Protein AF-A0A423H1E3-F1 (afdb_monomer)

Foldseek 3Di:
DDDPPDPDPDDPDDLLLLLLLLQCCCQVVVVPQDLCLRSHPCSVVSSVVVCVVVVVCVVVSVVLCVFQQAPCVLLVLQPQDPLSQVLLVVVLCVVQVLVPPSNGDPPNVNCDTSNVSSSSSSPRPDGRVVSSVVSVVSSVVVVVLVVLCVLVVVLQDPPCNQVLQQLLQVLCCVPVVVLPPPDDRGRGSVSVSSSVSPPPDDSVVVSVSSVVSVVSVVVVVVQVVCVVVVHDDDDDDDDPVVVVVLVVVCVVVVHDSVVSVVVVVVVCVVVVVVVVVVVVVVPPVPPDDDDDDDDDDDDDDDPDDDPDDDDDDDDDDDDDDDDDDDDDDDDDDDDDDDDDDDDDDDDDDDDDDDDDDDDDDDDDDDDDDDDDDDDDDDDDDDPDDPVNVVVVVVVVVVVVVVPPD

Organism: NCBI:txid930166

Structure (mmCIF, N/CA/C/O backbone):
data_AF-A0A423H1E3-F1
#
_entry.id   AF-A0A423H1E3-F1
#
loop_
_atom_site.group_PDB
_atom_site.id
_atom_site.type_symbol
_atom_site.label_atom_id
_atom_site.label_alt_id
_atom_site.label_comp_id
_atom_site.label_asym_id
_atom_site.label_entity_id
_atom_site.label_seq_id
_atom_site.pdbx_PDB_ins_code
_atom_site.Cartn_x
_atom_site.Cartn_y
_atom_site.Cartn_z
_atom_site.occupancy
_atom_site.B_iso_or_equiv
_atom_site.auth_seq_id
_atom_site.auth_comp_id
_atom_site.auth_asym_id
_atom_site.auth_atom_id
_atom_site.pdbx_PDB_model_num
ATOM 1 N N . MET A 1 1 ? 23.536 13.014 -52.952 1.00 33.75 1 MET A N 1
ATOM 2 C CA . MET A 1 1 ? 22.232 13.136 -52.262 1.00 33.75 1 MET A CA 1
ATOM 3 C C . MET A 1 1 ? 22.362 12.474 -50.897 1.00 33.75 1 MET A C 1
ATOM 5 O O . MET A 1 1 ? 22.361 11.257 -50.817 1.00 33.75 1 MET A O 1
ATOM 9 N N . SER A 1 2 ? 22.615 13.267 -49.853 1.00 35.00 2 SER A N 1
ATOM 10 C CA . SER A 1 2 ? 22.870 12.780 -48.491 1.00 35.00 2 SER A CA 1
ATOM 11 C C . SER A 1 2 ? 21.671 13.154 -47.622 1.00 35.00 2 SER A C 1
ATOM 13 O O . SER A 1 2 ? 21.453 14.331 -47.329 1.00 35.00 2 SER A O 1
ATOM 15 N N . GLY A 1 3 ? 20.836 12.163 -47.308 1.00 30.27 3 GLY A N 1
ATOM 16 C CA . GLY A 1 3 ? 19.637 12.326 -46.491 1.00 30.27 3 GLY A CA 1
ATOM 17 C C . GLY A 1 3 ? 20.016 12.546 -45.032 1.00 30.27 3 GLY A C 1
ATOM 18 O O . GLY A 1 3 ? 20.284 11.599 -44.297 1.00 30.27 3 GLY A O 1
ATOM 19 N N . ARG A 1 4 ? 20.045 13.812 -44.615 1.00 36.78 4 ARG A N 1
ATOM 20 C CA . ARG A 1 4 ? 20.178 14.229 -43.219 1.00 36.78 4 ARG A CA 1
ATOM 21 C C . ARG A 1 4 ? 18.906 13.788 -42.477 1.00 36.78 4 ARG A C 1
ATOM 23 O O . ARG A 1 4 ? 17.906 14.498 -42.500 1.00 36.78 4 ARG A O 1
ATOM 30 N N . MET A 1 5 ? 18.914 12.614 -41.837 1.00 35.53 5 MET A N 1
ATOM 31 C CA . MET A 1 5 ? 17.901 12.279 -40.827 1.00 35.53 5 MET A CA 1
ATOM 32 C C . MET A 1 5 ? 18.158 13.155 -39.601 1.00 35.53 5 MET A C 1
ATOM 34 O O . MET A 1 5 ? 18.868 12.773 -38.672 1.00 35.53 5 MET A O 1
ATOM 38 N N . ALA A 1 6 ? 17.620 14.371 -39.635 1.00 37.94 6 ALA A N 1
ATOM 39 C CA . ALA A 1 6 ? 17.477 15.191 -38.451 1.00 37.94 6 ALA A CA 1
ATOM 40 C C . ALA A 1 6 ? 16.532 14.454 -37.496 1.00 37.94 6 ALA A C 1
ATOM 42 O O . ALA A 1 6 ? 15.362 14.230 -37.805 1.00 37.94 6 ALA A O 1
ATOM 43 N N . TRP A 1 7 ? 17.061 14.037 -36.350 1.00 43.56 7 TRP A N 1
ATOM 44 C CA . TRP A 1 7 ? 16.253 13.625 -35.213 1.00 43.56 7 TRP A CA 1
ATOM 45 C C . TRP A 1 7 ? 15.406 14.844 -34.819 1.00 43.56 7 TRP A C 1
ATOM 47 O O . TRP A 1 7 ? 15.950 15.837 -34.340 1.00 43.56 7 TRP A O 1
ATOM 57 N N . ASN A 1 8 ? 14.114 14.825 -35.158 1.00 37.53 8 ASN A N 1
ATOM 58 C CA . ASN A 1 8 ? 13.197 15.939 -34.931 1.00 37.53 8 ASN A CA 1
ATOM 59 C C . ASN A 1 8 ? 12.702 15.892 -33.469 1.00 37.53 8 ASN A C 1
ATOM 61 O O . ASN A 1 8 ? 11.961 14.967 -33.135 1.00 37.53 8 ASN A O 1
ATOM 65 N N . PRO A 1 9 ? 13.058 16.850 -32.591 1.00 41.03 9 PRO A N 1
ATOM 66 C CA . PRO A 1 9 ? 12.707 16.803 -31.165 1.00 41.03 9 PRO A CA 1
ATOM 67 C C . PRO A 1 9 ? 11.227 17.112 -30.854 1.00 41.03 9 PRO A C 1
ATOM 69 O O . PRO A 1 9 ? 10.858 17.204 -29.682 1.00 41.03 9 PRO A O 1
ATOM 72 N N . GLN A 1 10 ? 10.382 17.339 -31.870 1.00 38.03 10 GLN A N 1
ATOM 73 C CA . GLN A 1 10 ? 9.095 18.037 -31.721 1.00 38.03 10 GLN A CA 1
ATOM 74 C C . GLN A 1 10 ? 7.824 17.218 -32.029 1.00 38.03 10 GLN A C 1
ATOM 76 O O . GLN A 1 10 ? 6.732 17.781 -32.024 1.00 38.03 10 GLN A O 1
ATOM 81 N N . SER A 1 11 ? 7.883 15.898 -32.231 1.00 43.28 11 SER A N 1
ATOM 82 C CA . SER A 1 11 ? 6.652 15.082 -32.231 1.00 43.28 11 SER A CA 1
ATOM 83 C C . SER A 1 11 ? 6.226 14.773 -30.791 1.00 43.28 11 SER A C 1
ATOM 85 O O . SER A 1 11 ? 7.071 14.295 -30.036 1.00 43.28 11 SER A O 1
ATOM 87 N N . LYS A 1 12 ? 4.955 15.034 -30.424 1.00 46.28 12 LYS A N 1
ATOM 88 C CA . LYS A 1 12 ? 4.325 14.763 -29.105 1.00 46.28 12 LYS A CA 1
ATOM 89 C C . LYS A 1 12 ? 5.051 13.651 -28.333 1.00 46.28 12 LYS A C 1
ATOM 91 O O . LYS A 1 12 ? 4.970 12.474 -28.673 1.00 46.28 12 LYS A O 1
ATOM 96 N N . GLN A 1 13 ? 5.832 14.096 -27.356 1.00 55.56 13 GLN A N 1
ATOM 97 C CA . GLN A 1 13 ? 6.941 13.371 -26.752 1.00 55.56 13 GLN A CA 1
ATOM 98 C C . GLN A 1 13 ? 6.470 12.247 -25.830 1.00 55.56 13 GLN A C 1
ATOM 100 O O . GLN A 1 13 ? 5.613 12.458 -24.975 1.00 55.56 13 GLN A O 1
ATOM 105 N N . ASN A 1 14 ? 7.083 11.069 -25.955 1.00 79.06 14 ASN A N 1
ATOM 106 C CA . ASN A 1 14 ? 6.868 9.970 -25.025 1.00 79.06 14 ASN A CA 1
ATOM 107 C C . ASN A 1 14 ? 7.956 10.009 -23.938 1.00 79.06 14 ASN A C 1
ATOM 109 O O . ASN A 1 14 ? 9.020 9.423 -24.108 1.00 79.06 14 ASN A O 1
ATOM 113 N N . ASN A 1 15 ? 7.690 10.704 -22.825 1.00 89.12 15 ASN A N 1
ATOM 114 C CA . ASN A 1 15 ? 8.634 10.830 -21.704 1.00 89.12 15 ASN A CA 1
ATOM 115 C C . ASN A 1 15 ? 9.147 9.465 -21.204 1.00 89.12 15 ASN A C 1
ATOM 117 O O . ASN A 1 15 ? 10.322 9.329 -20.881 1.00 89.12 15 ASN A O 1
ATOM 121 N N . ARG A 1 16 ? 8.298 8.427 -21.219 1.00 92.19 16 ARG A N 1
ATOM 122 C CA . ARG A 1 16 ? 8.688 7.048 -20.880 1.00 92.19 16 ARG A CA 1
ATOM 123 C C . ARG A 1 16 ? 9.783 6.524 -21.809 1.00 92.19 16 ARG A C 1
ATOM 125 O O . ARG A 1 16 ? 10.724 5.893 -21.344 1.00 92.19 16 ARG A O 1
ATOM 132 N N . HIS A 1 17 ? 9.684 6.804 -23.108 1.00 90.50 17 HIS A N 1
ATOM 133 C CA . HIS A 1 17 ? 10.713 6.409 -24.068 1.00 90.50 17 HIS A CA 1
ATOM 134 C C . HIS A 1 17 ? 12.050 7.100 -23.788 1.00 90.50 17 HIS A C 1
ATOM 136 O O . HIS A 1 17 ? 13.086 6.446 -23.853 1.00 90.50 17 HIS A O 1
ATOM 142 N N . ASP A 1 18 ? 12.024 8.389 -23.444 1.00 92.25 18 ASP A N 1
ATOM 143 C CA . ASP A 1 18 ? 13.239 9.139 -23.121 1.00 92.25 18 ASP A CA 1
ATOM 144 C C . ASP A 1 18 ? 13.892 8.621 -21.827 1.00 92.25 18 ASP A C 1
ATOM 146 O O . ASP A 1 18 ? 15.106 8.425 -21.795 1.00 92.25 18 ASP A O 1
ATOM 150 N N . ILE A 1 19 ? 13.090 8.328 -20.793 1.00 93.00 19 ILE A N 1
ATOM 151 C CA . ILE A 1 19 ? 13.556 7.709 -19.540 1.00 93.00 19 ILE A CA 1
ATOM 152 C C . ILE A 1 19 ? 14.189 6.345 -19.819 1.00 93.00 19 ILE A C 1
ATOM 154 O O . ILE A 1 19 ? 15.313 6.088 -19.390 1.00 93.00 19 ILE A O 1
ATOM 158 N N . TRP A 1 20 ? 13.488 5.472 -20.550 1.00 92.44 20 TRP A N 1
ATOM 159 C CA . TRP A 1 20 ? 14.009 4.153 -20.902 1.00 92.44 20 TRP A CA 1
ATOM 160 C C . TRP A 1 20 ? 15.314 4.266 -21.687 1.00 92.44 20 TRP A C 1
ATOM 162 O O . TRP A 1 20 ? 16.270 3.569 -21.373 1.00 92.44 20 TRP A O 1
ATOM 172 N N . LEU A 1 21 ? 15.387 5.169 -22.668 1.00 91.44 21 LEU A N 1
ATOM 173 C CA . LEU A 1 21 ? 16.585 5.366 -23.478 1.00 91.44 21 LEU A CA 1
ATOM 174 C C . LEU A 1 21 ? 17.763 5.841 -22.624 1.00 91.44 21 LEU A C 1
ATOM 176 O O . LEU A 1 21 ? 18.863 5.304 -22.751 1.00 91.44 21 LEU A O 1
ATOM 180 N N . TRP A 1 22 ? 17.534 6.806 -21.732 1.00 92.62 22 TRP A N 1
ATOM 181 C CA . TRP A 1 22 ? 18.546 7.264 -20.783 1.00 92.62 22 TRP A CA 1
ATOM 182 C C . TRP A 1 22 ? 19.072 6.101 -19.933 1.00 92.62 22 TRP A C 1
ATOM 184 O O . TRP A 1 22 ? 20.283 5.901 -19.823 1.00 92.62 22 TRP A O 1
ATOM 194 N N . LEU A 1 23 ? 18.161 5.297 -19.379 1.00 89.56 23 LEU A N 1
ATOM 195 C CA . LEU A 1 23 ? 18.499 4.162 -18.525 1.00 89.56 23 LEU A CA 1
ATOM 196 C C . LEU A 1 23 ? 19.202 3.052 -19.292 1.00 89.56 23 LEU A C 1
ATOM 198 O O . LEU A 1 23 ? 20.189 2.525 -18.802 1.00 89.56 23 LEU A O 1
ATOM 202 N N . CYS A 1 24 ? 18.755 2.737 -20.502 1.00 87.44 24 CYS A N 1
ATOM 203 C CA . CYS A 1 24 ? 19.362 1.732 -21.361 1.00 87.44 24 CYS A CA 1
ATOM 204 C C . CYS A 1 24 ? 20.823 2.089 -21.669 1.00 87.44 24 CYS A C 1
ATOM 206 O O . CYS A 1 24 ? 21.718 1.265 -21.481 1.00 87.44 24 CYS A O 1
ATOM 208 N N . LEU A 1 25 ? 21.079 3.348 -22.046 1.00 88.00 25 LEU A N 1
ATOM 209 C CA . LEU A 1 25 ? 22.431 3.860 -22.282 1.00 88.00 25 LEU A CA 1
ATOM 210 C C . LEU A 1 25 ? 23.290 3.812 -21.012 1.00 88.00 25 LEU A C 1
ATOM 212 O O . LEU A 1 25 ? 24.459 3.438 -21.052 1.00 88.00 25 LEU A O 1
ATOM 216 N N . ASN A 1 26 ? 22.736 4.177 -19.859 1.00 84.12 26 ASN A N 1
ATOM 217 C CA . ASN A 1 26 ? 23.539 4.219 -18.642 1.00 84.12 26 ASN A CA 1
ATOM 218 C C . ASN A 1 26 ? 23.774 2.826 -18.030 1.00 84.12 26 ASN A C 1
ATOM 220 O O . ASN A 1 26 ? 24.832 2.568 -17.461 1.00 84.12 26 ASN A O 1
ATOM 224 N N . TYR A 1 27 ? 22.802 1.924 -18.156 1.00 76.38 27 TYR A N 1
ATOM 225 C CA . TYR A 1 27 ? 22.786 0.620 -17.501 1.00 76.38 27 TYR A CA 1
ATOM 226 C C . TYR A 1 27 ? 23.435 -0.484 -18.341 1.00 76.38 27 TYR A C 1
ATOM 228 O O . TYR A 1 27 ? 24.279 -1.222 -17.832 1.00 76.38 27 TYR A O 1
ATOM 236 N N . HIS A 1 28 ? 23.084 -0.591 -19.626 1.00 73.06 28 HIS A N 1
ATOM 237 C CA . HIS A 1 28 ? 23.635 -1.623 -20.510 1.00 73.06 28 HIS A CA 1
ATOM 238 C C . HIS A 1 28 ? 24.965 -1.187 -21.123 1.00 73.06 28 HIS A C 1
ATOM 240 O O . HIS A 1 28 ? 25.919 -1.961 -21.147 1.00 73.06 28 HIS A O 1
ATOM 246 N N . GLU A 1 29 ? 25.049 0.076 -21.537 1.00 72.25 29 GLU A N 1
ATOM 247 C CA . GLU A 1 29 ? 26.203 0.603 -22.274 1.00 72.25 29 GLU A CA 1
ATOM 248 C C . GLU A 1 29 ? 27.227 1.305 -21.363 1.00 72.25 29 GLU A C 1
ATOM 250 O O . GLU A 1 29 ? 28.286 1.728 -21.822 1.00 72.25 29 GLU A O 1
ATOM 255 N N . LYS A 1 30 ? 26.932 1.407 -20.055 1.00 75.94 30 LYS A N 1
ATOM 256 C CA . LYS A 1 30 ? 27.811 1.965 -19.005 1.00 75.94 30 LYS A CA 1
ATOM 257 C C . LYS A 1 30 ? 28.381 3.344 -19.350 1.00 75.94 30 LYS A C 1
ATOM 259 O O . LYS A 1 30 ? 29.526 3.657 -19.033 1.00 75.94 30 LYS A O 1
ATOM 264 N N . VAL A 1 31 ? 27.558 4.173 -19.988 1.00 78.69 31 VAL A N 1
ATOM 265 C CA . VAL A 1 31 ? 27.959 5.473 -20.545 1.00 78.69 31 VAL A CA 1
ATOM 266 C C . VAL A 1 31 ? 28.366 6.493 -19.474 1.00 78.69 31 VAL A C 1
ATOM 268 O O . VAL A 1 31 ? 29.135 7.405 -19.769 1.00 78.69 31 VAL A O 1
ATOM 271 N N . GLY A 1 32 ? 27.880 6.347 -18.237 1.00 79.62 32 GLY A N 1
ATOM 272 C CA . GLY A 1 32 ? 28.198 7.269 -17.145 1.00 79.62 32 GLY A CA 1
ATOM 273 C C . GLY A 1 32 ? 27.507 8.625 -17.297 1.00 79.62 32 GLY A C 1
ATOM 274 O O . GLY A 1 32 ? 28.112 9.660 -17.030 1.00 79.62 32 GLY A O 1
ATOM 275 N N . LEU A 1 33 ? 26.250 8.630 -17.755 1.00 86.12 33 LEU A N 1
ATOM 276 C CA . LEU A 1 33 ? 25.429 9.843 -17.769 1.00 86.12 33 LEU A CA 1
ATOM 277 C C . LEU A 1 33 ? 25.164 10.302 -16.330 1.00 86.12 33 LEU A C 1
ATOM 279 O O . LEU A 1 33 ? 24.940 9.469 -15.449 1.00 86.12 33 LEU A O 1
ATOM 283 N N . ASP A 1 34 ? 25.144 11.619 -16.109 1.00 87.19 34 ASP A N 1
ATOM 284 C CA . ASP A 1 34 ? 24.843 12.203 -14.799 1.00 87.19 34 ASP A CA 1
ATOM 285 C C . ASP A 1 34 ? 23.434 11.782 -14.330 1.00 87.19 34 ASP A C 1
ATOM 287 O O . ASP A 1 34 ? 22.450 12.185 -14.966 1.00 87.19 34 ASP A O 1
ATOM 291 N N . PRO A 1 35 ? 23.303 10.997 -13.238 1.00 86.81 35 PRO A N 1
ATOM 292 C CA . PRO A 1 35 ? 22.018 10.519 -12.728 1.00 86.81 35 PRO A CA 1
ATOM 293 C C . PRO A 1 35 ? 21.001 11.622 -12.437 1.00 86.81 35 PRO A C 1
ATOM 295 O O . PRO A 1 35 ? 19.802 11.390 -12.600 1.00 86.81 35 PRO A O 1
ATOM 298 N N . ALA A 1 36 ? 21.457 12.830 -12.089 1.00 87.56 36 ALA A N 1
ATOM 299 C CA . ALA A 1 36 ? 20.572 13.965 -11.850 1.00 87.56 36 ALA A CA 1
ATOM 300 C C . ALA A 1 36 ? 19.834 14.419 -13.120 1.00 87.56 36 ALA A C 1
ATOM 302 O O . ALA A 1 36 ? 18.822 15.101 -13.034 1.00 87.56 36 ALA A O 1
ATOM 303 N N . THR A 1 37 ? 20.292 14.023 -14.309 1.00 89.88 37 THR A N 1
ATOM 304 C CA . THR A 1 37 ? 19.622 14.369 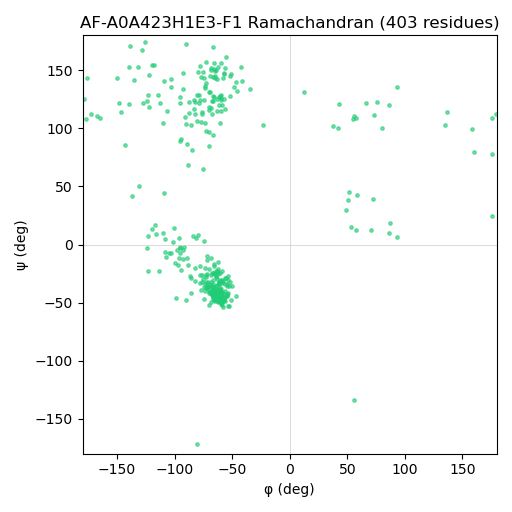-15.569 1.00 89.88 37 THR A CA 1
ATOM 305 C C . THR A 1 37 ? 18.456 13.443 -15.901 1.00 89.88 37 THR A C 1
ATOM 307 O O . THR A 1 37 ? 17.590 13.830 -16.682 1.00 89.88 37 THR A O 1
ATOM 310 N N . CYS A 1 38 ? 18.386 12.235 -15.330 1.00 90.62 38 CYS A N 1
ATOM 311 C CA . CYS A 1 38 ? 17.341 11.265 -15.662 1.00 90.62 38 CYS A CA 1
ATOM 312 C C . CYS A 1 38 ? 15.959 11.767 -15.231 1.00 90.62 38 CYS A C 1
ATOM 314 O O . CYS A 1 38 ? 15.757 12.098 -14.069 1.00 90.62 38 CYS A O 1
ATOM 316 N N . ASN A 1 39 ? 14.996 11.783 -16.158 1.00 92.31 39 ASN A N 1
ATOM 317 C CA . ASN A 1 39 ? 13.666 12.390 -16.000 1.00 92.31 39 ASN A CA 1
ATOM 318 C C . ASN A 1 39 ? 13.692 13.901 -15.651 1.00 92.31 39 ASN A C 1
ATOM 320 O O . ASN A 1 39 ? 12.672 14.469 -15.268 1.00 92.31 39 ASN A O 1
ATOM 324 N N . GLY A 1 40 ? 14.850 14.557 -15.784 1.00 88.69 40 GLY A N 1
ATOM 325 C CA . GLY A 1 40 ? 15.016 16.000 -15.641 1.00 88.69 40 GLY A CA 1
ATOM 326 C C . GLY A 1 40 ? 14.834 16.745 -16.965 1.00 88.69 40 GLY A C 1
ATOM 327 O O . GLY A 1 40 ? 14.763 16.153 -18.044 1.00 88.69 40 GLY A O 1
ATOM 328 N N . THR A 1 41 ? 14.811 18.077 -16.904 1.00 89.56 41 THR A N 1
ATOM 329 C CA . THR A 1 41 ? 14.637 18.941 -18.087 1.00 89.56 41 THR A CA 1
ATOM 330 C C . THR A 1 41 ? 15.791 18.833 -19.089 1.00 89.56 41 THR A C 1
ATOM 332 O O . THR A 1 41 ? 15.577 18.995 -20.288 1.00 89.56 41 THR A O 1
ATOM 335 N N . THR A 1 42 ? 16.995 18.498 -18.618 1.00 91.44 42 THR A N 1
ATOM 336 C CA . THR A 1 42 ? 18.222 18.365 -19.422 1.00 91.44 42 THR A CA 1
ATOM 337 C C . THR A 1 42 ? 18.465 16.945 -19.949 1.00 91.44 42 THR A C 1
ATOM 339 O O . THR A 1 42 ? 19.417 16.726 -20.701 1.00 91.44 42 THR A O 1
ATOM 342 N N . MET A 1 43 ? 17.603 15.974 -19.607 1.00 92.75 43 MET A N 1
ATOM 343 C CA . MET A 1 43 ? 17.759 14.557 -19.973 1.00 92.75 43 MET A CA 1
ATOM 344 C C . MET A 1 43 ? 18.013 14.366 -21.471 1.00 92.75 43 MET A C 1
ATOM 346 O O . MET A 1 43 ? 18.914 13.637 -21.884 1.00 92.75 43 MET A O 1
ATOM 350 N N . ARG A 1 44 ? 17.210 15.033 -22.305 1.00 91.06 44 ARG A N 1
ATOM 351 C CA . ARG A 1 44 ? 17.270 14.870 -23.762 1.00 91.06 44 ARG A CA 1
ATOM 352 C C . ARG A 1 44 ? 18.533 15.449 -24.364 1.00 91.06 44 ARG A C 1
ATOM 354 O O . ARG A 1 44 ? 19.067 14.857 -25.297 1.00 91.06 44 ARG A O 1
ATOM 361 N N . ASP A 1 45 ? 19.014 16.567 -23.833 1.00 91.25 45 ASP A N 1
ATOM 362 C CA . ASP A 1 45 ? 20.260 17.171 -24.295 1.00 91.25 45 ASP A CA 1
ATOM 363 C C . ASP A 1 45 ? 21.440 16.249 -23.985 1.00 91.25 45 ASP A C 1
ATOM 365 O O . ASP A 1 45 ? 22.284 16.028 -24.855 1.00 91.25 45 ASP A O 1
ATOM 369 N N . ALA A 1 46 ? 21.444 15.621 -22.802 1.00 89.75 46 ALA A N 1
ATOM 370 C CA . ALA A 1 46 ? 22.437 14.616 -22.429 1.00 89.75 46 ALA A CA 1
ATOM 371 C C . ALA A 1 46 ? 22.411 13.400 -23.377 1.00 89.75 46 ALA A C 1
ATOM 373 O O . ALA A 1 46 ? 23.449 13.020 -23.928 1.00 89.75 46 ALA A O 1
ATOM 374 N N . ILE A 1 47 ? 21.223 12.841 -23.650 1.00 91.12 47 ILE A N 1
ATOM 375 C CA . ILE A 1 47 ? 21.045 11.736 -24.610 1.00 91.12 47 ILE A CA 1
ATOM 376 C C . ILE A 1 47 ? 21.519 12.148 -26.011 1.00 91.12 47 ILE A C 1
ATOM 378 O O . ILE A 1 47 ? 22.303 11.440 -26.645 1.00 91.12 47 ILE A O 1
ATOM 382 N N . ALA A 1 48 ? 21.060 13.296 -26.516 1.00 90.69 48 ALA A N 1
ATOM 383 C CA . ALA A 1 48 ? 21.366 13.759 -27.865 1.00 90.69 48 ALA A CA 1
ATOM 384 C C . ALA A 1 48 ? 22.863 14.035 -28.046 1.00 90.69 48 ALA A C 1
ATOM 386 O O . ALA A 1 48 ? 23.434 13.702 -29.087 1.00 90.69 48 ALA A O 1
ATOM 387 N N . HIS A 1 49 ? 23.511 14.619 -27.036 1.00 88.69 49 HIS A N 1
ATOM 388 C CA . HIS A 1 49 ? 24.950 14.856 -27.033 1.00 88.69 49 HIS A CA 1
ATOM 389 C C . HIS A 1 49 ? 25.737 13.543 -27.133 1.00 88.69 49 HIS A C 1
ATOM 391 O O . HIS A 1 49 ? 26.688 13.455 -27.914 1.00 88.69 49 HIS A O 1
ATOM 397 N N . PHE A 1 50 ? 25.302 12.506 -26.411 1.00 87.88 50 PHE A N 1
ATOM 398 C CA . PHE A 1 50 ? 25.919 11.185 -26.467 1.00 87.88 50 PHE A CA 1
ATOM 399 C C . PHE A 1 50 ? 25.694 10.482 -27.817 1.00 87.88 50 PHE A C 1
ATOM 401 O O . PHE A 1 50 ? 26.649 10.028 -28.452 1.00 87.88 50 PHE A O 1
ATOM 408 N N . LEU A 1 51 ? 24.450 10.436 -28.303 1.00 88.19 51 LEU A N 1
ATOM 409 C CA . LEU A 1 51 ? 24.100 9.730 -29.542 1.00 88.19 51 LEU A CA 1
ATOM 410 C C . LEU A 1 51 ? 24.712 10.372 -30.794 1.00 88.19 51 LEU A C 1
ATOM 412 O O . LEU A 1 51 ? 25.050 9.656 -31.736 1.00 88.19 51 LEU A O 1
ATOM 416 N N . LYS A 1 52 ? 24.924 11.698 -30.806 1.00 88.38 52 LYS A N 1
ATOM 417 C CA . LYS A 1 52 ? 25.644 12.387 -31.896 1.00 88.38 52 LYS A CA 1
ATOM 418 C C . LYS A 1 52 ? 27.064 11.851 -32.092 1.00 88.38 52 LYS A C 1
ATOM 420 O O . LYS A 1 52 ? 27.551 11.848 -33.218 1.00 88.38 52 LYS A O 1
ATOM 425 N N . ARG A 1 53 ? 27.715 11.394 -31.017 1.00 83.94 53 ARG A N 1
ATOM 426 C CA . ARG A 1 53 ? 29.069 10.820 -31.051 1.00 83.94 53 ARG A CA 1
ATOM 427 C C . ARG A 1 53 ? 29.075 9.310 -31.308 1.00 83.94 53 ARG A C 1
ATOM 429 O O . ARG A 1 53 ? 30.094 8.783 -31.735 1.00 83.94 53 ARG A O 1
ATOM 436 N N . ASN A 1 54 ? 27.942 8.632 -31.109 1.00 83.25 54 ASN A N 1
ATOM 437 C CA . ASN A 1 54 ? 27.832 7.169 -31.116 1.00 83.25 54 ASN A CA 1
ATOM 438 C C . ASN A 1 54 ? 26.678 6.671 -32.003 1.00 83.25 54 ASN A C 1
ATOM 440 O O . ASN A 1 54 ? 25.845 5.857 -31.606 1.00 83.25 54 ASN A O 1
ATOM 444 N N . THR A 1 55 ? 26.618 7.154 -33.244 1.00 83.00 55 THR A N 1
ATOM 445 C CA . THR A 1 55 ? 25.500 6.887 -34.170 1.00 83.00 55 THR A CA 1
ATOM 446 C C . THR A 1 55 ? 25.317 5.407 -34.526 1.00 83.00 55 THR A C 1
ATOM 448 O O . THR A 1 55 ? 24.209 4.991 -34.869 1.00 83.00 55 THR A O 1
ATOM 451 N N . HIS A 1 56 ? 26.366 4.589 -34.408 1.00 81.19 56 HIS A N 1
ATOM 452 C CA . HIS A 1 56 ? 26.315 3.148 -34.664 1.00 81.19 56 HIS A CA 1
ATOM 453 C C . HIS A 1 56 ? 25.401 2.391 -33.677 1.00 81.19 56 HIS A C 1
ATOM 455 O O . HIS A 1 56 ? 24.820 1.371 -34.049 1.00 81.19 56 HIS A O 1
ATOM 461 N N . MET A 1 57 ? 25.190 2.920 -32.466 1.00 79.12 57 MET A N 1
ATOM 462 C CA . MET A 1 57 ? 24.365 2.296 -31.420 1.00 79.12 57 MET A CA 1
ATOM 463 C C . MET A 1 57 ? 22.857 2.390 -31.699 1.00 79.12 57 MET A C 1
ATOM 465 O O . MET A 1 57 ? 22.069 1.582 -31.208 1.00 79.12 57 MET A O 1
ATOM 469 N N . LEU A 1 58 ? 22.434 3.330 -32.554 1.00 79.25 58 LEU A N 1
ATOM 470 C CA . LEU A 1 58 ? 21.019 3.600 -32.841 1.00 79.25 58 LEU A CA 1
ATOM 471 C C . LEU A 1 58 ? 20.257 2.381 -33.385 1.00 79.25 58 LEU A C 1
ATOM 473 O O . LEU A 1 58 ? 19.054 2.253 -33.154 1.00 79.25 58 LEU A O 1
ATOM 477 N N . LYS A 1 59 ? 20.936 1.486 -34.115 1.00 76.00 59 LYS A N 1
ATOM 478 C CA . LYS A 1 59 ? 20.319 0.255 -34.636 1.00 76.00 59 LYS A CA 1
ATOM 479 C C . LYS A 1 59 ? 20.045 -0.766 -33.527 1.00 76.00 59 LYS A C 1
ATOM 481 O O . LYS A 1 59 ? 19.009 -1.423 -33.572 1.00 76.00 59 LYS A O 1
ATOM 486 N N . GLY A 1 60 ? 20.944 -0.880 -32.546 1.00 81.69 60 GLY A N 1
ATOM 487 C CA . GLY A 1 60 ? 20.780 -1.769 -31.392 1.00 81.69 60 GLY A CA 1
ATOM 488 C C . GLY A 1 60 ? 19.620 -1.323 -30.507 1.00 81.69 60 GLY A C 1
ATOM 489 O O . GLY A 1 60 ? 18.717 -2.110 -30.241 1.00 81.69 60 GLY A O 1
ATOM 490 N N . ILE A 1 61 ? 19.575 -0.026 -30.197 1.00 83.69 61 ILE A N 1
ATOM 491 C CA . ILE A 1 61 ? 18.561 0.594 -29.333 1.00 83.69 61 ILE A CA 1
ATOM 492 C C . ILE A 1 61 ? 17.137 0.350 -29.848 1.00 83.69 61 ILE A C 1
ATOM 494 O O . ILE A 1 61 ? 16.258 -0.031 -29.083 1.00 83.69 61 ILE A O 1
ATOM 498 N N . LYS A 1 62 ? 16.874 0.528 -31.151 1.00 82.62 62 LYS A N 1
ATOM 499 C CA . LYS A 1 62 ? 15.525 0.284 -31.700 1.00 82.62 62 LYS A CA 1
ATOM 500 C C . LYS A 1 62 ? 15.083 -1.169 -31.520 1.00 82.62 62 LYS A C 1
ATOM 502 O O . LYS A 1 62 ? 13.958 -1.418 -31.113 1.00 82.62 62 LYS A O 1
ATOM 507 N N . ARG A 1 63 ? 15.990 -2.115 -31.776 1.00 84.00 63 ARG A N 1
ATOM 508 C CA . ARG A 1 63 ? 15.716 -3.544 -31.601 1.00 84.00 63 ARG A CA 1
ATOM 509 C C . ARG A 1 63 ? 15.486 -3.900 -30.132 1.00 84.00 63 ARG A C 1
ATOM 511 O O . ARG A 1 63 ? 14.661 -4.755 -29.845 1.00 84.00 63 ARG A O 1
ATOM 518 N N . GLU A 1 64 ? 16.212 -3.279 -29.208 1.00 84.25 64 GLU A N 1
ATOM 519 C CA . GLU A 1 64 ? 16.014 -3.497 -27.770 1.00 84.25 64 GLU A CA 1
ATOM 520 C C . GLU A 1 64 ? 14.691 -2.926 -27.276 1.00 84.25 64 GLU A C 1
ATOM 522 O O . GLU A 1 64 ? 13.981 -3.600 -26.534 1.00 84.25 64 GLU A O 1
ATOM 527 N N . LYS A 1 65 ? 14.308 -1.741 -27.757 1.00 86.31 65 LYS A N 1
ATOM 528 C CA . LYS A 1 65 ? 12.985 -1.175 -27.492 1.00 86.31 65 LYS A CA 1
ATOM 529 C C . LYS A 1 65 ? 11.882 -2.170 -27.848 1.00 86.31 65 LYS A C 1
ATOM 531 O O . LYS A 1 65 ? 11.041 -2.456 -27.003 1.00 86.31 65 LYS A O 1
ATOM 536 N N . ASP A 1 66 ? 11.907 -2.702 -29.068 1.00 85.56 66 ASP A N 1
ATOM 537 C CA . ASP A 1 66 ? 10.854 -3.598 -29.559 1.00 85.56 66 ASP A CA 1
ATOM 538 C C . ASP A 1 66 ? 10.830 -4.944 -28.812 1.00 85.56 66 ASP A C 1
ATOM 540 O O . ASP A 1 66 ? 9.790 -5.593 -28.742 1.00 85.56 66 ASP A O 1
ATOM 544 N N . ARG A 1 67 ? 11.963 -5.360 -28.228 1.00 84.81 67 ARG A N 1
ATOM 545 C CA . ARG A 1 67 ? 12.079 -6.608 -27.459 1.00 84.81 67 ARG A CA 1
ATOM 546 C C . ARG A 1 67 ? 11.692 -6.478 -25.991 1.00 84.81 67 ARG A C 1
ATOM 548 O O . ARG A 1 67 ? 11.302 -7.479 -25.405 1.00 84.81 67 ARG A O 1
ATOM 555 N N . PHE A 1 68 ? 11.847 -5.300 -25.386 1.00 84.06 68 PHE A N 1
ATOM 556 C CA . PHE A 1 68 ? 11.760 -5.160 -23.928 1.00 84.06 68 PHE A CA 1
ATOM 557 C C . PHE A 1 68 ? 10.704 -4.160 -23.450 1.00 84.06 68 PHE A C 1
ATOM 559 O O . PHE A 1 68 ? 10.241 -4.287 -22.316 1.00 84.06 68 PHE A O 1
ATOM 566 N N . MET A 1 69 ? 10.286 -3.184 -24.262 1.00 90.44 69 MET A N 1
ATOM 567 C CA . MET A 1 69 ? 9.271 -2.214 -23.840 1.00 90.44 69 MET A CA 1
ATOM 568 C C . MET A 1 69 ? 7.859 -2.731 -24.123 1.00 90.44 69 MET A C 1
ATOM 570 O O . MET A 1 69 ? 7.430 -2.802 -25.273 1.00 90.44 69 MET A O 1
ATOM 574 N N . VAL A 1 70 ? 7.091 -3.012 -23.068 1.00 92.50 70 VAL A N 1
ATOM 575 C CA . VAL A 1 70 ? 5.671 -3.381 -23.204 1.00 92.50 70 VAL A CA 1
ATOM 576 C C . VAL A 1 70 ? 4.816 -2.203 -23.693 1.00 92.50 70 VAL A C 1
ATOM 578 O O . VAL A 1 70 ? 5.118 -1.051 -23.363 1.00 92.50 70 VAL A O 1
ATOM 581 N N . PRO A 1 71 ? 3.710 -2.436 -24.419 1.00 91.69 71 PRO A N 1
ATOM 582 C CA . PRO A 1 71 ? 2.767 -1.375 -24.771 1.00 91.69 71 PRO A CA 1
ATOM 583 C C . PRO A 1 71 ? 2.207 -0.655 -23.536 1.00 91.69 71 PRO A C 1
ATOM 585 O O . PRO A 1 71 ? 1.972 -1.289 -22.505 1.00 91.69 71 PRO A O 1
ATOM 588 N N . ASP A 1 72 ? 1.932 0.650 -23.651 1.00 90.56 72 ASP A N 1
ATOM 589 C CA . ASP A 1 72 ? 1.417 1.484 -22.546 1.00 90.56 72 ASP A CA 1
ATOM 590 C C . ASP A 1 72 ? 0.148 0.907 -21.895 1.00 90.56 72 ASP A C 1
ATOM 592 O O . ASP A 1 72 ? -0.057 1.066 -20.691 1.00 90.56 72 ASP A O 1
ATOM 596 N N . ASP A 1 73 ? -0.682 0.193 -22.661 1.00 92.19 73 ASP A N 1
ATOM 597 C CA . ASP A 1 73 ? -1.913 -0.440 -22.179 1.00 92.19 73 ASP A CA 1
ATOM 598 C C . ASP A 1 73 ? -1.687 -1.402 -21.006 1.00 92.19 73 ASP A C 1
ATOM 600 O O . ASP A 1 73 ? -2.507 -1.450 -20.086 1.00 92.19 73 ASP A O 1
ATOM 604 N N . HIS A 1 74 ? -0.545 -2.095 -20.976 1.00 93.56 74 HIS A N 1
ATOM 605 C CA . HIS A 1 74 ? -0.190 -3.001 -19.880 1.00 93.56 74 HIS A CA 1
ATOM 606 C C . HIS A 1 74 ? 0.131 -2.250 -18.583 1.00 93.56 74 HIS A C 1
ATOM 608 O O . HIS A 1 74 ? 0.036 -2.823 -17.501 1.00 93.56 74 HIS A O 1
ATOM 614 N N . LEU A 1 75 ? 0.469 -0.961 -18.670 1.00 95.06 75 LEU A N 1
ATOM 615 C CA . LEU A 1 75 ? 0.924 -0.135 -17.551 1.00 95.06 75 LEU A CA 1
ATOM 616 C C . LEU A 1 75 ? -0.116 0.899 -17.102 1.00 95.06 75 LEU A C 1
ATOM 618 O O . LEU A 1 75 ? 0.084 1.586 -16.100 1.00 95.06 75 LEU A O 1
ATOM 622 N N . LYS A 1 76 ? -1.241 1.052 -17.816 1.00 94.69 76 LYS A N 1
ATOM 623 C CA . LYS A 1 76 ? -2.276 2.059 -17.504 1.00 94.69 76 LYS A CA 1
ATOM 624 C C . LYS A 1 76 ? -2.785 1.978 -16.061 1.00 94.69 76 LYS A C 1
ATOM 626 O O . LYS A 1 76 ? -3.036 3.019 -15.465 1.00 94.69 76 LYS A O 1
ATOM 631 N N . TRP A 1 77 ? -2.858 0.773 -15.495 1.00 96.19 77 TRP A N 1
ATOM 632 C CA . TRP A 1 77 ? -3.378 0.507 -14.147 1.00 96.19 77 TRP A CA 1
ATOM 633 C C . TRP A 1 77 ? -2.476 0.980 -12.987 1.00 96.19 77 TRP A C 1
ATOM 635 O O . TRP A 1 77 ? -2.923 0.957 -11.841 1.00 96.19 77 TRP A O 1
ATOM 645 N N . ILE A 1 78 ? -1.233 1.392 -13.260 1.00 95.69 78 ILE A N 1
ATOM 646 C CA . ILE A 1 78 ? -0.288 1.883 -12.243 1.00 95.69 78 ILE A CA 1
ATOM 647 C C . ILE A 1 78 ? -0.539 3.376 -11.991 1.00 95.69 78 ILE A C 1
ATOM 649 O O . ILE A 1 78 ? 0.131 4.218 -12.572 1.00 95.69 78 ILE A O 1
ATOM 653 N N . ASP A 1 79 ? -1.524 3.751 -11.186 1.00 91.75 79 ASP A N 1
ATOM 654 C CA . ASP A 1 79 ? -1.958 5.147 -11.015 1.00 91.75 79 ASP A CA 1
ATOM 655 C C . ASP A 1 79 ? -0.892 6.089 -10.417 1.00 91.75 79 ASP A C 1
ATOM 657 O O . ASP A 1 79 ? -0.925 7.288 -10.691 1.00 91.75 79 ASP A O 1
ATOM 661 N N . GLY A 1 80 ? 0.099 5.555 -9.696 1.00 87.69 80 GLY A N 1
ATOM 662 C CA . GLY A 1 80 ? 1.155 6.347 -9.060 1.00 87.69 80 GLY A CA 1
ATOM 663 C C . GLY A 1 80 ? 0.800 6.876 -7.672 1.00 87.69 80 GLY A C 1
ATOM 664 O O . GLY A 1 80 ? 1.544 7.696 -7.140 1.00 87.69 80 GLY A O 1
ATOM 665 N N . GLY A 1 81 ? -0.309 6.426 -7.086 1.00 92.75 81 GLY A N 1
ATOM 666 C CA . GLY A 1 81 ? -0.657 6.715 -5.703 1.00 92.75 81 GLY A CA 1
ATOM 667 C C . GLY A 1 81 ? 0.341 6.086 -4.732 1.00 92.75 81 GLY A C 1
ATOM 668 O O . GLY A 1 81 ? 0.825 4.979 -4.956 1.00 92.75 81 GLY A O 1
ATOM 669 N N . GLU A 1 82 ? 0.616 6.773 -3.623 1.00 91.94 82 GLU A N 1
ATOM 670 C CA . GLU A 1 82 ? 1.683 6.410 -2.677 1.00 91.94 82 GLU A CA 1
ATOM 671 C C . GLU A 1 82 ? 1.585 4.964 -2.166 1.00 91.94 82 GLU A C 1
ATOM 673 O O . GLU A 1 82 ? 2.564 4.222 -2.161 1.00 91.94 82 GLU A O 1
ATOM 678 N N . ARG A 1 83 ? 0.380 4.516 -1.799 1.00 92.69 83 ARG A N 1
ATOM 679 C CA . ARG A 1 83 ? 0.162 3.141 -1.325 1.00 92.69 83 ARG A CA 1
ATOM 680 C C . ARG A 1 83 ? 0.452 2.102 -2.409 1.00 92.69 83 ARG A C 1
ATOM 682 O O . ARG A 1 83 ? 1.138 1.119 -2.142 1.00 92.69 83 ARG A O 1
ATOM 689 N N . GLN A 1 84 ? -0.045 2.326 -3.630 1.00 94.56 84 GLN A N 1
ATOM 690 C CA . GLN A 1 84 ? 0.242 1.435 -4.756 1.00 94.56 84 GLN A CA 1
ATOM 691 C C . GLN A 1 84 ? 1.741 1.452 -5.071 1.00 94.56 84 GLN A C 1
ATOM 693 O O . GLN A 1 84 ? 2.318 0.401 -5.340 1.00 94.56 84 GLN A O 1
ATOM 698 N N . TYR A 1 85 ? 2.375 2.624 -4.992 1.00 93.69 85 TYR A N 1
ATOM 699 C CA . TYR A 1 85 ? 3.803 2.780 -5.206 1.00 93.69 85 TYR A CA 1
ATOM 700 C C . TYR A 1 85 ? 4.622 1.923 -4.241 1.00 93.69 85 TYR A C 1
ATOM 702 O O . TYR A 1 85 ? 5.415 1.100 -4.690 1.00 93.69 85 TYR A O 1
ATOM 710 N N . GLN A 1 86 ? 4.388 2.055 -2.935 1.00 90.88 86 GLN A N 1
ATOM 711 C CA . GLN A 1 86 ? 5.117 1.292 -1.921 1.00 90.88 86 GLN A CA 1
ATOM 712 C C . GLN A 1 86 ? 4.908 -0.220 -2.067 1.00 90.88 86 GLN A C 1
ATOM 714 O O . GLN A 1 86 ? 5.874 -0.982 -2.003 1.00 90.88 86 GLN A O 1
ATOM 719 N N . TRP A 1 87 ? 3.667 -0.647 -2.320 1.00 92.69 87 TRP A N 1
ATOM 720 C CA . TRP A 1 87 ? 3.328 -2.058 -2.512 1.00 92.69 87 TRP A CA 1
ATOM 721 C C . TRP A 1 87 ? 3.984 -2.649 -3.767 1.00 92.69 87 TRP A C 1
ATOM 723 O O . TRP A 1 87 ? 4.524 -3.757 -3.732 1.00 92.69 87 TRP A O 1
ATOM 733 N N . LEU A 1 88 ? 3.962 -1.911 -4.883 1.00 94.12 88 LEU A N 1
ATOM 734 C CA . LEU A 1 88 ? 4.566 -2.356 -6.138 1.00 94.1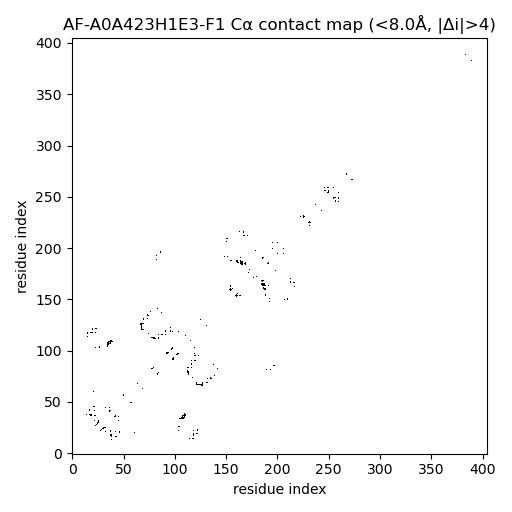2 88 LEU A CA 1
ATOM 735 C C . LEU A 1 88 ? 6.083 -2.331 -6.090 1.00 94.12 88 LEU A C 1
ATOM 737 O O . LEU A 1 88 ? 6.694 -3.219 -6.673 1.00 94.12 88 LEU A O 1
ATOM 741 N N . LEU A 1 89 ? 6.685 -1.351 -5.415 1.00 91.00 89 LEU A N 1
ATOM 742 C CA . LEU A 1 89 ? 8.133 -1.186 -5.375 1.00 91.00 89 LEU A CA 1
ATOM 743 C C . LEU A 1 89 ? 8.819 -2.480 -4.932 1.00 91.00 89 LEU A C 1
ATOM 745 O O . LEU A 1 89 ? 9.649 -3.003 -5.664 1.00 91.00 89 LEU A O 1
ATOM 749 N N . HIS A 1 90 ? 8.401 -3.049 -3.800 1.00 85.81 90 HIS A N 1
ATOM 750 C CA . HIS A 1 90 ? 9.031 -4.253 -3.247 1.00 85.81 90 HIS A CA 1
ATOM 751 C C . HIS A 1 90 ? 8.836 -5.464 -4.171 1.00 85.81 90 HIS A C 1
ATOM 753 O O . HIS A 1 90 ? 9.771 -6.210 -4.442 1.00 85.81 90 HIS A O 1
ATOM 759 N N . LYS A 1 91 ? 7.635 -5.618 -4.739 1.00 90.50 91 LYS A N 1
ATOM 760 C CA . LYS A 1 91 ? 7.327 -6.717 -5.664 1.00 90.50 91 LYS A CA 1
ATOM 761 C C . LYS A 1 91 ? 8.100 -6.618 -6.972 1.00 90.50 91 LYS A C 1
ATOM 763 O O . LYS A 1 91 ? 8.564 -7.631 -7.483 1.00 90.50 91 LYS A O 1
ATOM 768 N N . ILE A 1 92 ? 8.238 -5.410 -7.512 1.00 92.06 92 ILE A N 1
ATOM 769 C CA . ILE A 1 92 ? 9.011 -5.173 -8.728 1.00 92.06 92 ILE A CA 1
ATOM 770 C C . ILE A 1 92 ? 10.497 -5.407 -8.439 1.00 92.06 92 ILE A C 1
ATOM 772 O O . ILE A 1 92 ? 11.157 -6.076 -9.227 1.00 92.06 92 ILE A O 1
ATOM 776 N N . GLU A 1 93 ? 11.028 -4.939 -7.307 1.00 88.00 93 GLU A N 1
ATOM 777 C CA . GLU A 1 93 ? 12.408 -5.230 -6.889 1.00 88.00 93 GLU A CA 1
ATOM 778 C C . GLU A 1 93 ? 12.692 -6.735 -6.794 1.00 88.00 93 GLU A C 1
ATOM 780 O O . GLU A 1 93 ? 13.765 -7.173 -7.219 1.00 88.00 93 GLU A O 1
ATOM 785 N N . ASP A 1 94 ? 11.733 -7.514 -6.287 1.00 85.56 94 ASP A N 1
ATOM 786 C CA . ASP A 1 94 ? 11.857 -8.964 -6.145 1.00 85.56 94 ASP A CA 1
ATOM 787 C C . ASP A 1 94 ? 11.836 -9.699 -7.497 1.00 85.56 94 ASP A C 1
ATOM 789 O O . ASP A 1 94 ? 12.651 -10.597 -7.699 1.00 85.56 94 ASP A O 1
ATOM 793 N N . ILE A 1 95 ? 10.964 -9.321 -8.446 1.00 88.44 95 ILE A N 1
ATOM 794 C CA . ILE A 1 95 ? 10.903 -9.991 -9.767 1.00 88.44 95 ILE A CA 1
ATOM 795 C C . ILE A 1 95 ? 12.014 -9.548 -10.728 1.00 88.44 95 ILE A C 1
ATOM 797 O O . ILE A 1 95 ? 12.373 -10.283 -11.646 1.00 88.44 95 ILE A O 1
ATOM 801 N N . THR A 1 96 ? 12.543 -8.334 -10.559 1.00 82.44 96 THR A N 1
ATOM 802 C CA . THR A 1 96 ? 13.529 -7.755 -11.487 1.00 82.44 96 THR A CA 1
ATOM 803 C C . THR A 1 96 ? 14.980 -7.971 -11.050 1.00 82.44 96 THR A C 1
ATOM 805 O O . THR A 1 96 ? 15.893 -7.551 -11.762 1.00 82.44 96 THR A O 1
ATOM 808 N N . ASP A 1 97 ? 15.215 -8.595 -9.888 1.00 70.00 97 ASP A N 1
ATOM 809 C CA . ASP A 1 97 ? 16.531 -8.744 -9.241 1.00 70.00 97 ASP A CA 1
ATOM 810 C C . ASP A 1 97 ? 17.296 -7.410 -9.041 1.00 70.00 97 ASP A C 1
ATOM 812 O O . ASP A 1 97 ? 18.494 -7.386 -8.725 1.00 70.00 97 ASP A O 1
ATOM 816 N N . LEU A 1 98 ? 16.611 -6.264 -9.159 1.00 68.62 98 LEU A N 1
ATOM 817 C CA . LEU A 1 98 ? 17.204 -4.927 -9.041 1.00 68.62 98 LEU A CA 1
ATOM 818 C C . LEU A 1 98 ? 17.666 -4.612 -7.602 1.00 68.62 98 LEU A C 1
ATOM 820 O O . LEU A 1 98 ? 18.446 -3.684 -7.392 1.00 68.62 98 LEU A O 1
ATOM 824 N N . ARG A 1 99 ? 17.279 -5.423 -6.608 1.00 59.81 99 ARG A N 1
ATOM 825 C CA . ARG A 1 99 ? 17.642 -5.248 -5.190 1.00 59.81 99 ARG A CA 1
ATOM 826 C C . ARG A 1 99 ? 19.111 -5.575 -4.866 1.00 59.81 99 ARG A C 1
ATOM 828 O O . ARG A 1 99 ? 19.670 -5.029 -3.919 1.00 59.81 99 ARG A O 1
ATOM 835 N N . ARG A 1 100 ? 19.765 -6.474 -5.619 1.00 50.72 100 ARG A N 1
ATOM 836 C CA . ARG A 1 100 ? 21.018 -7.153 -5.200 1.00 50.72 100 ARG A CA 1
ATOM 837 C C . ARG A 1 100 ? 22.291 -6.720 -5.948 1.00 50.72 100 ARG A C 1
ATOM 839 O O . ARG A 1 100 ? 23.137 -7.552 -6.244 1.00 50.72 100 ARG A O 1
ATOM 846 N N . SER A 1 101 ? 22.501 -5.417 -6.168 1.00 44.97 101 SER A N 1
ATOM 847 C CA . SER A 1 101 ? 23.689 -4.811 -6.846 1.00 44.97 101 SER A CA 1
ATOM 848 C C . SER A 1 101 ? 23.549 -4.566 -8.354 1.00 44.97 101 SER A C 1
ATOM 850 O O . SER A 1 101 ? 24.501 -4.135 -9.002 1.00 44.97 101 SER A O 1
ATOM 852 N N . ARG A 1 102 ? 22.353 -4.789 -8.904 1.00 51.72 102 ARG A N 1
ATOM 853 C CA . ARG A 1 102 ? 21.970 -4.500 -10.296 1.00 51.72 102 ARG A CA 1
ATOM 854 C C . ARG A 1 102 ? 20.859 -3.449 -10.400 1.00 51.72 102 ARG A C 1
ATOM 856 O O . ARG A 1 102 ? 20.223 -3.360 -11.438 1.00 51.72 102 ARG A O 1
ATOM 863 N N . GLY A 1 103 ? 20.609 -2.683 -9.341 1.00 59.09 103 GLY A N 1
ATOM 864 C CA . GLY A 1 103 ? 19.540 -1.684 -9.298 1.00 59.09 103 GLY A CA 1
ATOM 865 C C . GLY A 1 103 ? 19.750 -0.505 -10.242 1.00 59.09 103 GLY A C 1
ATOM 866 O O . GLY A 1 103 ? 20.831 -0.317 -10.804 1.00 59.09 103 GLY A O 1
ATOM 867 N N . LEU A 1 104 ? 18.702 0.308 -10.388 1.00 69.44 104 LEU A N 1
ATOM 868 C CA . LEU A 1 104 ? 18.796 1.610 -11.042 1.00 69.44 104 LEU A CA 1
ATOM 869 C C . LEU A 1 104 ? 19.953 2.437 -10.435 1.00 69.44 104 LEU A C 1
ATOM 871 O O . LEU A 1 104 ? 20.234 2.302 -9.238 1.00 69.44 104 LEU A O 1
ATOM 875 N N . PRO A 1 105 ? 20.639 3.285 -11.229 1.00 69.06 105 PRO A N 1
ATOM 876 C CA . PRO A 1 105 ? 21.697 4.153 -10.719 1.00 69.06 105 PRO A CA 1
ATOM 877 C C . PRO A 1 105 ? 21.290 4.894 -9.437 1.00 69.06 105 PRO A C 1
ATOM 879 O O . PRO A 1 105 ? 20.168 5.381 -9.309 1.00 69.06 105 PRO A O 1
ATOM 882 N N . ARG A 1 106 ? 22.210 5.010 -8.473 1.00 71.38 106 ARG A N 1
ATOM 883 C CA . ARG A 1 106 ? 21.984 5.865 -7.297 1.00 71.38 106 ARG A CA 1
ATOM 884 C C . ARG A 1 106 ? 21.927 7.333 -7.736 1.00 71.38 106 ARG A C 1
ATOM 886 O O . ARG A 1 106 ? 22.666 7.730 -8.631 1.00 71.38 106 ARG A O 1
ATOM 893 N N . GLY A 1 107 ? 21.081 8.134 -7.088 1.00 75.19 107 GLY A N 1
ATOM 894 C CA . GLY A 1 107 ? 20.995 9.579 -7.347 1.00 75.19 107 GLY A CA 1
ATOM 895 C C . GLY A 1 107 ? 20.044 9.999 -8.475 1.00 75.19 107 GLY A C 1
ATOM 896 O O . GLY A 1 107 ? 20.154 11.120 -8.959 1.00 75.19 107 GLY A O 1
ATOM 897 N N . LEU A 1 108 ? 19.096 9.146 -8.883 1.00 84.12 108 LEU A N 1
ATOM 898 C CA . LEU A 1 108 ? 18.033 9.495 -9.842 1.00 84.12 108 LEU A CA 1
ATOM 899 C C . LEU A 1 108 ? 16.945 10.361 -9.183 1.00 84.12 108 LEU A C 1
ATOM 901 O O . LEU A 1 108 ? 15.798 9.947 -9.032 1.00 84.12 108 LEU A O 1
ATOM 905 N N . VAL A 1 109 ? 17.312 11.569 -8.759 1.00 85.38 109 VAL A N 1
ATOM 906 C CA . VAL A 1 109 ? 16.472 12.447 -7.922 1.00 85.38 109 VAL A CA 1
ATOM 907 C C . VAL A 1 109 ? 15.140 12.849 -8.561 1.00 85.38 109 VAL A C 1
ATOM 909 O O . VAL A 1 109 ? 14.187 13.147 -7.847 1.00 85.38 109 VAL A O 1
ATOM 912 N N . HIS A 1 110 ? 15.046 12.843 -9.893 1.00 89.00 110 HIS A N 1
ATOM 913 C CA . HIS A 1 110 ? 13.811 13.180 -10.606 1.00 89.00 110 HIS A CA 1
ATOM 914 C C . HIS A 1 110 ? 13.006 11.949 -11.041 1.00 89.00 110 HIS A C 1
ATOM 916 O O . HIS A 1 110 ? 11.906 12.104 -11.572 1.00 89.00 110 HIS A O 1
ATOM 922 N N . LEU A 1 111 ? 13.508 10.728 -10.830 1.00 90.38 111 LEU A N 1
ATOM 923 C CA . LEU A 1 111 ? 12.796 9.500 -11.173 1.00 90.38 111 LEU A CA 1
ATOM 924 C C . LEU A 1 111 ? 12.053 8.965 -9.943 1.00 90.38 111 LEU A C 1
ATOM 926 O O . LEU A 1 111 ? 12.582 8.166 -9.178 1.00 90.38 111 LEU A O 1
ATOM 930 N N . THR A 1 112 ? 10.810 9.409 -9.758 1.00 90.06 112 THR A N 1
ATOM 931 C CA . THR A 1 112 ? 9.979 9.063 -8.593 1.00 90.06 112 THR A CA 1
ATOM 932 C C . THR A 1 112 ? 8.595 8.539 -8.999 1.00 90.06 112 THR A C 1
ATOM 934 O O . THR A 1 112 ? 8.188 8.622 -10.166 1.00 90.06 112 THR A O 1
ATOM 937 N N . GLY A 1 113 ? 7.872 7.953 -8.037 1.00 90.94 113 GLY A N 1
ATOM 938 C CA . GLY A 1 113 ? 6.473 7.540 -8.185 1.00 90.94 113 GLY A CA 1
ATOM 939 C C . GLY A 1 113 ? 6.224 6.583 -9.358 1.00 90.94 113 GLY A C 1
ATOM 940 O O . GLY A 1 113 ? 6.969 5.627 -9.577 1.00 90.94 113 GLY A O 1
ATOM 941 N N . ARG A 1 114 ? 5.175 6.854 -10.148 1.00 93.94 114 ARG A N 1
ATOM 942 C CA . ARG A 1 114 ? 4.780 6.035 -11.311 1.00 93.94 114 ARG A CA 1
ATOM 943 C C . ARG A 1 114 ? 5.919 5.831 -12.315 1.00 93.94 114 ARG A C 1
ATOM 945 O O . ARG A 1 114 ? 6.107 4.719 -12.803 1.00 93.94 114 ARG A O 1
ATOM 952 N N . ASN A 1 115 ? 6.672 6.887 -12.627 1.00 93.19 115 ASN A N 1
ATOM 953 C CA . ASN A 1 115 ? 7.749 6.815 -13.618 1.00 93.19 115 ASN A CA 1
ATOM 954 C C . ASN A 1 115 ? 8.888 5.911 -13.145 1.00 93.19 115 ASN A C 1
ATOM 956 O O . ASN A 1 115 ? 9.472 5.206 -13.963 1.00 93.19 115 ASN A O 1
ATOM 960 N N . HIS A 1 116 ? 9.166 5.891 -11.840 1.00 91.69 116 HIS A N 1
ATOM 961 C CA . HIS A 1 116 ? 10.162 5.000 -11.253 1.00 91.69 116 HIS A CA 1
ATOM 962 C C . HIS A 1 116 ? 9.788 3.524 -11.437 1.00 91.69 116 HIS A C 1
ATOM 964 O O . HIS A 1 116 ? 10.587 2.757 -11.970 1.00 91.69 116 HIS A O 1
ATOM 970 N N . LEU A 1 117 ? 8.553 3.139 -11.104 1.00 93.12 117 LEU A N 1
ATOM 971 C CA . LEU A 1 117 ? 8.096 1.754 -11.272 1.00 93.12 117 LEU A CA 1
ATOM 972 C C . LEU A 1 117 ? 8.099 1.315 -12.740 1.00 93.12 117 LEU A C 1
ATOM 974 O O . LEU A 1 117 ? 8.546 0.216 -13.063 1.00 93.12 117 LEU A O 1
ATOM 978 N N . ILE A 1 118 ? 7.620 2.182 -13.639 1.00 94.00 118 ILE A N 1
ATOM 979 C CA . ILE A 1 118 ? 7.612 1.898 -15.080 1.00 94.00 118 ILE A CA 1
ATOM 980 C C . ILE A 1 118 ? 9.039 1.732 -15.601 1.00 94.00 118 ILE A C 1
ATOM 982 O O . ILE A 1 118 ? 9.308 0.789 -16.337 1.00 94.00 118 ILE A O 1
ATOM 986 N N . ALA A 1 119 ? 9.963 2.597 -15.185 1.00 92.06 119 ALA A N 1
ATOM 987 C CA . ALA A 1 119 ? 11.364 2.506 -15.567 1.00 92.06 119 ALA A CA 1
ATOM 988 C C . ALA A 1 119 ? 12.012 1.179 -15.141 1.00 92.06 119 ALA A C 1
ATOM 990 O O . ALA A 1 119 ? 12.750 0.586 -15.925 1.00 92.06 119 ALA A O 1
ATOM 991 N N . MET A 1 120 ? 11.713 0.687 -13.934 1.00 91.19 120 MET A N 1
ATOM 992 C CA . MET A 1 120 ? 12.196 -0.618 -13.465 1.00 91.19 120 MET A CA 1
ATOM 993 C C . MET A 1 120 ? 11.671 -1.767 -14.334 1.00 91.19 120 MET A C 1
ATOM 995 O O . MET A 1 120 ? 12.440 -2.636 -14.740 1.00 91.19 120 MET A O 1
ATOM 999 N N . LEU A 1 121 ? 10.375 -1.751 -14.663 1.00 92.50 121 LEU A N 1
ATOM 1000 C CA . LEU A 1 121 ? 9.758 -2.751 -15.539 1.00 92.50 121 LEU A CA 1
ATOM 1001 C C . LEU A 1 121 ? 10.306 -2.678 -16.971 1.00 92.50 121 LEU A C 1
ATOM 1003 O O . LEU A 1 121 ? 10.530 -3.709 -17.603 1.00 92.50 121 LEU A O 1
ATOM 1007 N N . ASP A 1 122 ? 10.556 -1.476 -17.487 1.00 91.19 122 ASP A N 1
ATOM 1008 C CA . ASP A 1 122 ? 11.107 -1.272 -18.827 1.00 91.19 122 ASP A CA 1
ATOM 1009 C C . ASP A 1 122 ? 12.559 -1.750 -18.932 1.00 91.19 122 ASP A C 1
ATOM 1011 O O . ASP A 1 122 ? 12.941 -2.315 -19.958 1.00 91.19 122 ASP A O 1
ATOM 1015 N N . LEU A 1 123 ? 13.347 -1.587 -17.865 1.00 88.44 123 LEU A N 1
ATOM 1016 C CA . LEU A 1 123 ? 14.742 -2.030 -17.795 1.00 88.44 123 LEU A CA 1
ATOM 1017 C C . LEU A 1 123 ? 14.889 -3.540 -17.543 1.00 88.44 123 LEU A C 1
ATOM 1019 O O . LEU A 1 123 ? 15.948 -4.116 -17.793 1.00 88.44 123 LEU A O 1
ATOM 1023 N N . TRP A 1 124 ? 13.838 -4.201 -17.058 1.00 88.81 124 TRP A N 1
ATOM 1024 C CA . TRP A 1 124 ? 13.863 -5.632 -16.774 1.00 88.81 124 TRP A CA 1
ATOM 1025 C C . TRP A 1 124 ? 14.125 -6.457 -18.044 1.00 88.81 124 TRP A C 1
ATOM 1027 O O . TRP A 1 124 ? 13.365 -6.404 -19.012 1.00 88.81 124 TRP A O 1
ATOM 1037 N N . HIS A 1 125 ? 15.213 -7.224 -18.057 1.00 86.81 125 HIS A N 1
ATOM 1038 C CA . HIS A 1 125 ? 15.701 -7.909 -19.256 1.00 86.81 125 HIS A CA 1
ATOM 1039 C C . HIS A 1 125 ? 15.077 -9.304 -19.429 1.00 86.81 125 HIS A C 1
ATOM 1041 O O . HIS A 1 125 ? 15.748 -10.325 -19.292 1.00 86.81 125 HIS A O 1
ATOM 1047 N N . VAL A 1 126 ? 13.777 -9.332 -19.716 1.00 88.12 126 VAL A N 1
ATOM 1048 C CA . VAL A 1 126 ? 12.971 -10.535 -19.978 1.00 88.12 126 VAL A CA 1
ATOM 1049 C C . VAL A 1 126 ? 12.151 -10.312 -21.248 1.00 88.12 126 VAL A C 1
ATOM 1051 O O . VAL A 1 126 ? 11.868 -9.162 -21.592 1.00 88.12 126 VAL A O 1
ATOM 1054 N N . ASP A 1 127 ? 11.812 -11.390 -21.961 1.00 89.06 127 ASP A N 1
ATOM 1055 C CA . ASP A 1 127 ? 10.994 -11.319 -23.173 1.00 89.06 127 ASP A CA 1
ATOM 1056 C C . ASP A 1 127 ? 9.689 -10.541 -22.937 1.00 89.06 127 ASP A C 1
ATOM 1058 O O . ASP A 1 127 ? 9.103 -10.577 -21.852 1.00 89.06 127 ASP A O 1
ATOM 1062 N N . ILE A 1 128 ? 9.242 -9.807 -23.956 1.00 91.88 128 ILE A N 1
ATOM 1063 C CA . ILE A 1 128 ? 8.069 -8.938 -23.858 1.00 91.88 128 ILE A CA 1
ATOM 1064 C C . ILE A 1 128 ? 6.794 -9.703 -23.476 1.00 91.88 128 ILE A C 1
ATOM 1066 O O . ILE A 1 128 ? 5.963 -9.138 -22.763 1.00 91.88 128 ILE A O 1
ATOM 1070 N N . ALA A 1 129 ? 6.643 -10.961 -23.908 1.00 91.50 129 ALA A N 1
ATOM 1071 C CA . ALA A 1 129 ? 5.483 -11.784 -23.579 1.00 91.50 129 ALA A CA 1
ATOM 1072 C C . ALA A 1 129 ? 5.490 -12.176 -22.096 1.00 91.50 129 ALA A C 1
ATOM 1074 O O . ALA A 1 129 ? 4.535 -11.879 -21.378 1.00 91.50 129 ALA A O 1
ATOM 1075 N N . ASP A 1 130 ? 6.603 -12.730 -21.614 1.00 91.62 130 ASP A N 1
ATOM 1076 C CA . ASP A 1 130 ? 6.781 -13.103 -20.205 1.00 91.62 130 ASP A CA 1
ATOM 1077 C C . ASP A 1 130 ? 6.631 -11.882 -19.280 1.00 91.62 130 ASP A C 1
ATOM 1079 O O . ASP A 1 130 ? 5.979 -11.936 -18.234 1.00 91.62 130 ASP A O 1
ATOM 1083 N N . LYS A 1 131 ? 7.178 -10.734 -19.695 1.00 93.88 131 LYS A N 1
ATOM 1084 C CA . LYS A 1 131 ? 7.034 -9.464 -18.979 1.00 93.88 131 LYS A CA 1
ATOM 1085 C C . LYS A 1 131 ? 5.573 -9.008 -18.912 1.00 93.88 131 LYS A C 1
ATOM 1087 O O . LYS A 1 131 ? 5.121 -8.561 -17.857 1.00 93.88 131 LYS A O 1
ATOM 1092 N N . ALA A 1 132 ? 4.832 -9.093 -20.017 1.00 94.94 132 ALA A N 1
ATOM 1093 C CA . ALA A 1 132 ? 3.416 -8.728 -20.060 1.00 94.94 132 ALA A CA 1
ATOM 1094 C C . ALA A 1 132 ? 2.561 -9.633 -19.156 1.00 94.94 132 ALA A C 1
ATOM 1096 O O . ALA A 1 132 ? 1.662 -9.141 -18.459 1.00 94.94 132 ALA A O 1
ATOM 1097 N N . ASP A 1 133 ? 2.875 -10.927 -19.113 1.00 95.00 133 ASP A N 1
ATOM 1098 C CA . ASP A 1 133 ? 2.233 -11.890 -18.221 1.00 95.00 133 ASP A CA 1
ATOM 1099 C C . ASP A 1 133 ? 2.499 -11.559 -16.751 1.00 95.00 133 ASP A C 1
ATOM 1101 O O . ASP A 1 133 ? 1.561 -11.525 -15.948 1.00 95.00 133 ASP A O 1
ATOM 1105 N N . GLU A 1 134 ? 3.741 -11.234 -16.391 1.00 95.44 134 GLU A N 1
ATOM 1106 C CA . GLU A 1 134 ? 4.088 -10.889 -15.012 1.00 95.44 134 GLU A CA 1
ATOM 1107 C C . GLU A 1 134 ? 3.451 -9.561 -14.573 1.00 95.44 134 GLU A C 1
ATOM 1109 O O . GLU A 1 134 ? 2.873 -9.470 -13.489 1.00 95.44 134 GLU A O 1
ATOM 1114 N N . ILE A 1 135 ? 3.421 -8.547 -15.444 1.00 96.44 135 ILE A N 1
ATOM 1115 C CA . ILE A 1 135 ? 2.689 -7.294 -15.183 1.00 96.44 135 ILE A CA 1
ATOM 1116 C C . ILE A 1 135 ? 1.192 -7.570 -14.979 1.00 96.44 135 ILE A C 1
ATOM 1118 O O . ILE A 1 135 ? 0.548 -6.973 -14.110 1.00 96.44 135 ILE A O 1
ATOM 1122 N N . THR A 1 136 ? 0.623 -8.501 -15.746 1.00 96.75 136 THR A N 1
ATOM 1123 C CA . THR A 1 136 ? -0.776 -8.914 -15.593 1.00 96.75 136 THR A CA 1
ATOM 1124 C C . THR A 1 136 ? -1.013 -9.627 -14.261 1.00 96.75 136 THR A C 1
ATOM 1126 O O . THR A 1 136 ? -2.048 -9.404 -13.623 1.00 96.75 136 THR A O 1
ATOM 1129 N N . ARG A 1 137 ? -0.068 -10.455 -13.800 1.00 96.38 137 ARG A N 1
ATOM 1130 C CA . ARG A 1 137 ? -0.118 -11.086 -12.471 1.00 96.38 137 ARG A CA 1
ATOM 1131 C C . ARG A 1 137 ? -0.036 -10.046 -11.361 1.00 96.38 137 ARG A C 1
ATOM 1133 O O . ARG A 1 137 ? -0.916 -10.040 -10.504 1.00 96.38 137 ARG A O 1
ATOM 1140 N N . LEU A 1 138 ? 0.904 -9.101 -11.438 1.00 96.44 138 LEU A N 1
ATOM 1141 C CA . LEU A 1 138 ? 1.006 -7.981 -10.495 1.00 96.44 138 LEU A CA 1
ATOM 1142 C C . LEU A 1 138 ? -0.302 -7.189 -10.405 1.00 96.44 138 LEU A C 1
ATOM 1144 O O . LEU A 1 138 ? -0.760 -6.875 -9.307 1.00 96.44 138 LEU A O 1
ATOM 1148 N N . ARG A 1 139 ? -0.950 -6.919 -11.544 1.00 97.19 139 ARG A N 1
ATOM 1149 C CA . ARG A 1 139 ? -2.259 -6.253 -11.572 1.00 97.19 139 ARG A CA 1
ATOM 1150 C C . ARG A 1 139 ? -3.324 -7.061 -10.833 1.00 97.19 139 ARG A C 1
ATOM 1152 O O . ARG A 1 139 ? -4.080 -6.497 -10.045 1.00 97.19 139 ARG A O 1
ATOM 1159 N N . LYS A 1 140 ? -3.423 -8.367 -11.102 1.00 97.00 140 LYS A N 1
ATOM 1160 C CA . LYS A 1 140 ? -4.395 -9.255 -10.436 1.00 97.00 140 LYS A CA 1
ATOM 1161 C C . LYS A 1 140 ? -4.141 -9.326 -8.933 1.00 97.00 140 LYS A C 1
ATOM 1163 O O . LYS A 1 140 ? -5.091 -9.297 -8.154 1.00 97.00 140 LYS A O 1
ATOM 1168 N N . ASP A 1 141 ? -2.878 -9.381 -8.536 1.00 95.06 141 ASP A N 1
ATOM 1169 C CA . ASP A 1 141 ? -2.469 -9.388 -7.138 1.00 95.06 141 ASP A CA 1
ATOM 1170 C C . ASP A 1 141 ? -2.817 -8.076 -6.443 1.00 95.06 141 ASP A C 1
ATOM 1172 O O . ASP A 1 141 ? -3.375 -8.112 -5.352 1.00 95.06 141 ASP A O 1
ATOM 1176 N N . TRP A 1 142 ? -2.592 -6.934 -7.096 1.00 95.44 142 TRP A N 1
ATOM 1177 C CA . TRP A 1 142 ? -2.988 -5.628 -6.572 1.00 95.44 142 TRP A CA 1
ATOM 1178 C C . TRP A 1 142 ? -4.505 -5.520 -6.392 1.00 95.44 142 TRP A C 1
ATOM 1180 O O . TRP A 1 142 ? -4.981 -5.052 -5.362 1.00 95.44 142 TRP A O 1
ATOM 1190 N N . LEU A 1 143 ? -5.289 -5.994 -7.364 1.00 95.50 143 LEU A N 1
ATOM 1191 C CA . LEU A 1 143 ? -6.751 -5.992 -7.260 1.00 95.50 143 LEU A CA 1
ATOM 1192 C C . LEU A 1 143 ? -7.251 -6.907 -6.137 1.00 95.50 143 LEU A C 1
ATOM 1194 O O . LEU A 1 143 ? -8.165 -6.529 -5.408 1.00 95.50 143 LEU A O 1
ATOM 1198 N N . ARG A 1 144 ? -6.643 -8.087 -5.971 1.00 93.12 144 ARG A N 1
ATOM 1199 C CA . ARG A 1 144 ? -6.959 -9.008 -4.870 1.00 93.12 144 ARG A CA 1
ATOM 1200 C C . ARG A 1 144 ? -6.577 -8.415 -3.515 1.00 93.12 144 ARG A C 1
ATOM 1202 O O . ARG A 1 144 ? -7.345 -8.542 -2.570 1.00 93.12 144 ARG A O 1
ATOM 1209 N N . HIS A 1 145 ? -5.423 -7.757 -3.444 1.00 91.75 145 HIS A N 1
ATOM 1210 C CA . HIS A 1 145 ? -4.956 -7.034 -2.264 1.00 91.75 145 HIS A CA 1
ATOM 1211 C C . HIS A 1 145 ? -5.954 -5.945 -1.865 1.00 91.75 145 HIS A C 1
ATOM 1213 O O . HIS A 1 145 ? -6.466 -5.957 -0.752 1.00 91.75 145 HIS A O 1
ATOM 1219 N N . LYS A 1 146 ? -6.338 -5.091 -2.822 1.00 92.62 146 LYS A N 1
ATOM 1220 C CA . LY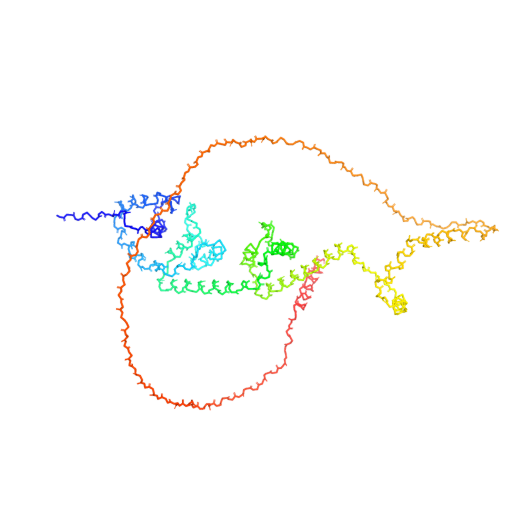S A 1 146 ? -7.327 -4.024 -2.626 1.00 92.62 146 LYS A CA 1
ATOM 1221 C C . LYS A 1 146 ? -8.716 -4.553 -2.258 1.00 92.62 146 LYS A C 1
ATOM 1223 O O . LYS A 1 146 ? -9.425 -3.926 -1.483 1.00 92.62 146 LYS A O 1
ATOM 1228 N N . ALA A 1 147 ? -9.121 -5.715 -2.772 1.00 91.31 147 ALA A N 1
ATOM 1229 C CA . ALA A 1 147 ? -10.385 -6.338 -2.376 1.00 91.31 147 ALA A CA 1
ATOM 1230 C C . ALA A 1 147 ? -10.424 -6.704 -0.878 1.00 91.31 147 ALA A C 1
ATOM 1232 O O . ALA A 1 147 ? -11.503 -6.745 -0.298 1.00 91.31 147 ALA A O 1
ATOM 1233 N N . GLY A 1 148 ? -9.266 -6.928 -0.245 1.00 88.88 148 GLY A N 1
ATOM 1234 C CA . GLY A 1 148 ? -9.152 -7.135 1.201 1.00 88.88 148 GLY A CA 1
ATOM 1235 C C . GLY A 1 148 ? -9.381 -5.872 2.039 1.00 88.88 148 GLY A C 1
ATOM 1236 O O . GLY A 1 148 ? -9.609 -5.978 3.245 1.00 88.88 148 GLY A O 1
ATOM 1237 N N . ASP A 1 149 ? -9.387 -4.685 1.424 1.00 93.06 149 ASP A N 1
ATOM 1238 C CA . ASP A 1 149 ? -9.600 -3.418 2.133 1.00 93.06 149 ASP A CA 1
ATOM 1239 C C . ASP A 1 149 ? -10.984 -3.341 2.793 1.00 93.06 149 ASP A C 1
ATOM 1241 O O . ASP A 1 149 ? -11.157 -2.614 3.771 1.00 93.06 149 ASP A O 1
ATOM 1245 N N . SER A 1 150 ? -11.954 -4.142 2.331 1.00 91.38 150 SER A N 1
ATOM 1246 C CA . SER A 1 150 ? -13.289 -4.228 2.936 1.00 91.38 150 SER A CA 1
ATOM 1247 C C . SER A 1 150 ? -13.249 -4.598 4.421 1.00 91.38 150 SER A C 1
ATOM 1249 O O . SER A 1 150 ? -14.105 -4.173 5.193 1.00 91.38 150 SER A O 1
ATOM 1251 N N . ASP A 1 151 ? -12.234 -5.347 4.868 1.00 90.75 151 ASP A N 1
ATOM 1252 C CA . ASP A 1 151 ? -12.073 -5.675 6.291 1.00 90.75 151 ASP A CA 1
ATOM 1253 C C . ASP A 1 151 ? -11.822 -4.418 7.156 1.00 90.75 151 ASP A C 1
ATOM 1255 O O . ASP A 1 151 ? -12.117 -4.406 8.361 1.00 90.75 151 ASP A O 1
ATOM 1259 N N . PHE A 1 152 ? -11.329 -3.341 6.537 1.00 93.75 152 PHE A N 1
ATOM 1260 C CA . PHE A 1 152 ? -11.032 -2.057 7.165 1.00 93.75 152 PHE A CA 1
ATOM 1261 C C . PHE A 1 152 ? -12.090 -0.976 6.927 1.00 93.75 152 PHE A C 1
ATOM 1263 O O . PHE A 1 152 ? -11.918 0.122 7.453 1.00 93.75 152 PHE A O 1
ATOM 1270 N N . GLU A 1 153 ? -13.194 -1.261 6.229 1.00 94.44 153 GLU A N 1
ATOM 1271 C CA . GLU A 1 153 ? -14.269 -0.289 5.939 1.00 94.44 153 GLU A CA 1
ATOM 1272 C C . GLU A 1 153 ? -14.771 0.419 7.213 1.00 94.44 153 GLU A C 1
ATOM 1274 O O . GLU A 1 153 ? -15.068 1.611 7.236 1.00 94.44 153 GLU A O 1
ATOM 1279 N N . TRP A 1 154 ? -14.753 -0.290 8.345 1.00 94.50 154 TRP A N 1
ATOM 1280 C CA . TRP A 1 154 ? -15.110 0.262 9.653 1.00 94.50 154 TRP A CA 1
ATOM 1281 C C . TRP A 1 154 ? -14.256 1.471 10.094 1.00 94.50 154 TRP A C 1
ATOM 1283 O O . TRP A 1 154 ? -14.695 2.259 10.934 1.00 94.50 154 TRP A O 1
ATOM 1293 N N . PHE A 1 155 ? -13.047 1.637 9.561 1.00 94.06 155 PHE A N 1
ATOM 1294 C CA . PHE A 1 155 ? -12.165 2.769 9.853 1.00 94.06 155 PHE A CA 1
ATOM 1295 C C . PHE A 1 155 ? -12.385 3.971 8.921 1.00 94.06 155 PHE A C 1
ATOM 1297 O O . PHE A 1 155 ? -11.897 5.054 9.235 1.00 94.06 155 PHE A O 1
ATOM 1304 N N . GLU A 1 156 ? -13.140 3.818 7.829 1.00 93.12 156 GLU A N 1
ATOM 1305 C CA . GLU A 1 156 ? -13.418 4.875 6.838 1.00 93.12 156 GLU A CA 1
ATOM 1306 C C . GLU A 1 156 ? -14.555 5.830 7.271 1.00 93.12 156 GLU A C 1
ATOM 1308 O O . GLU A 1 156 ? -14.991 6.721 6.543 1.00 93.12 156 GLU A O 1
ATOM 1313 N N . ASP A 1 157 ? -15.057 5.667 8.493 1.00 92.75 157 ASP A N 1
ATOM 1314 C CA . ASP A 1 157 ? -16.147 6.472 9.034 1.00 92.75 157 ASP A CA 1
ATOM 1315 C C . ASP A 1 157 ? -15.803 7.972 9.073 1.00 92.75 157 ASP A C 1
ATOM 1317 O O . ASP A 1 157 ? -14.808 8.394 9.661 1.00 92.75 157 ASP A O 1
ATOM 1321 N N . LYS A 1 158 ? -16.662 8.810 8.482 1.00 89.25 158 LYS A N 1
ATOM 1322 C CA . LYS A 1 158 ? -16.412 10.256 8.350 1.00 89.25 158 LYS A CA 1
ATOM 1323 C C . LYS A 1 158 ? -16.345 11.003 9.685 1.00 89.25 158 LYS A C 1
ATOM 1325 O O . LYS A 1 158 ? -15.729 12.062 9.745 1.00 89.25 158 LYS A O 1
ATOM 1330 N N . LYS A 1 159 ? -17.013 10.508 10.732 1.00 89.12 159 LYS A N 1
ATOM 1331 C CA . LYS A 1 159 ? -17.092 11.181 12.039 1.00 89.12 159 LYS A CA 1
ATOM 1332 C C . LYS A 1 159 ? -16.096 10.590 13.025 1.00 89.12 159 LYS A C 1
ATOM 1334 O O . LYS A 1 159 ? -15.392 11.324 13.711 1.00 89.12 159 LYS A O 1
ATOM 1339 N N . GLU A 1 160 ? -16.036 9.265 13.087 1.00 91.44 160 GLU A N 1
ATOM 1340 C CA . GLU A 1 160 ? -15.255 8.542 14.091 1.00 91.44 160 GLU A CA 1
ATOM 1341 C C . GLU A 1 160 ? -13.995 7.882 13.521 1.00 91.44 160 GLU A C 1
ATOM 1343 O O . GLU A 1 160 ? -13.151 7.431 14.292 1.00 91.44 160 GLU A O 1
ATOM 1348 N N . GLY A 1 161 ? -13.820 7.824 12.199 1.00 91.50 161 GLY A N 1
ATOM 1349 C CA . GLY A 1 161 ? -12.750 7.065 11.542 1.00 91.50 161 GLY A CA 1
ATOM 1350 C C . GLY A 1 161 ? -11.355 7.460 12.010 1.00 91.50 161 GLY A C 1
ATOM 1351 O O . GLY A 1 161 ? -10.565 6.597 12.388 1.00 91.50 161 GLY A O 1
ATOM 1352 N N . ALA A 1 162 ? -11.074 8.762 12.123 1.00 92.62 162 ALA A N 1
ATOM 1353 C CA . ALA A 1 162 ? -9.800 9.252 12.654 1.00 92.62 162 ALA A CA 1
ATOM 1354 C C . ALA A 1 162 ? -9.565 8.817 14.115 1.00 92.62 162 ALA A C 1
ATOM 1356 O O . ALA A 1 162 ? -8.456 8.442 14.495 1.00 92.62 162 ALA A O 1
ATOM 1357 N N . GLN A 1 163 ? -10.606 8.814 14.955 1.00 92.44 163 GLN A N 1
ATOM 1358 C CA . GLN A 1 163 ? -10.500 8.361 16.346 1.00 92.44 163 GLN A CA 1
ATOM 1359 C C . GLN A 1 163 ? -10.343 6.837 16.441 1.00 92.44 163 GLN A C 1
ATOM 1361 O O . GLN A 1 163 ? -9.565 6.350 17.265 1.00 92.44 163 GLN A O 1
ATOM 1366 N N . ARG A 1 164 ? -11.021 6.083 15.566 1.00 94.69 164 ARG A N 1
ATOM 1367 C CA . ARG A 1 164 ? -10.853 4.630 15.425 1.00 94.69 164 ARG A CA 1
ATOM 1368 C C . ARG A 1 164 ? -9.429 4.290 14.977 1.00 94.69 164 ARG A C 1
ATOM 1370 O O . ARG A 1 164 ? -8.828 3.391 15.558 1.00 94.69 164 ARG A O 1
ATOM 1377 N N . CYS A 1 165 ? -8.852 5.046 14.038 1.00 94.00 165 CYS A N 1
ATOM 1378 C CA . CYS A 1 165 ? -7.458 4.897 13.599 1.00 94.00 165 CYS A CA 1
ATOM 1379 C C . CYS A 1 165 ? -6.465 5.196 14.731 1.00 94.00 165 CYS A C 1
ATOM 1381 O O . CYS A 1 165 ? -5.563 4.399 14.980 1.00 94.00 165 CYS A O 1
ATOM 1383 N N . LYS A 1 166 ? -6.686 6.262 15.511 1.00 92.50 166 LYS A N 1
ATOM 1384 C CA . LYS A 1 166 ? -5.886 6.536 16.719 1.00 92.50 166 LYS A CA 1
ATOM 1385 C C . LYS A 1 166 ? -5.986 5.401 17.743 1.00 92.50 166 LYS A C 1
ATOM 1387 O O . LYS A 1 166 ? -4.979 4.985 18.308 1.00 92.50 166 LYS A O 1
ATOM 1392 N N . CYS A 1 167 ? -7.182 4.853 17.964 1.00 92.81 167 CYS A N 1
ATOM 1393 C CA . CYS A 1 167 ? -7.371 3.705 18.852 1.00 92.81 167 CYS A CA 1
ATOM 1394 C C . CYS A 1 167 ? -6.639 2.452 18.339 1.00 92.81 167 CYS A C 1
ATOM 1396 O O . CYS A 1 167 ? -6.016 1.739 19.132 1.00 92.81 167 CYS A O 1
ATOM 1398 N N . ALA A 1 168 ? -6.667 2.214 17.024 1.00 93.75 168 ALA A N 1
ATOM 1399 C CA . ALA A 1 168 ? -5.892 1.163 16.374 1.00 93.75 168 ALA A CA 1
ATOM 1400 C C . ALA A 1 168 ? -4.394 1.356 16.624 1.00 93.75 168 ALA A C 1
ATOM 1402 O O . ALA A 1 168 ? -3.735 0.427 17.087 1.00 93.75 168 ALA A O 1
ATOM 1403 N N . TRP A 1 169 ? -3.876 2.570 16.417 1.00 91.94 169 TRP A N 1
ATOM 1404 C CA . TRP A 1 169 ? -2.480 2.903 16.686 1.00 91.94 169 TRP A CA 1
ATOM 1405 C C . TRP A 1 169 ? -2.083 2.635 18.136 1.00 91.94 169 TRP A C 1
ATOM 1407 O O . TRP A 1 169 ? -1.085 1.968 18.390 1.00 91.94 169 TRP A O 1
ATOM 1417 N N . GLU A 1 170 ? -2.879 3.082 19.108 1.00 90.69 170 GLU A N 1
ATOM 1418 C CA . GLU A 1 170 ? -2.606 2.819 20.524 1.00 90.69 170 GLU A CA 1
ATOM 1419 C C . GLU A 1 170 ? -2.600 1.317 20.851 1.00 90.69 170 GLU A C 1
ATOM 1421 O O . GLU A 1 170 ? -1.927 0.877 21.787 1.00 90.69 170 GLU A O 1
ATOM 1426 N N . TRP A 1 171 ? -3.409 0.515 20.155 1.00 92.69 171 TRP A N 1
ATOM 1427 C CA . TRP A 1 171 ? -3.424 -0.936 20.333 1.00 92.69 171 TRP A CA 1
ATOM 1428 C C . TRP A 1 171 ? -2.194 -1.575 19.703 1.00 92.69 171 TRP A C 1
ATOM 1430 O O . TRP A 1 171 ? -1.518 -2.358 20.369 1.00 92.69 171 TRP A O 1
ATOM 1440 N N . LEU A 1 172 ? -1.865 -1.195 18.472 1.00 90.12 172 LEU A N 1
ATOM 1441 C CA . LEU A 1 172 ? -0.686 -1.671 17.759 1.00 90.12 172 LEU A CA 1
ATOM 1442 C C . LEU A 1 172 ? 0.582 -1.316 18.537 1.00 90.12 172 LEU A C 1
ATOM 1444 O O . LEU A 1 172 ? 1.374 -2.203 18.839 1.00 90.12 172 LEU A O 1
ATOM 1448 N N . LYS A 1 173 ? 0.712 -0.063 18.988 1.00 87.44 173 LYS A N 1
ATOM 1449 C CA . LYS A 1 173 ? 1.827 0.402 19.816 1.00 87.44 173 LYS A CA 1
ATOM 1450 C C . LYS A 1 173 ? 1.994 -0.446 21.067 1.00 87.44 173 LYS A C 1
ATOM 1452 O O . LYS A 1 173 ? 3.112 -0.796 21.390 1.00 87.44 173 LYS A O 1
ATOM 1457 N N . LYS A 1 174 ? 0.914 -0.808 21.762 1.00 85.62 174 LYS A N 1
ATOM 1458 C CA . LYS A 1 174 ? 0.999 -1.608 22.995 1.00 85.62 174 LYS A CA 1
ATOM 1459 C C . LYS A 1 174 ? 1.349 -3.077 22.739 1.00 85.62 174 LYS A C 1
ATOM 1461 O O . LYS A 1 174 ? 2.088 -3.665 23.519 1.00 85.62 174 LYS A O 1
ATOM 1466 N N . ASN A 1 175 ? 0.793 -3.677 21.688 1.00 84.50 175 ASN A N 1
ATOM 1467 C CA . ASN A 1 175 ? 0.856 -5.128 21.481 1.00 84.50 175 ASN A CA 1
ATOM 1468 C C . ASN A 1 175 ? 1.942 -5.556 20.481 1.00 84.50 175 ASN A C 1
ATOM 1470 O O . ASN A 1 175 ? 2.284 -6.734 20.419 1.00 84.50 175 ASN A O 1
ATOM 1474 N N . ARG A 1 176 ? 2.469 -4.622 19.681 1.00 75.56 176 ARG A N 1
ATOM 1475 C CA . ARG A 1 176 ? 3.381 -4.876 18.554 1.00 75.56 176 ARG A CA 1
ATOM 1476 C C . ARG A 1 176 ? 4.544 -3.869 18.522 1.00 75.56 176 ARG A C 1
ATOM 1478 O O . ARG A 1 176 ? 4.936 -3.392 17.462 1.00 75.56 176 ARG A O 1
ATOM 1485 N N . LEU A 1 177 ? 5.100 -3.564 19.701 1.00 63.75 177 LEU A N 1
ATOM 1486 C CA . LEU A 1 177 ? 6.176 -2.580 19.926 1.00 63.75 177 LEU A CA 1
ATOM 1487 C C . LEU A 1 177 ? 7.394 -2.748 19.001 1.00 63.75 177 LEU A C 1
ATOM 1489 O O . LEU A 1 177 ? 7.979 -1.751 18.585 1.00 63.75 177 LEU A O 1
ATOM 1493 N N . SER A 1 178 ? 7.763 -3.985 18.659 1.00 64.19 178 SER A N 1
ATOM 1494 C CA . SER A 1 178 ? 8.950 -4.281 17.846 1.00 64.19 178 SER A CA 1
ATOM 1495 C C . SER A 1 178 ? 8.861 -3.779 16.400 1.00 64.19 178 SER A C 1
ATOM 1497 O O . SER A 1 178 ? 9.896 -3.517 15.800 1.00 64.19 178 SER A O 1
ATOM 1499 N N . LEU A 1 179 ? 7.655 -3.597 15.848 1.00 61.44 179 LEU A N 1
ATOM 1500 C CA . LEU A 1 179 ? 7.443 -3.138 14.464 1.00 61.44 179 LEU A CA 1
ATOM 1501 C C . LEU A 1 179 ? 7.291 -1.611 14.341 1.00 61.44 179 LEU A C 1
ATOM 1503 O O . LEU A 1 179 ? 7.146 -1.087 13.236 1.00 61.44 179 LEU A O 1
ATOM 1507 N N . LEU A 1 180 ? 7.261 -0.894 15.469 1.00 62.88 180 LEU A N 1
ATOM 1508 C CA . LEU A 1 180 ? 6.716 0.466 15.549 1.00 62.88 180 LEU A CA 1
ATOM 1509 C C . LEU A 1 180 ? 7.687 1.515 16.087 1.00 62.88 180 LEU A C 1
ATOM 1511 O O . LEU A 1 180 ? 7.330 2.689 16.120 1.00 62.88 180 LEU A O 1
ATOM 1515 N N . SER A 1 181 ? 8.901 1.132 16.487 1.00 57.28 181 SER A N 1
ATOM 1516 C CA . SER A 1 181 ? 9.869 2.049 17.109 1.00 57.28 181 SER A CA 1
ATOM 1517 C C . SER A 1 181 ? 10.309 3.213 16.209 1.00 57.28 181 SER A C 1
ATOM 1519 O O . SER A 1 181 ? 10.839 4.193 16.722 1.00 57.28 181 SER A O 1
ATOM 1521 N N . LEU A 1 182 ? 10.055 3.136 14.897 1.00 57.72 182 LEU A N 1
ATOM 1522 C CA . LEU A 1 182 ? 10.459 4.135 13.900 1.00 57.72 182 LEU A CA 1
ATOM 1523 C C . LEU A 1 182 ? 9.293 4.711 13.077 1.00 57.72 182 LEU A C 1
ATOM 1525 O O . LEU A 1 182 ? 9.540 5.419 12.105 1.00 57.72 182 LEU A O 1
ATOM 1529 N N . ARG A 1 183 ? 8.032 4.396 13.407 1.00 70.38 183 ARG A N 1
ATOM 1530 C CA . ARG A 1 183 ? 6.882 4.838 12.598 1.00 70.38 183 ARG A CA 1
ATOM 1531 C C . ARG A 1 183 ? 6.132 6.005 13.216 1.00 70.38 183 ARG A C 1
ATOM 1533 O O . ARG A 1 183 ? 5.903 6.045 14.426 1.00 70.38 183 ARG A O 1
ATOM 1540 N N . GLU A 1 184 ? 5.690 6.904 12.344 1.00 76.75 184 GLU A N 1
ATOM 1541 C CA . GLU A 1 184 ? 4.767 7.969 12.707 1.00 76.75 184 GLU A CA 1
ATOM 1542 C C . GLU A 1 184 ? 3.410 7.404 13.162 1.00 76.75 184 GLU A C 1
ATOM 1544 O O . GLU A 1 184 ? 3.000 6.321 12.724 1.00 76.75 184 GLU A O 1
ATOM 1549 N N . PRO A 1 185 ? 2.705 8.109 14.064 1.00 84.19 185 PRO A N 1
ATOM 1550 C CA . PRO A 1 185 ? 1.389 7.695 14.517 1.00 84.19 185 PRO A CA 1
ATOM 1551 C C . PRO A 1 185 ? 0.369 7.602 13.386 1.00 84.19 185 PRO A C 1
ATOM 1553 O O . PRO A 1 185 ? 0.130 8.579 12.686 1.00 84.19 185 PRO A O 1
ATOM 1556 N N . ILE A 1 186 ? -0.315 6.460 13.292 1.00 87.88 186 ILE A N 1
ATOM 1557 C CA . ILE A 1 186 ? -1.425 6.284 12.352 1.00 87.88 186 ILE A CA 1
ATOM 1558 C C . ILE A 1 186 ? -2.603 7.160 12.792 1.00 87.88 186 ILE A C 1
ATOM 1560 O O . ILE A 1 186 ? -3.180 6.982 13.871 1.00 87.88 186 ILE A O 1
ATOM 1564 N N . SER A 1 187 ? -2.965 8.105 11.935 1.00 86.94 187 SER A N 1
ATOM 1565 C CA . SER A 1 187 ? -3.974 9.135 12.174 1.00 86.94 187 SER A CA 1
ATOM 1566 C C . SER A 1 187 ? -5.206 8.988 11.281 1.00 86.94 187 SER A C 1
ATOM 1568 O O . SER A 1 187 ? -6.292 9.445 11.650 1.00 86.94 187 SER A O 1
ATOM 1570 N N . ASN A 1 188 ? -5.059 8.319 10.136 1.00 91.62 188 ASN A N 1
ATOM 1571 C CA . ASN A 1 188 ? -6.110 8.152 9.140 1.00 91.62 188 ASN A CA 1
ATOM 1572 C C . ASN A 1 188 ? -6.150 6.734 8.550 1.00 91.62 188 ASN A C 1
ATOM 1574 O O . ASN A 1 188 ? -5.279 5.896 8.790 1.00 91.62 188 ASN A O 1
ATOM 1578 N N . HIS A 1 189 ? -7.208 6.475 7.780 1.00 93.25 189 HIS A N 1
ATOM 1579 C CA . HIS A 1 189 ? -7.481 5.172 7.185 1.00 93.25 189 HIS A CA 1
ATOM 1580 C C . HIS A 1 189 ? -6.395 4.731 6.192 1.00 93.25 189 HIS A C 1
ATOM 1582 O O . HIS A 1 189 ? -5.996 3.570 6.204 1.00 93.25 189 HIS A O 1
ATOM 1588 N N . GLN A 1 190 ? -5.865 5.652 5.384 1.00 91.81 190 GLN A N 1
ATOM 1589 C CA . GLN A 1 190 ? -4.848 5.334 4.381 1.00 91.81 190 GLN A CA 1
ATOM 1590 C C . GLN A 1 190 ? -3.530 4.890 5.030 1.00 91.81 190 GLN A C 1
ATOM 1592 O O . GLN A 1 190 ? -2.956 3.878 4.634 1.00 91.81 190 GLN A O 1
ATOM 1597 N N . GLU A 1 191 ? -3.081 5.603 6.064 1.00 91.69 191 GLU A N 1
ATOM 1598 C CA . GLU A 1 191 ? -1.906 5.228 6.861 1.00 91.69 191 GLU A CA 1
ATOM 1599 C C . GLU A 1 191 ? -2.087 3.865 7.536 1.00 91.69 191 GLU A C 1
ATOM 1601 O O . GLU A 1 191 ? -1.143 3.077 7.610 1.00 91.69 191 GLU A O 1
ATOM 1606 N N . LEU A 1 192 ? -3.307 3.561 7.997 1.00 92.44 192 LEU A N 1
ATOM 1607 C CA . LEU A 1 192 ? -3.628 2.259 8.574 1.00 92.44 192 LEU A CA 1
ATOM 1608 C C . LEU A 1 192 ? -3.451 1.147 7.540 1.00 92.44 192 LEU A C 1
ATOM 1610 O O . LEU A 1 192 ? -2.782 0.158 7.825 1.00 92.44 192 LEU A O 1
ATOM 1614 N N . LEU A 1 193 ? -4.003 1.318 6.340 1.00 93.06 193 LEU A N 1
ATOM 1615 C CA . LEU A 1 193 ? -3.857 0.342 5.262 1.00 93.06 193 LEU A CA 1
ATOM 1616 C C . LEU A 1 193 ? -2.384 0.136 4.893 1.00 93.06 193 LEU A C 1
ATOM 1618 O O . LEU A 1 193 ? -1.911 -0.996 4.876 1.00 93.06 193 LEU A O 1
ATOM 1622 N N . MET A 1 194 ? -1.630 1.222 4.705 1.00 90.56 194 MET A N 1
ATOM 1623 C CA . MET A 1 194 ? -0.195 1.159 4.400 1.00 90.56 194 MET A CA 1
ATOM 1624 C C . MET A 1 194 ? 0.618 0.461 5.500 1.00 90.56 194 MET A C 1
ATOM 1626 O O . MET A 1 194 ? 1.609 -0.208 5.212 1.00 90.56 194 MET A O 1
ATOM 1630 N N . PHE A 1 195 ? 0.209 0.581 6.767 1.00 89.31 195 PHE A N 1
ATOM 1631 C CA . PHE A 1 195 ? 0.827 -0.173 7.854 1.00 89.31 195 PHE A CA 1
ATOM 1632 C C . PHE A 1 195 ? 0.605 -1.682 7.700 1.00 89.31 195 PHE A C 1
ATOM 1634 O O . PHE A 1 195 ? 1.564 -2.449 7.788 1.00 89.31 195 PHE A O 1
ATOM 1641 N N . PHE A 1 196 ? -0.635 -2.112 7.456 1.00 88.88 196 PHE A N 1
ATOM 1642 C CA . PHE A 1 196 ? -0.951 -3.533 7.297 1.00 88.88 196 PHE A CA 1
ATOM 1643 C C . PHE A 1 196 ? -0.356 -4.133 6.021 1.00 88.88 196 PHE A C 1
ATOM 1645 O O . PHE A 1 196 ? 0.071 -5.283 6.056 1.00 88.88 196 PHE A O 1
ATOM 1652 N N . ASP A 1 197 ? -0.231 -3.347 4.949 1.00 88.56 197 ASP A N 1
ATOM 1653 C CA . ASP A 1 197 ? 0.443 -3.762 3.715 1.00 88.56 197 ASP A CA 1
ATOM 1654 C C . ASP A 1 197 ? 1.910 -4.164 3.958 1.00 88.56 197 ASP A C 1
ATOM 1656 O O . ASP A 1 197 ? 2.431 -5.045 3.279 1.00 88.56 197 ASP A O 1
ATOM 1660 N N . GLN A 1 198 ? 2.578 -3.525 4.926 1.00 82.88 198 GLN A N 1
ATOM 1661 C CA . GLN A 1 198 ? 4.000 -3.734 5.225 1.00 82.88 198 GLN A CA 1
ATOM 1662 C C . GLN A 1 198 ? 4.254 -4.705 6.382 1.00 82.88 198 GLN A C 1
ATOM 1664 O O . GLN A 1 198 ? 5.372 -5.176 6.553 1.00 82.88 198 GLN A O 1
ATOM 1669 N N . ALA A 1 199 ? 3.251 -4.976 7.216 1.00 79.19 199 ALA A N 1
ATOM 1670 C CA . ALA A 1 199 ? 3.429 -5.755 8.437 1.00 79.19 199 ALA A CA 1
ATOM 1671 C C . ALA A 1 199 ? 3.369 -7.283 8.222 1.00 79.19 199 ALA A C 1
ATOM 1673 O O . ALA A 1 199 ? 3.366 -8.025 9.201 1.00 79.19 199 ALA A O 1
ATOM 1674 N N . GLU A 1 200 ? 3.322 -7.734 6.960 1.00 75.69 200 GLU A N 1
ATOM 1675 C CA . GLU A 1 200 ? 3.339 -9.144 6.528 1.00 75.69 200 GLU A CA 1
ATOM 1676 C C . GLU A 1 200 ? 2.341 -10.052 7.280 1.00 75.69 200 GLU A C 1
ATOM 1678 O O . GLU A 1 200 ? 2.559 -11.252 7.445 1.00 75.69 200 GLU A O 1
ATOM 1683 N N . TYR A 1 201 ? 1.214 -9.499 7.744 1.00 82.94 201 TYR A N 1
ATOM 1684 C CA . TYR A 1 201 ? 0.202 -10.282 8.448 1.00 82.94 201 TYR A CA 1
ATOM 1685 C C . TYR A 1 201 ? -0.582 -11.170 7.483 1.00 82.94 201 TYR A C 1
ATOM 1687 O O . TYR A 1 201 ? -1.051 -10.728 6.433 1.00 82.94 201 TYR A O 1
ATOM 1695 N N . GLY A 1 202 ? -0.807 -12.423 7.883 1.00 83.56 202 GLY A N 1
ATOM 1696 C CA . GLY A 1 202 ? -1.762 -13.284 7.197 1.00 83.56 202 GLY A CA 1
ATOM 1697 C C . GLY A 1 202 ? -3.202 -12.757 7.343 1.00 83.56 202 GLY A C 1
ATOM 1698 O O . GLY A 1 202 ? -3.517 -12.102 8.343 1.00 83.56 202 GLY A O 1
ATOM 1699 N N . PRO A 1 203 ? -4.125 -13.099 6.419 1.00 85.31 203 PRO A N 1
ATOM 1700 C CA . PRO A 1 203 ? -5.518 -12.640 6.477 1.00 85.31 203 PRO A CA 1
ATOM 1701 C C . PRO A 1 203 ? -6.224 -12.964 7.804 1.00 85.31 203 PRO A C 1
ATOM 1703 O O . PRO A 1 203 ? -7.031 -12.180 8.303 1.00 85.31 203 PRO A O 1
ATOM 1706 N N . THR A 1 204 ? -5.910 -14.116 8.403 1.00 88.25 204 THR A N 1
ATOM 1707 C CA . THR A 1 204 ? -6.467 -14.543 9.695 1.00 88.25 204 THR A CA 1
ATOM 1708 C C . THR A 1 204 ? -6.002 -13.644 10.838 1.00 88.25 204 THR A C 1
ATOM 1710 O O . THR A 1 204 ? -6.826 -13.181 11.631 1.00 88.25 204 THR A O 1
ATOM 1713 N N . ASP A 1 205 ? -4.702 -13.355 10.898 1.00 89.25 205 ASP A N 1
ATOM 1714 C CA . ASP A 1 205 ? -4.107 -12.529 11.950 1.00 89.25 205 ASP A CA 1
ATOM 1715 C C . ASP A 1 205 ? -4.590 -11.088 11.846 1.00 89.25 205 ASP A C 1
ATOM 1717 O O . ASP A 1 205 ? -4.967 -10.478 12.846 1.00 89.25 205 ASP A O 1
ATOM 1721 N N . GLN A 1 206 ? -4.667 -10.564 10.624 1.00 90.94 206 GLN A N 1
ATOM 1722 C CA . GLN A 1 206 ? -5.207 -9.240 10.356 1.00 90.94 206 GLN A CA 1
ATOM 1723 C C . GLN A 1 206 ? -6.652 -9.112 10.853 1.00 90.94 206 GLN A C 1
ATOM 1725 O O . GLN A 1 206 ? -6.971 -8.179 11.594 1.00 90.94 206 GLN A O 1
ATOM 1730 N N . LYS A 1 207 ? -7.525 -10.075 10.530 1.00 92.31 207 LYS A N 1
ATOM 1731 C CA . LYS A 1 207 ? -8.915 -10.080 11.019 1.00 92.31 207 LYS A CA 1
ATOM 1732 C C . LYS A 1 207 ? -8.996 -10.172 12.540 1.00 92.31 207 LYS A C 1
ATOM 1734 O O . LYS A 1 207 ? -9.824 -9.487 13.146 1.00 92.31 207 LYS A O 1
ATOM 1739 N N . ALA A 1 208 ? -8.140 -10.979 13.166 1.00 93.31 208 ALA A N 1
ATOM 1740 C CA . ALA A 1 208 ? -8.067 -11.076 14.620 1.00 93.31 208 ALA A CA 1
ATOM 1741 C C . ALA A 1 208 ? -7.653 -9.737 15.252 1.00 93.31 208 ALA A C 1
ATOM 1743 O O . ALA A 1 208 ? -8.321 -9.259 16.169 1.00 93.31 208 ALA A O 1
ATOM 1744 N N . ILE A 1 209 ? -6.626 -9.077 14.709 1.00 92.69 209 ILE A N 1
ATOM 1745 C CA . ILE A 1 209 ? -6.173 -7.756 15.162 1.00 92.69 209 ILE A CA 1
ATOM 1746 C C . ILE A 1 209 ? -7.295 -6.718 15.025 1.00 92.69 209 ILE A C 1
ATOM 1748 O O . ILE A 1 209 ? -7.595 -6.001 15.982 1.00 92.69 209 ILE A O 1
ATOM 1752 N N . ILE A 1 210 ? -7.966 -6.658 13.870 1.00 94.12 210 ILE A N 1
ATOM 1753 C CA . ILE A 1 210 ? -9.085 -5.729 13.641 1.00 94.12 210 ILE A CA 1
ATOM 1754 C C . ILE A 1 210 ? -10.210 -5.974 14.656 1.00 94.12 210 ILE A C 1
ATOM 1756 O O . ILE A 1 210 ? -10.782 -5.020 15.189 1.00 94.12 210 ILE A O 1
ATOM 1760 N N . LYS A 1 211 ? -10.523 -7.239 14.964 1.00 95.06 211 LYS A N 1
ATOM 1761 C CA . LYS A 1 211 ? -11.535 -7.601 15.965 1.00 95.06 211 LYS A CA 1
ATOM 1762 C C . LYS A 1 211 ? -11.160 -7.100 17.362 1.00 95.06 211 LYS A C 1
ATOM 1764 O O . LYS A 1 211 ? -12.006 -6.505 18.028 1.00 95.06 211 LYS A O 1
ATOM 1769 N N . GLU A 1 212 ? -9.915 -7.288 17.789 1.00 95.25 212 GLU A N 1
ATOM 1770 C CA . GLU A 1 212 ? -9.421 -6.801 19.085 1.00 95.25 212 GLU A CA 1
ATOM 1771 C C . GLU A 1 212 ? -9.478 -5.270 19.186 1.00 95.25 212 GLU A C 1
ATOM 1773 O O . GLU A 1 212 ? -9.917 -4.712 20.197 1.00 95.25 212 GLU A O 1
ATOM 1778 N N . ILE A 1 213 ? -9.112 -4.572 18.107 1.00 94.56 213 ILE A N 1
ATOM 1779 C CA . ILE A 1 213 ? -9.211 -3.110 18.032 1.00 94.56 213 ILE A CA 1
ATOM 1780 C C . ILE A 1 213 ? -10.673 -2.662 18.162 1.00 94.56 213 ILE A C 1
ATOM 1782 O O . ILE A 1 213 ? -10.972 -1.779 18.970 1.00 94.56 213 ILE A O 1
ATOM 1786 N N . LYS A 1 214 ? -11.598 -3.296 17.428 1.00 95.31 214 LYS A N 1
ATOM 1787 C CA . LYS A 1 214 ? -13.042 -3.017 17.519 1.00 95.31 214 LYS A CA 1
ATOM 1788 C C . LYS A 1 214 ? -13.564 -3.216 18.944 1.00 95.31 214 LYS A C 1
ATOM 1790 O O . LYS A 1 214 ? -14.260 -2.350 19.468 1.00 95.31 214 LYS A O 1
ATOM 1795 N N . GLN A 1 215 ? -13.182 -4.307 19.609 1.00 94.44 215 GLN A N 1
ATOM 1796 C CA . GLN A 1 215 ? -13.581 -4.565 20.996 1.00 94.44 215 GLN A CA 1
ATOM 1797 C C . GLN A 1 215 ? -13.043 -3.514 21.969 1.00 94.44 215 GLN A C 1
ATOM 1799 O O . GLN A 1 215 ? -13.776 -3.044 22.844 1.00 94.44 215 GLN A O 1
ATOM 1804 N N . ARG A 1 216 ? -11.772 -3.118 21.824 1.00 93.44 216 ARG A N 1
ATOM 1805 C CA . ARG A 1 216 ? -11.185 -2.042 22.631 1.00 93.44 216 ARG A CA 1
ATOM 1806 C C . ARG A 1 216 ? -11.938 -0.730 22.430 1.00 93.44 216 ARG A C 1
ATOM 1808 O O . ARG A 1 216 ? -12.238 -0.059 23.416 1.00 93.44 216 ARG A O 1
ATOM 1815 N N . TRP A 1 217 ? -12.261 -0.382 21.187 1.00 93.81 217 TRP A N 1
ATOM 1816 C CA . TRP A 1 217 ? -13.036 0.816 20.875 1.00 93.81 217 TRP A CA 1
ATOM 1817 C C . TRP A 1 217 ? -14.411 0.796 21.542 1.00 93.81 217 TRP A C 1
ATOM 1819 O O . TRP A 1 217 ? -14.763 1.752 22.227 1.00 93.81 217 TRP A O 1
ATOM 1829 N N . SER A 1 218 ? -15.159 -0.306 21.426 1.00 90.62 218 SER A N 1
ATOM 1830 C CA . SER A 1 218 ? -16.470 -0.442 22.075 1.00 90.62 218 SER A CA 1
ATOM 1831 C C . SER A 1 218 ? -16.387 -0.261 23.593 1.00 90.62 218 SER A C 1
ATOM 1833 O O . SER A 1 218 ? -17.222 0.434 24.169 1.00 90.62 218 SER A O 1
ATOM 1835 N N . LYS A 1 219 ? -15.357 -0.822 24.242 1.00 89.62 219 LYS A N 1
ATOM 1836 C CA . LYS A 1 219 ? -15.112 -0.631 25.683 1.00 89.62 219 LYS A CA 1
ATOM 1837 C C . LYS A 1 219 ? -14.791 0.827 26.021 1.00 89.62 219 LYS A C 1
ATOM 1839 O O . LYS A 1 219 ? -15.327 1.349 26.995 1.00 89.62 219 LYS A O 1
ATOM 1844 N N . LYS A 1 220 ? -13.959 1.492 25.211 1.00 88.75 220 LYS A N 1
ATOM 1845 C CA . LYS A 1 220 ? -13.607 2.910 25.384 1.00 88.75 220 LYS A CA 1
ATOM 1846 C C . LYS A 1 220 ? -14.841 3.805 25.258 1.00 88.75 220 LYS A C 1
ATOM 1848 O O . LYS A 1 220 ? -15.106 4.588 26.160 1.00 88.75 220 LYS A O 1
ATOM 1853 N N . GLN A 1 221 ? -15.640 3.607 24.211 1.00 87.94 221 GLN A N 1
ATOM 1854 C CA . GLN A 1 221 ? -16.888 4.340 23.988 1.00 87.94 221 GLN A CA 1
ATOM 1855 C C . GLN A 1 221 ? -17.906 4.117 25.106 1.00 87.94 221 GLN A C 1
ATOM 1857 O O . GLN A 1 221 ? -18.560 5.058 25.549 1.00 87.94 221 GLN A O 1
ATOM 1862 N N . HIS A 1 222 ? -18.035 2.883 25.596 1.00 81.75 222 HIS A N 1
ATOM 1863 C CA . HIS A 1 222 ? -18.891 2.610 26.745 1.00 81.75 222 HIS A CA 1
ATOM 1864 C C . HIS A 1 222 ? -18.408 3.361 27.994 1.00 81.75 222 HIS A C 1
ATOM 1866 O O . HIS A 1 222 ? -19.205 4.029 28.641 1.00 81.75 222 HIS A O 1
ATOM 1872 N N . GLY A 1 223 ? -17.106 3.320 28.293 1.00 77.88 223 GLY A N 1
ATOM 1873 C CA . GLY A 1 223 ? -16.520 4.063 29.411 1.00 77.88 223 GLY A CA 1
ATOM 1874 C C . GLY A 1 223 ? -16.732 5.575 29.303 1.00 77.88 223 GLY A C 1
ATOM 1875 O O . GLY A 1 223 ? -17.162 6.194 30.270 1.00 77.88 223 GLY A O 1
ATOM 1876 N N . GLU A 1 224 ? -16.498 6.160 28.127 1.00 82.50 224 GLU A N 1
ATOM 1877 C CA . GLU A 1 224 ? -16.707 7.592 27.868 1.00 82.50 224 GLU A CA 1
ATOM 1878 C C . GLU A 1 224 ? -18.173 8.001 28.065 1.00 82.50 224 GLU A C 1
ATOM 1880 O O . GLU A 1 224 ? -18.444 9.003 28.722 1.00 82.50 224 GLU A O 1
ATOM 1885 N N . ARG A 1 225 ? -19.130 7.198 27.582 1.00 79.31 225 ARG A N 1
ATOM 1886 C CA . ARG A 1 225 ? -20.568 7.452 27.789 1.00 79.31 225 ARG A CA 1
ATOM 1887 C C . ARG A 1 225 ? -20.965 7.363 29.259 1.00 79.31 225 ARG A C 1
ATOM 1889 O O . ARG A 1 225 ? -21.719 8.206 29.734 1.00 79.31 225 ARG A O 1
ATOM 1896 N N . THR A 1 226 ? -20.463 6.362 29.977 1.00 73.75 226 THR A N 1
ATOM 1897 C CA . THR A 1 226 ? -20.767 6.172 31.400 1.00 73.75 226 THR A CA 1
ATOM 1898 C C . THR A 1 226 ? -20.183 7.328 32.221 1.00 73.75 226 THR A C 1
ATOM 1900 O O . THR A 1 226 ? -20.913 7.929 33.004 1.00 73.75 226 THR A O 1
ATOM 1903 N N . MET A 1 227 ? -18.943 7.749 31.942 1.00 71.25 227 MET A N 1
ATOM 1904 C CA . MET A 1 227 ? -18.311 8.915 32.581 1.00 71.25 227 MET A CA 1
ATOM 1905 C C . MET A 1 227 ? -19.024 10.233 32.257 1.00 71.25 227 MET A C 1
ATOM 1907 O O . MET A 1 227 ? -19.236 11.041 33.156 1.00 71.25 227 MET A O 1
ATOM 1911 N N . ALA A 1 228 ? -19.439 10.447 31.004 1.00 68.56 228 ALA A N 1
ATOM 1912 C CA . ALA A 1 228 ? -20.221 11.623 30.612 1.00 68.56 228 ALA A CA 1
ATOM 1913 C C . ALA A 1 228 ? -21.594 11.669 31.306 1.00 68.56 228 ALA A C 1
ATOM 1915 O O . ALA A 1 228 ? -22.104 12.746 31.597 1.00 68.56 228 ALA A O 1
ATOM 1916 N N . ALA A 1 229 ? -22.168 10.507 31.631 1.00 76.44 229 ALA A N 1
ATOM 1917 C CA . ALA A 1 229 ? -23.365 10.390 32.461 1.00 76.44 229 ALA A CA 1
ATOM 1918 C C . ALA A 1 229 ? -23.082 10.526 33.975 1.00 76.44 229 ALA A C 1
ATOM 1920 O O . ALA A 1 229 ? -23.970 10.255 34.782 1.00 76.44 229 ALA A O 1
ATOM 1921 N N . GLY A 1 230 ? -21.856 10.894 34.371 1.00 74.12 230 GLY A N 1
ATOM 1922 C CA . GLY A 1 230 ? -21.431 11.009 35.769 1.00 74.12 230 GLY A CA 1
ATOM 1923 C C . GLY A 1 230 ? -21.286 9.667 36.489 1.00 74.12 230 GLY A C 1
ATOM 1924 O O . GLY A 1 230 ? -21.170 9.630 37.711 1.00 74.12 230 GLY A O 1
ATOM 1925 N N . LYS A 1 231 ? -21.307 8.554 35.753 1.00 74.50 231 LYS A N 1
ATOM 1926 C CA . LYS A 1 231 ? -21.252 7.201 36.301 1.00 74.50 231 LYS A CA 1
ATOM 1927 C C . LYS A 1 231 ? -19.852 6.633 36.102 1.00 74.50 231 LYS A C 1
ATOM 1929 O O . LYS A 1 231 ? -19.264 6.711 35.027 1.00 74.50 231 LYS A O 1
ATOM 1934 N N . LYS A 1 232 ? -19.313 5.999 37.135 1.00 78.31 232 LYS A N 1
ATOM 1935 C CA . LYS A 1 232 ? -18.085 5.208 37.047 1.00 78.31 232 LYS A CA 1
ATOM 1936 C C . LYS A 1 232 ? -18.410 3.815 37.549 1.00 78.31 232 LYS A C 1
ATOM 1938 O O . LYS A 1 232 ? -18.894 3.667 38.665 1.00 78.31 232 LYS A O 1
ATOM 1943 N N . GLN A 1 233 ? -18.163 2.798 36.729 1.00 76.25 233 GLN A N 1
ATOM 1944 C CA . GLN A 1 233 ? -18.319 1.424 37.186 1.00 76.25 233 GLN A CA 1
ATOM 1945 C C . GLN A 1 233 ? -17.245 1.129 38.240 1.00 76.25 233 GLN A C 1
ATOM 1947 O O . GLN A 1 233 ? -16.051 1.282 37.973 1.00 76.25 233 GLN A O 1
ATOM 1952 N N . VAL A 1 234 ? -17.678 0.713 39.427 1.00 77.38 234 VAL A N 1
ATOM 1953 C CA . VAL A 1 234 ? -16.810 0.229 40.503 1.00 77.38 234 VAL A CA 1
ATOM 1954 C C . VAL A 1 234 ? -17.097 -1.255 40.673 1.00 77.38 234 VAL A C 1
ATOM 1956 O O . VAL A 1 234 ? -18.239 -1.644 40.904 1.00 77.38 234 VAL A O 1
ATOM 1959 N N . ASN A 1 235 ? -16.070 -2.087 40.517 1.00 82.25 235 ASN A N 1
ATOM 1960 C CA . ASN A 1 235 ? -16.181 -3.509 40.815 1.00 82.25 235 ASN A CA 1
ATOM 1961 C C . ASN A 1 235 ? -15.970 -3.683 42.320 1.00 82.25 235 ASN A C 1
ATOM 1963 O O . ASN A 1 235 ? -14.897 -3.361 42.825 1.00 82.25 235 ASN A O 1
ATOM 1967 N N . VAL A 1 236 ? -17.000 -4.155 43.016 1.00 84.69 236 VAL A N 1
ATOM 1968 C CA . VAL A 1 236 ? -16.967 -4.429 44.455 1.00 84.69 236 VAL A CA 1
ATOM 1969 C C . VAL A 1 236 ? -17.134 -5.927 44.646 1.00 84.69 236 VAL A C 1
ATOM 1971 O O . VAL A 1 236 ? -18.056 -6.524 44.090 1.00 84.69 236 VAL A O 1
ATOM 1974 N N . GLU A 1 237 ? -16.236 -6.529 45.416 1.00 87.00 237 GLU A N 1
ATOM 1975 C CA . GLU A 1 237 ? -16.385 -7.908 45.866 1.00 87.00 237 GLU A CA 1
ATOM 1976 C C . GLU A 1 237 ? -17.280 -7.921 47.110 1.00 87.00 237 GLU A C 1
ATOM 1978 O O . GLU A 1 237 ? -17.032 -7.196 48.073 1.00 87.00 237 GLU A O 1
ATOM 1983 N N . LEU A 1 238 ? -18.363 -8.697 47.064 1.00 89.00 238 LEU A N 1
ATOM 1984 C CA . LEU A 1 238 ? -19.349 -8.813 48.138 1.00 89.00 238 LEU A CA 1
ATOM 1985 C C . LEU A 1 238 ? -19.448 -10.278 48.562 1.00 89.00 238 LEU A C 1
ATOM 1987 O O . LEU A 1 238 ? -19.348 -11.174 47.722 1.00 89.00 238 LEU A O 1
ATOM 1991 N N . SER A 1 239 ? -19.678 -10.531 49.853 1.00 93.81 239 SER A N 1
ATOM 1992 C CA . SER A 1 239 ? -19.976 -11.887 50.320 1.00 93.81 239 SER A CA 1
ATOM 1993 C C . SER A 1 239 ? -21.276 -12.395 49.691 1.00 93.81 239 SER A C 1
ATOM 1995 O O . SER A 1 239 ? -22.181 -11.611 49.398 1.00 93.81 239 SER A O 1
ATOM 1997 N N . LEU A 1 240 ? -21.408 -13.716 49.540 1.00 92.38 240 LEU A N 1
ATOM 1998 C CA . LEU A 1 240 ? -22.644 -14.337 49.040 1.00 92.38 240 LEU A CA 1
ATOM 1999 C C . LEU A 1 240 ? -23.866 -13.890 49.857 1.00 92.38 240 LEU A C 1
ATOM 2001 O O . LEU A 1 240 ? -24.877 -13.492 49.293 1.00 92.38 240 LEU A O 1
ATOM 2005 N N . THR A 1 241 ? -23.714 -13.818 51.181 1.00 93.88 241 THR A N 1
ATOM 2006 C CA . THR A 1 241 ? -24.751 -13.320 52.093 1.00 93.88 241 THR A CA 1
ATOM 2007 C C . THR A 1 241 ? -25.156 -11.870 51.814 1.00 93.88 241 THR A C 1
ATOM 2009 O O . THR A 1 241 ? -26.336 -11.538 51.878 1.00 93.88 241 THR A O 1
ATOM 2012 N N . ALA A 1 242 ? -24.205 -10.991 51.485 1.00 89.38 242 ALA A N 1
ATOM 2013 C CA . ALA A 1 242 ? -24.496 -9.600 51.148 1.00 89.38 242 ALA A CA 1
ATOM 2014 C C . ALA A 1 242 ? -25.188 -9.477 49.782 1.00 89.38 242 ALA A C 1
ATOM 2016 O O . ALA A 1 242 ? -26.020 -8.591 49.600 1.00 89.38 242 ALA A O 1
ATOM 2017 N N . ILE A 1 243 ? -24.875 -10.370 48.839 1.00 91.31 243 ILE A N 1
ATOM 2018 C CA . ILE A 1 243 ? -25.555 -10.447 47.541 1.00 91.31 243 ILE A CA 1
ATOM 2019 C C . ILE A 1 243 ? -27.012 -10.886 47.726 1.00 91.31 243 ILE A C 1
ATOM 2021 O O . ILE A 1 243 ? -27.895 -10.248 47.153 1.00 91.31 243 ILE A O 1
ATOM 2025 N N . ASP A 1 244 ? -27.272 -11.895 48.561 1.00 94.50 244 ASP A N 1
ATOM 2026 C CA . ASP A 1 244 ? -28.634 -12.365 48.852 1.00 94.50 244 ASP A CA 1
ATOM 2027 C C . ASP A 1 244 ? -29.481 -11.261 49.506 1.00 94.50 244 ASP A C 1
ATOM 2029 O O . ASP A 1 244 ? -30.602 -10.984 49.077 1.00 94.50 244 ASP A O 1
ATOM 2033 N N . LEU A 1 245 ? -28.919 -10.549 50.489 1.00 92.50 245 LEU A N 1
ATOM 2034 C CA . LEU A 1 245 ? -29.583 -9.399 51.112 1.00 92.50 245 LEU A CA 1
ATOM 2035 C C . LEU A 1 245 ? -29.839 -8.267 50.106 1.00 92.50 245 LEU A C 1
ATOM 2037 O O . LEU A 1 245 ? -30.901 -7.640 50.123 1.00 92.50 245 LEU A O 1
ATOM 2041 N N . LEU A 1 246 ? -28.883 -8.005 49.212 1.00 93.69 246 LEU A N 1
ATOM 2042 C CA . LEU A 1 246 ? -29.035 -7.007 48.156 1.00 93.69 246 LEU A CA 1
ATOM 2043 C C . LEU A 1 246 ? -30.150 -7.392 47.172 1.00 93.69 246 LEU A C 1
ATOM 2045 O O . LEU A 1 246 ? -30.874 -6.513 46.703 1.00 93.69 246 LEU A O 1
ATOM 2049 N N . ASP A 1 247 ? -30.321 -8.685 46.890 1.00 93.12 247 ASP A N 1
ATOM 2050 C CA . ASP A 1 247 ? -31.412 -9.218 46.074 1.00 93.12 247 ASP A CA 1
ATOM 2051 C C . ASP A 1 247 ? -32.780 -9.061 46.722 1.00 93.12 247 ASP A C 1
ATOM 2053 O O . ASP A 1 247 ? -33.737 -8.655 46.056 1.00 93.12 247 ASP A O 1
ATOM 2057 N N . GLU A 1 248 ? -32.889 -9.369 48.011 1.00 94.12 248 GLU A N 1
ATOM 2058 C CA . GLU A 1 248 ? -34.137 -9.174 48.744 1.00 94.12 248 GLU A CA 1
ATOM 2059 C C . GLU A 1 248 ? -34.531 -7.696 48.786 1.00 94.12 248 GLU A C 1
ATOM 2061 O O . GLU A 1 248 ? -35.689 -7.361 48.532 1.00 94.12 248 GLU A O 1
ATOM 2066 N N . LEU A 1 249 ? -33.570 -6.798 49.025 1.00 93.00 249 LEU A N 1
ATOM 2067 C CA . LEU A 1 249 ? -33.804 -5.353 49.020 1.00 93.00 249 LEU A CA 1
ATOM 2068 C C . LEU A 1 249 ? -34.200 -4.832 47.634 1.00 93.00 249 LEU A C 1
ATOM 2070 O O . LEU A 1 249 ? -35.134 -4.036 47.527 1.00 93.00 249 LEU A O 1
ATOM 2074 N N . ALA A 1 250 ? -33.529 -5.297 46.579 1.00 94.31 250 ALA A N 1
ATOM 2075 C CA . ALA A 1 250 ? -33.863 -4.966 45.196 1.00 94.31 250 ALA A CA 1
ATOM 2076 C C . ALA A 1 250 ? -35.307 -5.366 44.860 1.00 94.31 250 ALA A C 1
ATOM 2078 O O . ALA A 1 250 ? -36.081 -4.535 44.386 1.00 94.31 250 ALA A O 1
ATOM 2079 N N . LYS A 1 251 ? -35.702 -6.603 45.194 1.00 94.62 251 LYS A N 1
ATOM 2080 C CA . LYS A 1 251 ? -37.071 -7.106 44.988 1.00 94.62 251 LYS A CA 1
ATOM 2081 C C . LYS A 1 251 ? -38.102 -6.343 45.814 1.00 94.62 251 LYS A C 1
ATOM 2083 O O . LYS A 1 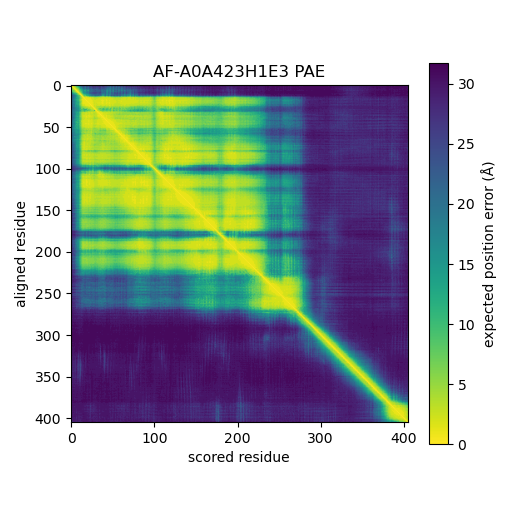251 ? -39.143 -5.963 45.291 1.00 94.62 251 LYS A O 1
ATOM 2088 N N . LYS A 1 252 ? -37.820 -6.107 47.099 1.00 94.12 252 LYS A N 1
ATOM 2089 C CA . LYS A 1 252 ? -38.746 -5.442 48.028 1.00 94.12 252 LYS A CA 1
ATOM 2090 C C . LYS A 1 252 ? -39.085 -4.013 47.602 1.00 94.12 252 LYS A C 1
ATOM 2092 O O . LYS A 1 252 ? -40.190 -3.550 47.868 1.00 94.12 252 LYS A O 1
ATOM 2097 N N . HIS A 1 253 ? -38.136 -3.317 46.981 1.00 89.94 253 HIS A N 1
ATOM 2098 C CA . HIS A 1 253 ? -38.276 -1.909 46.614 1.00 89.94 253 HIS A CA 1
ATOM 2099 C C . HIS A 1 253 ? -38.446 -1.663 45.109 1.00 89.94 253 HIS A C 1
ATOM 2101 O O . HIS A 1 253 ? -38.491 -0.502 44.713 1.00 89.94 253 HIS A O 1
ATOM 2107 N N . ASP A 1 254 ? -38.551 -2.722 44.298 1.00 90.94 254 ASP A N 1
ATOM 2108 C CA . ASP A 1 254 ? -38.614 -2.661 42.829 1.00 90.94 254 ASP A CA 1
ATOM 2109 C C . ASP A 1 254 ? -37.475 -1.818 42.219 1.00 90.94 254 ASP A C 1
ATOM 2111 O O . ASP A 1 254 ? -37.659 -0.938 41.378 1.00 90.94 254 ASP A O 1
ATOM 2115 N N . LEU A 1 255 ? -36.258 -2.053 42.717 1.00 92.31 255 LEU A N 1
ATOM 2116 C CA . LEU A 1 255 ? -35.040 -1.365 42.297 1.00 92.31 255 LEU A CA 1
ATOM 2117 C C . LEU A 1 255 ? -34.029 -2.361 41.738 1.00 92.31 255 LEU A C 1
ATOM 2119 O O . LEU A 1 255 ? -33.974 -3.524 42.127 1.00 92.31 255 LEU A O 1
ATOM 2123 N N . THR A 1 256 ? -33.146 -1.882 40.868 1.00 90.31 256 THR A N 1
ATOM 2124 C CA . THR A 1 256 ? -31.982 -2.670 40.444 1.00 90.31 256 THR A CA 1
ATOM 2125 C C . THR A 1 256 ? -30.928 -2.702 41.558 1.00 90.31 256 THR A C 1
ATOM 2127 O O . THR A 1 256 ? -30.764 -1.725 42.293 1.00 90.31 256 THR A O 1
ATOM 2130 N N . ARG A 1 257 ? -30.155 -3.796 41.668 1.00 89.88 257 ARG A N 1
ATOM 2131 C CA . ARG A 1 257 ? -29.059 -3.917 42.656 1.00 89.88 257 ARG A CA 1
ATOM 2132 C C . ARG A 1 257 ? -28.137 -2.677 42.710 1.00 89.88 257 ARG A C 1
ATOM 2134 O O . ARG A 1 257 ? -27.855 -2.216 43.815 1.00 89.88 257 ARG A O 1
ATOM 2141 N N . PRO A 1 258 ? -27.706 -2.076 41.576 1.00 88.44 258 PRO A N 1
ATOM 2142 C CA . PRO A 1 258 ? -26.894 -0.857 41.601 1.00 88.44 258 PRO A CA 1
ATOM 2143 C C . PRO A 1 258 ? -27.622 0.352 42.203 1.00 88.44 258 PRO A C 1
ATOM 2145 O O . PRO A 1 258 ? -27.016 1.098 42.960 1.00 88.44 258 PRO A O 1
ATOM 2148 N N . GLN A 1 259 ? -28.921 0.529 41.932 1.00 88.31 259 GLN A N 1
ATOM 2149 C CA . GLN A 1 259 ? -29.707 1.627 42.514 1.00 88.31 259 GLN A CA 1
ATOM 2150 C C . GLN A 1 259 ? -29.860 1.482 44.030 1.00 88.31 259 GLN A C 1
ATOM 2152 O O . GLN A 1 259 ? -29.833 2.483 44.745 1.00 88.31 259 GLN A O 1
ATOM 2157 N N . VAL A 1 260 ? -30.014 0.251 44.528 1.00 91.25 260 VAL A N 1
ATOM 2158 C CA . VAL A 1 260 ? -30.026 -0.016 45.974 1.00 91.25 260 VAL A CA 1
ATOM 2159 C C . VAL A 1 260 ? -28.677 0.358 46.587 1.00 91.25 260 VAL A C 1
ATOM 2161 O O . VAL A 1 260 ? -28.655 1.098 47.566 1.00 91.25 260 VAL A O 1
ATOM 2164 N N . LEU A 1 261 ? -27.558 -0.068 45.988 1.00 90.75 261 LEU A N 1
ATOM 2165 C CA . LEU A 1 261 ? -26.215 0.295 46.459 1.00 90.75 261 LEU A CA 1
ATOM 2166 C C . LEU A 1 261 ? -25.977 1.812 46.442 1.00 90.75 261 LEU A C 1
ATOM 2168 O O . LEU A 1 261 ? -25.525 2.360 47.442 1.00 90.75 261 LEU A O 1
ATOM 2172 N N . GLU A 1 262 ? -26.323 2.506 45.356 1.00 89.19 262 GLU A N 1
ATOM 2173 C CA . GLU A 1 262 ? -26.195 3.968 45.263 1.00 89.19 262 GLU A CA 1
ATOM 2174 C C . GLU A 1 262 ? -27.005 4.681 46.353 1.00 89.19 262 GLU A C 1
ATOM 2176 O O . GLU A 1 262 ? -26.508 5.616 46.986 1.00 89.19 262 GLU A O 1
ATOM 2181 N N . ARG A 1 263 ? -28.236 4.225 46.624 1.00 89.06 263 ARG A N 1
ATOM 2182 C CA . ARG A 1 263 ? -29.069 4.775 47.702 1.00 89.06 263 ARG A CA 1
ATOM 2183 C C . ARG A 1 263 ? -28.483 4.502 49.079 1.00 89.06 263 ARG A C 1
ATOM 2185 O O . ARG A 1 263 ? -28.470 5.417 49.894 1.00 89.06 263 ARG A O 1
ATOM 2192 N N . LEU A 1 264 ? -27.992 3.289 49.336 1.00 90.38 264 LEU A N 1
ATOM 2193 C CA . LEU A 1 264 ? -27.356 2.941 50.609 1.00 90.38 264 LEU A CA 1
ATOM 2194 C C . LEU A 1 264 ? -26.107 3.794 50.855 1.00 90.38 264 LEU A C 1
ATOM 2196 O O . LEU A 1 264 ? -25.972 4.361 51.933 1.00 90.38 264 LEU A O 1
ATOM 2200 N N . ILE A 1 265 ? -25.247 3.962 49.845 1.00 89.06 265 ILE A N 1
ATOM 2201 C CA . ILE A 1 265 ? -24.041 4.803 49.932 1.00 89.06 265 ILE A CA 1
ATOM 2202 C C . ILE A 1 265 ? -24.415 6.272 50.162 1.00 89.06 265 ILE A C 1
ATOM 2204 O O . ILE A 1 265 ? -23.809 6.943 50.992 1.00 89.06 265 ILE A O 1
ATOM 2208 N N . THR A 1 266 ? -25.433 6.772 49.458 1.00 88.00 266 THR A N 1
ATOM 2209 C CA . THR A 1 266 ? -25.894 8.163 49.593 1.00 88.00 266 THR A CA 1
ATOM 2210 C C . THR A 1 266 ? -26.515 8.416 50.967 1.00 88.00 266 THR A C 1
ATOM 2212 O O . THR A 1 266 ? -26.244 9.437 51.594 1.00 88.00 266 THR A O 1
ATOM 2215 N N . MET A 1 267 ? -27.328 7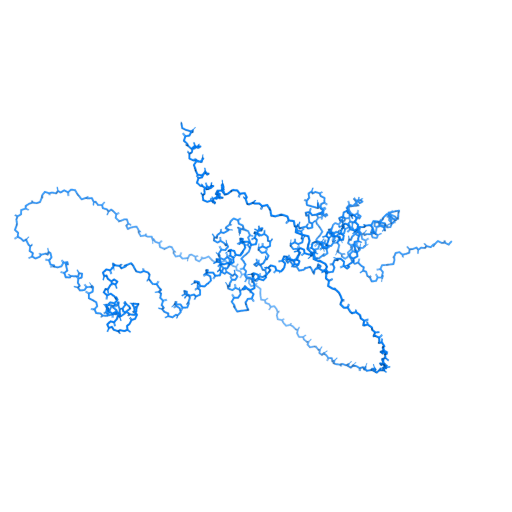.477 51.455 1.00 87.00 267 MET A N 1
ATOM 2216 C CA . MET A 1 267 ? -27.928 7.527 52.787 1.00 87.00 267 MET A CA 1
ATOM 2217 C C . MET A 1 267 ? -26.848 7.519 53.868 1.00 87.00 267 MET A C 1
ATOM 2219 O O . MET A 1 267 ? -26.881 8.346 54.774 1.00 87.00 267 MET A O 1
ATOM 2223 N N . GLU A 1 268 ? -25.866 6.631 53.742 1.00 86.69 268 GLU A N 1
ATOM 2224 C CA . GLU A 1 268 ? -24.749 6.538 54.674 1.00 86.69 268 GLU A CA 1
ATOM 2225 C C . GLU A 1 268 ? -23.901 7.815 54.677 1.00 86.69 268 GLU A C 1
ATOM 2227 O O . GLU A 1 268 ? -23.653 8.392 55.733 1.00 86.69 268 GLU A O 1
ATOM 2232 N N . SER A 1 269 ? -23.544 8.326 53.495 1.00 84.00 269 SER A N 1
ATOM 2233 C CA . SER A 1 269 ? -22.799 9.580 53.354 1.00 84.00 269 SER A CA 1
ATOM 2234 C C . SER A 1 269 ? -23.542 10.786 53.938 1.00 84.00 269 SER A C 1
ATOM 2236 O O . SER A 1 269 ? -22.892 11.730 54.377 1.00 84.00 269 SER A O 1
ATOM 2238 N N . GLY A 1 270 ? -24.879 10.786 53.921 1.00 79.56 270 GLY A N 1
ATOM 2239 C CA . GLY A 1 270 ? -25.692 11.853 54.509 1.00 79.56 270 GLY A CA 1
ATOM 2240 C C . GLY A 1 270 ? -25.897 11.720 56.023 1.00 79.56 270 GLY A C 1
ATOM 2241 O O . GLY A 1 270 ? -26.024 12.730 56.711 1.00 79.56 270 GLY A O 1
ATOM 2242 N N . LEU A 1 271 ? -25.938 10.493 56.555 1.00 77.88 271 LEU A N 1
ATOM 2243 C CA . LEU A 1 271 ? -26.210 10.215 57.974 1.00 77.88 271 LEU A CA 1
ATOM 2244 C C . LEU A 1 271 ? -24.941 10.066 58.837 1.00 77.88 271 LEU A C 1
ATOM 2246 O O . LEU A 1 271 ? -25.010 10.244 60.066 1.00 77.88 271 LEU A O 1
ATOM 2250 N N . GLY A 1 272 ? -23.801 9.748 58.215 1.00 66.62 272 GLY A N 1
ATOM 2251 C CA . GLY A 1 272 ? -22.503 9.555 58.868 1.00 66.62 272 GLY A CA 1
ATOM 2252 C C . GLY A 1 272 ? -22.527 8.450 59.928 1.00 66.62 272 GLY A C 1
ATOM 2253 O O . GLY A 1 272 ? -22.030 8.644 61.039 1.00 66.62 272 GLY A O 1
ATOM 2254 N N . MET A 1 273 ? -23.177 7.316 59.659 1.00 65.38 273 MET A N 1
ATOM 2255 C CA . MET A 1 273 ? -23.312 6.230 60.637 1.00 65.38 273 MET A CA 1
ATOM 2256 C C . MET A 1 273 ? -22.008 5.449 60.830 1.00 65.38 273 MET A C 1
ATOM 2258 O O . MET A 1 273 ? -21.684 5.089 61.961 1.00 65.38 273 MET A O 1
ATOM 2262 N N . ILE A 1 274 ? -21.219 5.244 59.777 1.00 65.31 274 ILE A N 1
ATOM 2263 C CA . ILE A 1 274 ? -19.923 4.560 59.830 1.00 65.31 274 ILE A CA 1
ATOM 2264 C C . ILE A 1 274 ? -18.957 5.326 60.749 1.00 65.31 274 ILE A C 1
ATOM 2266 O O . ILE A 1 274 ? -18.276 4.714 61.571 1.00 65.31 274 ILE A O 1
ATOM 2270 N N . GLU A 1 275 ? -18.968 6.662 60.711 1.00 56.88 275 GLU A N 1
ATOM 2271 C CA . GLU A 1 275 ? -18.118 7.511 61.561 1.00 56.88 275 GLU A CA 1
ATOM 2272 C C . GLU A 1 275 ? -18.507 7.423 63.055 1.00 56.88 275 GLU A C 1
ATOM 2274 O O . GLU A 1 275 ? -17.651 7.384 63.947 1.00 56.88 275 GLU A O 1
ATOM 2279 N N . LYS A 1 276 ? -19.809 7.287 63.346 1.00 55.31 276 LYS A N 1
ATOM 2280 C CA . LYS A 1 276 ? -20.351 7.151 64.715 1.00 55.31 276 LYS A CA 1
ATOM 2281 C C . LYS A 1 276 ? -20.139 5.762 65.322 1.00 55.31 276 LYS A C 1
ATOM 2283 O O . LYS A 1 276 ? -20.088 5.629 66.546 1.00 55.31 276 LYS A O 1
ATOM 2288 N N . HIS A 1 277 ? -20.028 4.721 64.499 1.00 53.47 277 HIS A N 1
ATOM 2289 C CA . HIS A 1 277 ? -19.784 3.357 64.974 1.00 53.47 277 HIS A CA 1
ATOM 2290 C C . HIS A 1 277 ? -18.293 3.040 65.159 1.00 53.47 277 HIS A C 1
ATOM 2292 O O . HIS A 1 277 ? -17.963 2.261 66.053 1.00 53.47 277 HIS A O 1
ATOM 2298 N N . PHE A 1 278 ? -17.392 3.697 64.421 1.00 50.91 278 PHE A N 1
ATOM 2299 C CA . PHE A 1 278 ? -15.946 3.575 64.654 1.00 50.91 278 PHE A CA 1
ATOM 2300 C C . PHE A 1 278 ? -15.503 4.247 65.964 1.00 50.91 278 PHE A C 1
ATOM 2302 O O . PHE A 1 278 ? -14.717 3.685 66.726 1.00 50.91 278 PHE A O 1
ATOM 2309 N N . THR A 1 279 ? -16.066 5.414 66.287 1.00 48.16 279 THR A N 1
ATOM 2310 C CA . THR A 1 279 ? -15.746 6.153 67.523 1.00 48.16 279 THR A CA 1
ATOM 2311 C C . THR A 1 279 ? -16.304 5.497 68.792 1.00 48.16 279 THR A C 1
ATOM 2313 O O . THR A 1 279 ? -15.718 5.634 69.863 1.00 48.16 279 THR A O 1
ATOM 2316 N N . ARG A 1 280 ? -17.384 4.708 68.698 1.00 45.41 280 ARG A N 1
ATOM 2317 C CA . ARG A 1 280 ? -17.960 3.997 69.856 1.00 45.41 280 ARG A CA 1
ATOM 2318 C C . ARG A 1 280 ? -17.169 2.772 70.306 1.00 45.41 280 ARG A C 1
ATOM 2320 O O . ARG A 1 280 ? -17.210 2.461 71.493 1.00 45.41 280 ARG A O 1
ATOM 2327 N N . HIS A 1 281 ? -16.472 2.088 69.401 1.00 43.66 281 HIS A N 1
ATOM 2328 C CA . HIS A 1 281 ? -15.628 0.953 69.784 1.00 43.66 281 HIS A CA 1
ATOM 2329 C C . HIS A 1 281 ? -14.316 1.403 70.439 1.00 43.66 281 HIS A C 1
ATOM 2331 O O . HIS A 1 281 ? -13.881 0.765 71.386 1.00 43.66 281 HIS A O 1
ATOM 2337 N N . ALA A 1 282 ? -13.759 2.557 70.057 1.00 44.22 282 ALA A N 1
ATOM 2338 C CA . ALA A 1 282 ? -12.560 3.093 70.710 1.00 44.22 282 ALA A CA 1
ATOM 2339 C C . ALA A 1 282 ? -12.798 3.561 72.164 1.00 44.22 282 ALA A C 1
ATOM 2341 O O . ALA A 1 282 ? -11.873 3.565 72.970 1.00 44.22 282 ALA A O 1
ATOM 2342 N N . SER A 1 283 ? -14.026 3.952 72.527 1.00 42.88 283 SER A N 1
ATOM 2343 C CA . SER A 1 283 ? -14.340 4.449 73.879 1.00 42.88 283 SER A CA 1
ATOM 2344 C C . SER A 1 283 ? -14.883 3.391 74.844 1.00 42.88 283 SER A C 1
ATOM 2346 O O . SER A 1 283 ? -15.059 3.701 76.021 1.00 42.88 283 SER A O 1
ATOM 2348 N N . LYS A 1 284 ? -15.169 2.163 74.388 1.00 42.03 284 LYS A N 1
ATOM 2349 C CA . LYS A 1 284 ? -15.745 1.117 75.253 1.00 42.03 284 LYS A CA 1
ATOM 2350 C C . LYS A 1 284 ? -14.707 0.203 75.912 1.00 42.03 284 LYS A C 1
ATOM 2352 O O . LYS A 1 284 ? -15.048 -0.442 76.896 1.00 42.03 284 LYS A O 1
ATOM 2357 N N . ASP A 1 285 ? -13.454 0.254 75.461 1.00 44.31 285 ASP A N 1
ATOM 2358 C CA . ASP A 1 285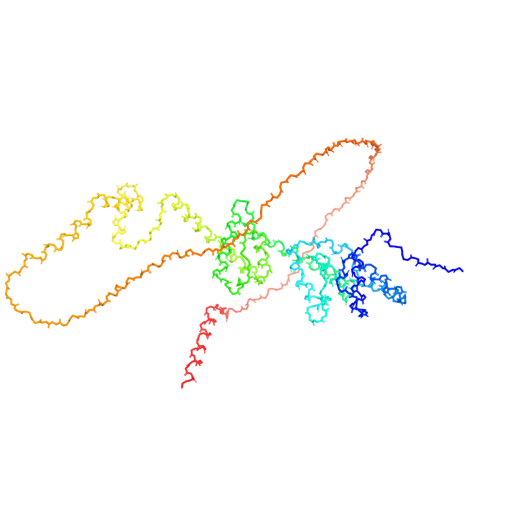 ? -12.369 -0.586 75.987 1.00 44.31 285 ASP A CA 1
ATOM 2359 C C . ASP A 1 285 ? -11.503 0.113 77.060 1.00 44.31 285 ASP A C 1
ATOM 2361 O O . ASP A 1 285 ? -10.521 -0.455 77.521 1.00 44.31 285 ASP A O 1
ATOM 2365 N N . ILE A 1 286 ? -11.855 1.332 77.503 1.00 48.34 286 ILE A N 1
ATOM 2366 C CA . ILE A 1 286 ? -11.080 2.084 78.523 1.00 48.34 286 ILE A CA 1
ATOM 2367 C C . ILE A 1 286 ? -11.762 2.093 79.912 1.00 48.34 286 ILE A C 1
ATOM 2369 O O . ILE A 1 286 ? -11.163 2.522 80.893 1.00 48.34 286 ILE A O 1
ATOM 2373 N N . ALA A 1 287 ? -12.996 1.594 80.052 1.00 42.38 287 ALA A N 1
ATOM 2374 C CA . ALA A 1 287 ? -13.786 1.772 81.283 1.00 42.38 287 ALA A CA 1
ATOM 2375 C C . ALA A 1 287 ? -14.005 0.510 82.142 1.00 42.38 287 ALA A C 1
ATOM 2377 O O . ALA A 1 287 ? -14.796 0.557 83.083 1.00 42.38 287 ALA A O 1
ATOM 2378 N N . ALA A 1 288 ? -13.331 -0.607 81.862 1.00 45.44 288 ALA A N 1
ATOM 2379 C CA . ALA A 1 288 ? -13.430 -1.807 82.691 1.00 45.44 288 ALA A CA 1
ATOM 2380 C C . ALA A 1 288 ? -12.077 -2.521 82.782 1.00 45.44 288 ALA A C 1
ATOM 2382 O O . ALA A 1 288 ? -11.802 -3.388 81.968 1.00 45.44 288 ALA A O 1
ATOM 2383 N N . GLU A 1 289 ? -11.246 -2.088 83.737 1.00 37.41 289 GLU A N 1
ATOM 2384 C CA . GLU A 1 289 ? -10.315 -2.893 84.560 1.00 37.41 289 GLU A CA 1
ATOM 2385 C C . GLU A 1 289 ? -9.226 -1.986 85.164 1.00 37.41 289 GLU A C 1
ATOM 2387 O O . GLU A 1 289 ? -8.090 -1.903 84.705 1.00 37.41 289 GLU A O 1
ATOM 2392 N N . THR A 1 290 ? -9.580 -1.285 86.241 1.00 44.53 290 THR A N 1
ATOM 2393 C CA . THR A 1 290 ? -8.625 -0.983 87.312 1.00 44.53 290 THR A CA 1
ATOM 2394 C C . THR A 1 290 ? -8.716 -2.118 88.320 1.00 44.53 290 THR A C 1
ATOM 2396 O O . THR A 1 290 ? -9.697 -2.170 89.050 1.00 44.53 290 THR A O 1
ATOM 2399 N N . ASP A 1 291 ? -7.736 -3.024 88.317 1.00 36.28 291 ASP A N 1
ATOM 2400 C CA . ASP A 1 291 ? -7.073 -3.498 89.537 1.00 36.28 291 ASP A CA 1
ATOM 2401 C C . ASP A 1 291 ? -5.795 -4.296 89.206 1.00 36.28 291 ASP A C 1
ATOM 2403 O O . ASP A 1 291 ? -5.817 -5.399 88.675 1.00 36.28 291 ASP A O 1
ATOM 2407 N N . SER A 1 292 ? -4.659 -3.676 89.540 1.00 37.00 292 SER A N 1
ATOM 2408 C CA . SER A 1 292 ? -3.416 -4.280 90.041 1.00 37.00 292 SER A CA 1
ATOM 2409 C C . SER A 1 292 ? -2.946 -5.636 89.469 1.00 37.00 292 SER A C 1
ATOM 2411 O O . SER A 1 292 ? -3.290 -6.688 90.007 1.00 37.00 292 SER A O 1
ATOM 2413 N N . SER A 1 293 ? -1.961 -5.618 88.556 1.00 35.59 293 SER A N 1
ATOM 2414 C CA . SER A 1 293 ? -0.615 -6.198 88.791 1.00 35.59 293 SER A CA 1
ATOM 2415 C C . SER A 1 293 ? 0.352 -5.967 87.615 1.00 35.59 293 SER A C 1
ATOM 2417 O O . SER A 1 293 ? -0.015 -5.992 86.447 1.00 35.59 293 SER A O 1
ATOM 2419 N N . THR A 1 294 ? 1.610 -5.727 87.980 1.00 40.56 294 THR A N 1
ATOM 2420 C CA . THR A 1 294 ? 2.838 -5.483 87.201 1.00 40.56 294 THR A CA 1
ATOM 2421 C C . THR A 1 294 ? 2.979 -6.238 85.860 1.00 40.56 294 THR A C 1
ATOM 2423 O O . THR A 1 294 ? 2.835 -7.460 85.846 1.00 40.56 294 THR A O 1
ATOM 2426 N N . PRO A 1 295 ? 3.386 -5.573 84.753 1.00 38.12 295 PRO A N 1
ATOM 2427 C CA . PRO A 1 295 ? 3.601 -6.225 83.461 1.00 38.12 295 PRO A CA 1
ATOM 2428 C C . PRO A 1 295 ? 5.069 -6.621 83.213 1.00 38.12 295 PRO A C 1
ATOM 2430 O O . PRO A 1 295 ? 5.979 -5.790 83.240 1.00 38.12 295 PRO A O 1
ATOM 2433 N N . THR A 1 296 ? 5.290 -7.893 82.879 1.00 37.75 296 THR A N 1
ATOM 2434 C CA . THR A 1 296 ? 6.494 -8.386 82.194 1.00 37.75 296 THR A CA 1
ATOM 2435 C C . THR A 1 296 ? 6.333 -8.156 80.689 1.00 37.75 296 THR A C 1
ATOM 2437 O O . THR A 1 296 ? 5.370 -8.625 80.087 1.00 37.75 296 THR A O 1
ATOM 2440 N N . GLN A 1 297 ? 7.270 -7.426 80.076 1.00 43.16 297 GLN A N 1
ATOM 2441 C CA . GLN A 1 297 ? 7.330 -7.209 78.626 1.00 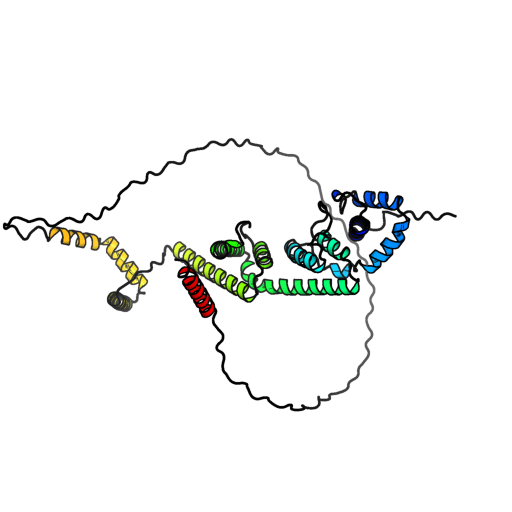43.16 297 GLN A CA 1
ATOM 2442 C C . GLN A 1 297 ? 7.544 -8.520 77.852 1.00 43.16 297 GLN A C 1
ATOM 2444 O O . GLN A 1 297 ? 8.424 -9.303 78.216 1.00 43.16 297 GLN A O 1
ATOM 2449 N N . PRO A 1 298 ? 6.896 -8.666 76.683 1.00 37.34 298 PRO A N 1
ATOM 2450 C CA . PRO A 1 298 ? 7.546 -9.280 75.538 1.00 37.34 298 PRO A CA 1
ATOM 2451 C C . PRO A 1 298 ? 7.658 -8.317 74.347 1.00 37.34 298 PRO A C 1
ATOM 2453 O O . PRO A 1 298 ? 6.924 -7.341 74.195 1.00 37.34 298 PRO A O 1
ATOM 2456 N N . ALA A 1 299 ? 8.664 -8.621 73.533 1.00 35.50 299 ALA A N 1
ATOM 2457 C CA . ALA A 1 299 ? 9.213 -7.867 72.420 1.00 35.50 299 ALA A CA 1
ATOM 2458 C C . ALA A 1 299 ? 8.188 -7.262 71.444 1.00 35.50 299 ALA A C 1
ATOM 2460 O O . ALA A 1 299 ? 7.308 -7.927 70.903 1.00 35.50 299 ALA A O 1
ATOM 2461 N N . ARG A 1 300 ? 8.407 -5.977 71.160 1.00 30.94 300 ARG A N 1
ATOM 2462 C CA . ARG A 1 300 ? 7.719 -5.159 70.165 1.00 30.94 300 ARG A CA 1
ATOM 2463 C C . ARG A 1 300 ? 8.401 -5.347 68.806 1.00 30.94 300 ARG A C 1
ATOM 2465 O O . ARG A 1 300 ? 9.453 -4.761 68.565 1.00 30.94 300 ARG A O 1
ATOM 2472 N N . THR A 1 301 ? 7.799 -6.127 67.911 1.00 34.44 301 THR A N 1
ATOM 2473 C CA . THR A 1 301 ? 8.135 -6.090 66.481 1.00 34.44 301 THR A CA 1
ATOM 2474 C C . THR A 1 301 ? 7.548 -4.814 65.889 1.00 34.44 301 THR A C 1
ATOM 2476 O O . THR A 1 301 ? 6.338 -4.688 65.717 1.00 34.44 301 THR A O 1
ATOM 2479 N N . GLN A 1 302 ? 8.411 -3.831 65.639 1.00 34.69 302 GLN A N 1
ATOM 2480 C CA . GLN A 1 302 ? 8.065 -2.636 64.880 1.00 34.69 302 GLN A CA 1
ATOM 2481 C C . GLN A 1 302 ? 8.019 -3.001 63.393 1.00 34.69 302 GLN A C 1
ATOM 2483 O O . GLN A 1 302 ? 9.043 -3.335 62.802 1.00 34.69 302 GLN A O 1
ATOM 2488 N N . VAL A 1 303 ? 6.835 -2.927 62.786 1.00 32.97 303 VAL A N 1
ATOM 2489 C CA . VAL A 1 303 ? 6.729 -2.728 61.339 1.00 32.97 303 VAL A CA 1
ATOM 2490 C C . VAL A 1 303 ? 6.933 -1.237 61.109 1.00 32.97 303 VAL A C 1
ATOM 2492 O O . VAL A 1 303 ? 6.097 -0.414 61.474 1.00 32.97 303 VAL A O 1
ATOM 2495 N N . ILE A 1 304 ? 8.108 -0.912 60.582 1.00 34.56 304 ILE A N 1
ATOM 2496 C CA . ILE A 1 304 ? 8.500 0.414 60.120 1.00 34.56 304 ILE A CA 1
ATOM 2497 C C . ILE A 1 304 ? 7.649 0.721 58.884 1.00 34.56 304 ILE A C 1
ATOM 2499 O O . ILE A 1 304 ? 7.793 0.062 57.856 1.00 34.56 304 ILE A O 1
ATOM 2503 N N . ILE A 1 305 ? 6.748 1.696 58.994 1.00 36.72 305 ILE A N 1
ATOM 2504 C CA . ILE A 1 305 ? 6.196 2.392 57.832 1.00 36.72 305 ILE A CA 1
ATOM 2505 C C . ILE A 1 305 ? 7.114 3.592 57.614 1.00 36.72 305 ILE A C 1
ATOM 2507 O O . ILE A 1 305 ? 7.183 4.497 58.441 1.00 36.72 305 ILE A O 1
ATOM 2511 N N . ASP A 1 306 ? 7.879 3.518 56.533 1.00 31.53 306 ASP A N 1
ATOM 2512 C CA . ASP A 1 306 ? 8.739 4.574 56.015 1.00 31.53 306 ASP A CA 1
ATOM 2513 C C . ASP A 1 306 ? 7.856 5.699 55.448 1.00 31.53 306 ASP A C 1
ATOM 2515 O O . ASP A 1 306 ? 7.351 5.613 54.329 1.00 31.53 306 ASP A O 1
ATOM 2519 N N . GLU A 1 307 ? 7.612 6.734 56.253 1.00 37.34 307 GLU A N 1
ATOM 2520 C CA . GLU A 1 307 ? 7.144 8.033 55.770 1.00 37.34 307 GLU A CA 1
ATOM 2521 C C . GLU A 1 307 ? 8.359 8.903 55.434 1.00 37.34 307 GLU A C 1
ATOM 2523 O O . GLU A 1 307 ? 8.834 9.703 56.240 1.00 37.34 307 GLU A O 1
ATOM 2528 N N . SER A 1 308 ? 8.853 8.754 54.207 1.00 36.78 308 SER A N 1
ATOM 2529 C CA . SER A 1 308 ? 9.759 9.719 53.589 1.00 36.78 308 SER A CA 1
ATOM 2530 C C . SER A 1 308 ? 8.954 10.705 52.721 1.00 36.78 308 SER A C 1
ATOM 2532 O O . SER A 1 308 ? 8.267 10.279 51.786 1.00 36.78 308 SER A O 1
ATOM 2534 N N . PRO A 1 309 ? 9.014 12.027 52.978 1.00 36.31 309 PRO A N 1
ATOM 2535 C CA . PRO A 1 309 ? 8.301 13.027 52.191 1.00 36.31 309 PRO A CA 1
ATOM 2536 C C . PRO A 1 309 ? 9.015 13.267 50.855 1.00 36.31 309 PRO A C 1
ATOM 2538 O O . PRO A 1 309 ? 10.111 13.826 50.806 1.00 36.31 309 PRO A O 1
ATOM 2541 N N . VAL A 1 310 ? 8.383 12.880 49.745 1.00 36.41 310 VAL A N 1
ATOM 2542 C CA . VAL A 1 310 ? 8.853 13.262 48.407 1.00 36.41 310 VAL A CA 1
ATOM 2543 C C . VAL A 1 310 ? 8.459 14.714 48.148 1.00 36.41 310 VAL A C 1
ATOM 2545 O O . VAL A 1 310 ? 7.299 15.041 47.900 1.00 36.41 310 VAL A O 1
ATOM 2548 N N . ALA A 1 311 ? 9.457 15.591 48.221 1.00 36.28 311 ALA A N 1
ATOM 2549 C CA . ALA A 1 311 ? 9.385 16.967 47.766 1.00 36.28 311 ALA A CA 1
ATOM 2550 C C . ALA A 1 311 ? 9.095 17.018 46.255 1.00 36.28 311 ALA A C 1
ATOM 2552 O O . ALA A 1 311 ? 9.817 16.429 45.451 1.00 36.28 311 ALA A O 1
ATOM 2553 N N . TYR A 1 312 ? 8.059 17.760 45.863 1.00 40.28 312 TYR A N 1
ATOM 2554 C CA . TYR A 1 312 ? 7.851 18.167 44.476 1.00 40.28 312 TYR A CA 1
ATOM 2555 C C . TYR A 1 312 ? 8.844 19.285 44.123 1.00 40.28 312 TYR A C 1
ATOM 2557 O O . TYR A 1 312 ? 8.823 20.325 44.787 1.00 40.28 312 TYR A O 1
ATOM 2565 N N . PRO A 1 313 ? 9.675 19.152 43.075 1.00 39.47 313 PRO A N 1
ATOM 2566 C CA . PRO A 1 313 ? 10.362 20.301 42.519 1.00 39.47 313 PRO A CA 1
ATOM 2567 C C . PRO A 1 313 ? 9.407 21.096 41.620 1.00 39.47 313 PRO A C 1
ATOM 2569 O O . PRO A 1 313 ? 8.746 20.560 40.729 1.00 39.47 313 PRO A O 1
ATOM 2572 N N . ALA A 1 314 ? 9.354 22.400 41.886 1.00 37.12 314 ALA A N 1
ATOM 2573 C CA . ALA A 1 314 ? 8.707 23.407 41.060 1.00 37.12 314 ALA A CA 1
ATOM 2574 C C . ALA A 1 314 ? 9.269 23.407 39.622 1.00 37.12 314 ALA A C 1
ATOM 2576 O O . ALA A 1 314 ? 10.463 23.157 39.430 1.00 37.12 314 ALA A O 1
ATOM 2577 N N . PRO A 1 315 ? 8.453 23.731 38.603 1.00 35.50 315 PRO A N 1
ATOM 2578 C CA . PRO A 1 315 ? 8.938 23.853 37.238 1.00 35.50 315 PRO A CA 1
ATOM 2579 C C . PRO A 1 315 ? 9.831 25.093 37.107 1.00 35.50 315 PRO A C 1
ATOM 2581 O O . PRO A 1 315 ? 9.385 26.228 37.272 1.00 35.50 315 PRO A O 1
ATOM 2584 N N . GLN A 1 316 ? 11.108 24.860 36.806 1.00 33.81 316 GLN A N 1
ATOM 2585 C CA . GLN A 1 316 ? 12.036 25.902 36.390 1.00 33.81 316 GLN A CA 1
ATOM 2586 C C . GLN A 1 316 ? 11.669 26.383 34.986 1.00 33.81 316 GLN A C 1
ATOM 2588 O O . GLN A 1 316 ? 11.718 25.635 34.011 1.00 33.81 316 GLN A O 1
ATOM 2593 N N . SER A 1 317 ? 11.332 27.666 34.910 1.00 36.88 317 SER A N 1
ATOM 2594 C CA . SER A 1 317 ? 11.302 28.459 33.691 1.00 36.88 317 SER A CA 1
ATOM 2595 C C . SER A 1 317 ? 12.667 28.421 33.007 1.00 36.88 317 SER A C 1
ATOM 2597 O O . SER A 1 317 ? 13.645 28.942 33.543 1.00 36.88 317 SER A O 1
ATOM 2599 N N . GLN A 1 318 ? 12.727 27.869 31.798 1.00 37.34 318 GLN A N 1
ATOM 2600 C CA . GLN A 1 318 ? 13.779 28.198 30.846 1.00 37.34 318 GLN A CA 1
ATOM 2601 C C . GLN A 1 318 ? 13.186 29.073 29.747 1.00 37.34 318 GLN A C 1
ATOM 2603 O O . GLN A 1 318 ? 12.310 28.666 28.987 1.00 37.34 318 GLN A O 1
ATOM 2608 N N . GLN A 1 319 ? 13.682 30.308 29.720 1.00 35.84 319 GLN A N 1
ATOM 2609 C CA . GLN A 1 319 ? 13.658 31.187 28.565 1.00 35.84 319 GLN A CA 1
ATOM 2610 C C . GLN A 1 319 ? 14.366 30.488 27.401 1.00 35.84 319 GLN A C 1
ATOM 2612 O O . GLN A 1 319 ? 15.534 30.123 27.516 1.00 35.84 319 GLN A O 1
ATOM 2617 N N . ALA A 1 320 ? 13.682 30.375 26.269 1.00 33.44 320 ALA A N 1
ATOM 2618 C CA . ALA A 1 320 ? 14.317 30.246 24.970 1.00 33.44 320 ALA A CA 1
ATOM 2619 C C . ALA A 1 320 ? 13.719 31.322 24.063 1.00 33.44 320 ALA A C 1
ATOM 2621 O O . ALA A 1 320 ? 12.504 31.430 23.902 1.00 33.44 320 ALA A O 1
ATOM 2622 N N . LEU A 1 321 ? 14.613 32.166 23.560 1.00 39.09 321 LEU A N 1
ATOM 2623 C CA . LEU A 1 321 ? 14.377 33.161 22.531 1.00 39.09 321 LEU A CA 1
ATOM 2624 C C . LEU A 1 321 ? 13.86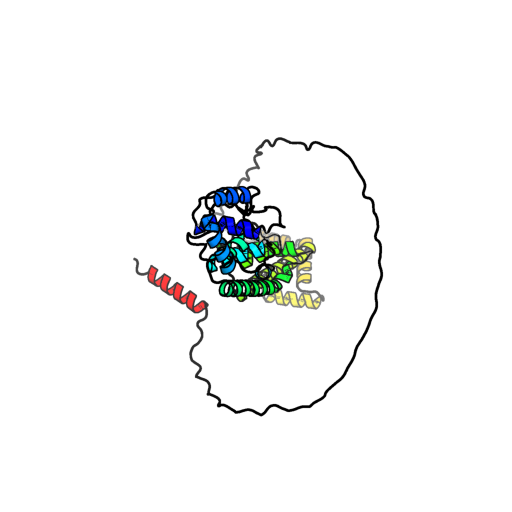9 32.472 21.260 1.00 39.09 321 LEU A C 1
ATOM 2626 O O . LEU A 1 321 ? 14.608 31.697 20.663 1.00 39.09 321 LEU A O 1
ATOM 2630 N N . GLU A 1 322 ? 12.675 32.831 20.798 1.00 32.28 322 GLU A N 1
ATOM 2631 C CA . GLU A 1 322 ? 12.336 32.720 19.382 1.00 32.28 322 GLU A CA 1
ATOM 2632 C C . GLU A 1 322 ? 11.931 34.088 18.846 1.00 32.28 322 GLU A C 1
ATOM 2634 O O . GLU A 1 322 ? 11.000 34.751 19.310 1.00 32.28 322 GLU A O 1
ATOM 2639 N N . ALA A 1 323 ? 12.730 34.520 17.877 1.00 37.22 323 ALA A N 1
ATOM 2640 C CA . ALA A 1 323 ? 12.517 35.703 17.088 1.00 37.22 323 ALA A CA 1
ATOM 2641 C C . ALA A 1 323 ? 11.315 35.500 16.159 1.00 37.22 323 ALA A C 1
ATOM 2643 O O . ALA A 1 323 ? 11.214 34.522 15.421 1.00 37.22 323 ALA A O 1
ATOM 2644 N N . LYS A 1 324 ? 10.444 36.504 16.185 1.00 39.41 324 LYS A N 1
ATOM 2645 C CA . LYS A 1 324 ? 9.467 36.864 15.156 1.00 39.41 324 LYS A CA 1
ATOM 2646 C C . LYS A 1 324 ? 10.079 36.737 13.749 1.00 39.41 324 LYS A C 1
ATOM 2648 O O . LYS A 1 324 ? 11.181 37.238 13.519 1.00 39.41 324 LYS A O 1
ATOM 2653 N N . PRO A 1 325 ? 9.299 36.248 12.779 1.00 45.31 325 PRO A N 1
ATOM 2654 C CA . PRO A 1 325 ? 9.029 37.132 11.654 1.00 45.31 325 PRO A CA 1
ATOM 2655 C C . PRO A 1 325 ? 7.528 37.332 11.456 1.00 45.31 325 PRO A C 1
ATOM 2657 O O . PRO A 1 325 ? 6.741 36.389 11.390 1.00 45.31 325 PRO A O 1
ATOM 2660 N N . GLU A 1 326 ? 7.146 38.605 11.382 1.00 38.31 326 GLU A N 1
ATOM 2661 C CA . GLU A 1 326 ? 5.834 39.018 10.904 1.00 38.31 326 GLU A CA 1
ATOM 2662 C C . GLU A 1 326 ? 5.656 38.669 9.419 1.00 38.31 326 GLU A C 1
ATOM 2664 O O . GLU A 1 326 ? 6.620 38.716 8.650 1.00 38.31 326 GLU A O 1
ATOM 2669 N N . PRO A 1 327 ? 4.417 38.381 8.996 1.00 39.06 327 PRO A N 1
ATOM 2670 C CA . PRO A 1 327 ? 4.052 38.312 7.594 1.00 39.06 327 PRO A CA 1
ATOM 2671 C C . PRO A 1 327 ? 3.869 39.727 7.031 1.00 39.06 327 PRO A C 1
ATOM 2673 O O . PRO A 1 327 ? 3.047 40.503 7.523 1.00 39.06 327 PRO A O 1
ATOM 2676 N N . SER A 1 328 ? 4.603 40.051 5.965 1.00 40.72 328 SER A N 1
ATOM 2677 C CA . SER A 1 328 ? 4.287 41.218 5.144 1.00 40.72 328 SER A CA 1
ATOM 2678 C C . SER A 1 328 ? 2.956 41.020 4.430 1.00 40.72 328 SER A C 1
ATOM 2680 O O . SER A 1 328 ? 2.697 40.032 3.744 1.00 40.72 328 SER A O 1
ATOM 2682 N N . SER A 1 329 ? 2.132 42.029 4.633 1.00 33.16 329 SER A N 1
ATOM 2683 C CA . SER A 1 329 ? 0.863 42.337 4.018 1.00 33.16 329 SER A CA 1
ATOM 2684 C C . SER A 1 329 ? 0.983 42.738 2.542 1.00 33.16 329 SER A C 1
ATOM 2686 O O . SER A 1 329 ? 1.953 43.361 2.126 1.00 33.16 329 SER A O 1
ATOM 2688 N N . ALA A 1 330 ? -0.117 42.455 1.836 1.00 32.12 330 ALA A N 1
ATOM 2689 C CA . ALA A 1 330 ? -0.751 43.247 0.778 1.00 32.12 330 ALA A CA 1
ATOM 2690 C C . ALA A 1 330 ? -0.017 43.470 -0.560 1.00 32.12 330 ALA A C 1
ATOM 2692 O O . ALA A 1 330 ? 1.029 44.098 -0.626 1.00 32.12 330 ALA A O 1
ATOM 2693 N N . LEU A 1 331 ? -0.679 43.046 -1.645 1.00 34.59 331 LEU A N 1
ATOM 2694 C CA . LEU A 1 331 ? -1.234 43.875 -2.739 1.00 34.59 331 LEU A CA 1
ATOM 2695 C C . LEU A 1 331 ? -1.961 42.897 -3.699 1.00 34.59 331 LEU A C 1
ATOM 2697 O O . LEU A 1 331 ? -1.362 41.941 -4.172 1.00 34.59 331 LEU A O 1
ATOM 2701 N N . VAL A 1 332 ? -3.298 42.885 -3.750 1.00 30.75 332 VAL A N 1
ATOM 2702 C CA . VAL A 1 332 ? -4.171 43.756 -4.569 1.00 30.75 332 VAL A CA 1
ATOM 2703 C C . VAL A 1 332 ? -4.148 43.391 -6.063 1.00 30.75 332 VAL A C 1
ATOM 2705 O O . VAL A 1 332 ? -3.148 43.595 -6.741 1.00 30.75 332 VAL A O 1
ATOM 2708 N N . SER A 1 333 ? -5.298 42.871 -6.518 1.00 33.47 333 SER A N 1
ATOM 2709 C CA . SER A 1 333 ? -6.034 43.204 -7.756 1.00 33.47 333 SER A CA 1
ATOM 2710 C C . SER A 1 3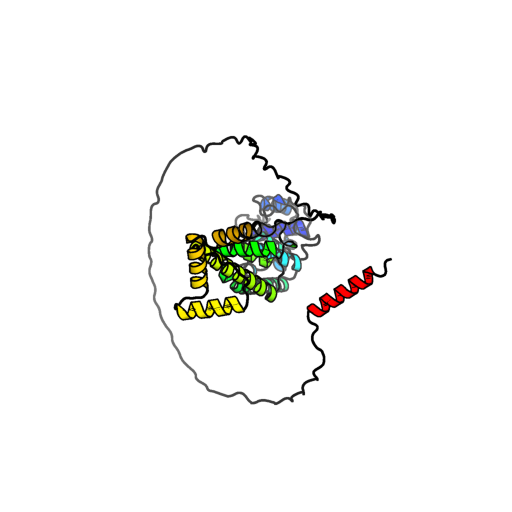33 ? -6.529 42.003 -8.562 1.00 33.47 333 SER A C 1
ATOM 2712 O O . SER A 1 333 ? -5.786 41.349 -9.289 1.00 33.47 333 SER A O 1
ATOM 2714 N N . ASP A 1 334 ? -7.835 41.772 -8.416 1.00 28.19 334 ASP A N 1
ATOM 2715 C CA . ASP A 1 334 ? -8.846 41.654 -9.472 1.00 28.19 334 ASP A CA 1
ATOM 2716 C C . ASP A 1 334 ? -8.361 41.511 -10.922 1.00 28.19 334 ASP A C 1
ATOM 2718 O O . ASP A 1 334 ? -7.667 42.382 -11.445 1.00 28.19 334 ASP A O 1
ATOM 2722 N N . SER A 1 335 ? -8.918 40.526 -11.639 1.00 35.47 335 SER A N 1
ATOM 2723 C CA . SER A 1 335 ? -9.861 40.818 -12.734 1.00 35.47 335 SER A CA 1
ATOM 2724 C C . SER A 1 335 ? -10.407 39.556 -13.414 1.00 35.47 335 SER A C 1
ATOM 2726 O O . SER A 1 335 ? -9.669 38.736 -13.946 1.00 35.47 335 SER A O 1
ATOM 2728 N N . ALA A 1 336 ? -11.739 39.493 -13.431 1.00 32.62 336 ALA A N 1
ATOM 2729 C CA . ALA A 1 336 ? -12.595 39.153 -14.568 1.00 32.62 336 ALA A CA 1
ATOM 2730 C C . ALA A 1 336 ? -12.384 37.822 -15.324 1.00 32.62 336 ALA A C 1
ATOM 2732 O O . ALA A 1 336 ? -11.551 37.684 -16.216 1.00 32.62 336 ALA A O 1
ATOM 2733 N N . SER A 1 337 ? -13.333 36.908 -15.102 1.00 38.97 337 SER A N 1
ATOM 2734 C CA . SER A 1 337 ? -13.915 36.110 -16.192 1.00 38.97 337 SER A CA 1
ATOM 2735 C C . SER A 1 337 ? -14.579 37.027 -17.232 1.00 38.97 337 SER A C 1
ATOM 2737 O O . SER A 1 337 ? -15.061 38.106 -16.876 1.00 38.97 337 SER A O 1
ATOM 2739 N N . PRO A 1 338 ? -14.730 36.561 -18.482 1.00 46.81 338 PRO A N 1
ATOM 2740 C CA . PRO A 1 338 ? -16.108 36.357 -18.915 1.00 46.81 338 PRO A CA 1
ATOM 2741 C C . PRO A 1 338 ? -16.346 35.088 -19.743 1.00 46.81 338 PRO A C 1
ATOM 2743 O O . PRO A 1 338 ? -15.491 34.571 -20.458 1.00 46.81 338 PRO A O 1
ATOM 2746 N N . PHE A 1 339 ? -17.593 34.646 -19.615 1.00 34.84 339 PHE A N 1
ATOM 2747 C CA . PHE A 1 339 ? -18.352 33.754 -20.481 1.00 34.84 339 PHE A CA 1
ATOM 2748 C C . PHE A 1 339 ? -18.177 34.034 -21.981 1.00 34.84 339 PHE A C 1
ATOM 2750 O O . PHE A 1 339 ? -18.038 35.185 -22.390 1.00 34.84 339 PHE A O 1
ATOM 2757 N N . GLY A 1 340 ? -18.342 32.992 -22.805 1.00 30.36 340 GLY A N 1
ATOM 2758 C CA . GLY A 1 340 ? -18.533 33.179 -24.242 1.00 30.36 340 GLY A CA 1
ATOM 2759 C C . GLY A 1 340 ? -18.611 31.912 -25.096 1.00 30.36 340 GLY A C 1
ATOM 2760 O O . GLY A 1 340 ? -17.682 31.626 -25.832 1.00 30.36 340 GLY A O 1
ATOM 2761 N N . ASN A 1 341 ? -19.775 31.259 -25.057 1.00 32.53 341 ASN A N 1
ATOM 2762 C CA . ASN A 1 341 ? -20.523 30.740 -26.216 1.00 32.53 341 ASN A CA 1
ATOM 2763 C C . ASN A 1 341 ? -20.091 29.461 -26.977 1.00 32.53 341 ASN A C 1
ATOM 2765 O O . ASN A 1 341 ? -19.049 29.371 -27.618 1.00 32.53 341 ASN A O 1
ATOM 2769 N N . HIS A 1 342 ? -21.056 28.530 -27.000 1.00 35.72 342 HIS A N 1
ATOM 2770 C CA . HIS A 1 342 ? -21.355 27.558 -28.063 1.00 35.72 342 HIS A CA 1
ATOM 2771 C C . HIS A 1 342 ? -21.602 28.229 -29.436 1.00 35.72 342 HIS A C 1
ATOM 2773 O O . HIS A 1 342 ? -21.915 29.420 -29.488 1.00 35.72 342 HIS A O 1
ATOM 2779 N N . PRO A 1 343 ? -21.504 27.468 -30.546 1.00 51.62 343 PRO A N 1
ATOM 2780 C CA . PRO A 1 343 ? -22.686 26.842 -31.185 1.00 51.62 343 PRO A CA 1
ATOM 2781 C C . PRO A 1 343 ? -22.417 25.363 -31.569 1.00 51.62 343 PRO A C 1
ATOM 2783 O O . PRO A 1 343 ? -21.274 24.976 -31.779 1.00 51.62 343 PRO A O 1
ATOM 2786 N N . VAL A 1 344 ? -23.353 24.414 -31.440 1.00 35.06 344 VAL A N 1
ATOM 2787 C CA . VAL A 1 344 ? -24.535 24.097 -32.283 1.00 35.06 344 VAL A CA 1
ATOM 2788 C C . VAL A 1 344 ? -24.207 23.778 -33.752 1.00 35.06 344 VAL A C 1
ATOM 2790 O O . VAL A 1 344 ? -23.897 24.667 -34.537 1.00 35.06 344 VAL A O 1
ATOM 2793 N N . SER A 1 345 ? -24.352 22.495 -34.104 1.00 37.47 345 SER A N 1
ATOM 2794 C CA . SER A 1 345 ? -24.858 21.920 -35.373 1.00 37.47 345 SER A CA 1
ATOM 2795 C C . SER A 1 345 ? -25.155 20.437 -35.055 1.00 37.47 345 SER A C 1
ATOM 2797 O O . SER A 1 345 ? -24.270 19.746 -34.557 1.00 37.47 345 SER A O 1
ATOM 2799 N N . GLU A 1 346 ? -26.413 19.974 -34.980 1.00 33.25 346 GLU A N 1
ATOM 2800 C CA . GLU A 1 346 ? -27.246 19.468 -36.102 1.00 33.25 346 GLU A CA 1
ATOM 2801 C C . GLU A 1 346 ? -26.436 18.568 -37.055 1.00 33.25 346 GLU A C 1
ATOM 2803 O O . GLU A 1 346 ? -25.431 19.002 -37.598 1.00 33.25 346 GLU A O 1
ATOM 2808 N N . GLY A 1 347 ? -26.741 17.298 -37.324 1.00 31.73 347 GLY A N 1
ATOM 2809 C CA . GLY A 1 347 ? -27.937 16.481 -37.133 1.00 31.73 347 GLY A CA 1
ATOM 2810 C C . GLY A 1 347 ? -28.117 15.669 -38.421 1.00 31.73 347 GLY A C 1
ATOM 2811 O O . GLY A 1 347 ? -28.337 16.280 -39.455 1.00 31.73 347 GLY A O 1
ATOM 2812 N N . VAL A 1 348 ? -27.992 14.335 -38.392 1.00 37.94 348 VAL A N 1
ATOM 2813 C CA . VAL A 1 348 ? -28.494 13.449 -39.465 1.00 37.94 348 VAL A CA 1
ATOM 2814 C C . VAL A 1 348 ? -28.932 12.109 -38.865 1.00 37.94 348 VAL A C 1
ATOM 2816 O O . VAL A 1 348 ? -28.156 11.411 -38.212 1.00 37.94 348 VAL A O 1
ATOM 2819 N N . GLU A 1 349 ? -30.204 11.800 -39.098 1.00 35.69 349 GLU A N 1
ATOM 2820 C CA . GLU A 1 349 ? -30.915 10.548 -38.844 1.00 35.69 349 GLU A CA 1
ATOM 2821 C C . GLU A 1 349 ? -30.410 9.381 -39.711 1.00 35.69 349 GLU A C 1
ATOM 2823 O O . GLU A 1 349 ? -30.030 9.586 -40.860 1.00 35.69 349 GLU A O 1
ATOM 2828 N N . ALA A 1 350 ? -30.516 8.149 -39.195 1.00 33.34 350 ALA A N 1
ATOM 2829 C CA . ALA A 1 350 ? -31.187 7.023 -39.870 1.00 33.34 350 ALA A CA 1
ATOM 2830 C C . ALA A 1 350 ? -31.102 5.737 -39.013 1.00 33.34 350 ALA A C 1
ATOM 2832 O O . ALA A 1 350 ? -30.038 5.147 -38.832 1.00 33.34 350 ALA A O 1
ATOM 2833 N N . GLN A 1 351 ? -32.251 5.289 -38.504 1.00 35.75 351 GLN A N 1
ATOM 2834 C CA . GLN A 1 351 ? -32.542 3.885 -38.165 1.00 35.75 351 GLN A CA 1
ATOM 2835 C C . GLN A 1 351 ? -32.933 3.110 -39.457 1.00 35.75 351 GLN A C 1
ATOM 2837 O O . GLN A 1 351 ? -33.014 3.720 -40.520 1.00 35.75 351 GLN A O 1
ATOM 2842 N N . PRO A 1 352 ? -33.407 1.851 -39.386 1.00 55.06 352 PRO A N 1
ATOM 2843 C CA . PRO A 1 352 ? -32.803 0.634 -38.837 1.00 55.06 352 PRO A CA 1
ATOM 2844 C C . PRO A 1 352 ? -32.806 -0.487 -39.904 1.00 55.06 352 PRO A C 1
ATOM 2846 O O . PRO A 1 352 ? -33.439 -0.364 -40.946 1.00 55.06 352 PRO A O 1
ATOM 2849 N N . ASN A 1 353 ? -32.192 -1.640 -39.626 1.00 36.06 353 ASN A N 1
ATOM 2850 C CA . ASN A 1 353 ? -32.593 -2.875 -40.305 1.00 36.06 353 ASN A CA 1
ATOM 2851 C C . ASN A 1 353 ? -32.611 -4.054 -39.334 1.00 36.06 353 ASN A C 1
ATOM 2853 O O . ASN A 1 353 ? -31.612 -4.392 -38.701 1.00 36.06 353 ASN A O 1
ATOM 2857 N N . ALA A 1 354 ? -33.794 -4.650 -39.233 1.00 34.84 354 ALA A N 1
ATOM 2858 C CA . ALA A 1 354 ? -34.073 -5.923 -38.601 1.00 34.84 354 ALA A CA 1
ATOM 2859 C C . ALA A 1 354 ? -34.005 -7.039 -39.652 1.00 34.84 354 ALA A C 1
ATOM 2861 O O . ALA A 1 354 ? -34.400 -6.815 -40.794 1.00 34.84 354 ALA A O 1
ATOM 2862 N N . SER A 1 355 ? -33.574 -8.238 -39.254 1.00 33.59 355 SER A N 1
ATOM 2863 C CA . SER A 1 355 ? -34.047 -9.544 -39.756 1.00 33.59 355 SER A CA 1
ATOM 2864 C C . SER A 1 355 ? -33.423 -10.654 -38.891 1.00 33.59 355 SER A C 1
ATOM 2866 O O . SER A 1 355 ? -32.210 -10.681 -38.730 1.00 33.59 355 SER A O 1
ATOM 2868 N N . VAL A 1 356 ? -34.224 -11.374 -38.091 1.00 31.58 356 VAL A N 1
ATOM 2869 C CA . VAL A 1 356 ? -34.823 -12.711 -38.369 1.00 31.58 356 VAL A CA 1
ATOM 2870 C C . VAL A 1 356 ? -33.798 -13.840 -38.112 1.00 31.58 356 VAL A C 1
ATOM 2872 O O . VAL A 1 356 ? -32.817 -13.947 -38.828 1.00 31.58 356 VAL A O 1
ATOM 2875 N N . SER A 1 357 ? -33.835 -14.542 -36.971 1.00 34.31 357 SER A N 1
ATOM 2876 C CA . SER A 1 357 ? -34.684 -15.694 -36.566 1.00 34.31 357 SER A CA 1
ATOM 2877 C C . SER A 1 357 ? -34.149 -17.080 -36.990 1.00 34.31 357 SER A C 1
ATOM 2879 O O . SER A 1 357 ? -33.998 -17.357 -38.174 1.00 34.31 357 SER A O 1
ATOM 2881 N N . SER A 1 358 ? -33.893 -17.950 -36.004 1.00 34.09 358 SER A N 1
ATOM 2882 C CA . SER A 1 358 ? -34.024 -19.433 -35.983 1.00 34.09 358 SER A CA 1
ATOM 2883 C C . SER A 1 358 ? -33.473 -19.896 -34.617 1.00 34.09 358 SER A C 1
ATOM 2885 O O . SER A 1 358 ? -32.352 -19.558 -34.263 1.00 34.09 358 SER A O 1
ATOM 2887 N N . HIS A 1 359 ? -34.264 -20.369 -33.649 1.00 34.31 359 HIS A N 1
ATOM 2888 C CA . HIS A 1 359 ? -35.023 -21.625 -33.550 1.00 34.31 359 HIS A CA 1
ATOM 2889 C C . HIS A 1 359 ? -34.147 -22.878 -33.719 1.00 34.31 359 HIS A C 1
ATOM 2891 O O . HIS A 1 359 ? -33.651 -23.096 -34.813 1.00 34.31 359 HIS A O 1
ATOM 2897 N N . PHE A 1 360 ? -33.967 -23.634 -32.623 1.00 36.69 360 PHE A N 1
ATOM 2898 C CA . PHE A 1 360 ? -33.801 -25.098 -32.446 1.00 36.69 360 PHE A CA 1
ATOM 2899 C C . PHE A 1 360 ? -33.098 -25.304 -31.086 1.00 36.69 360 PHE A C 1
ATOM 2901 O O . PHE A 1 360 ? -31.983 -24.844 -30.882 1.00 36.69 360 PHE A O 1
ATOM 2908 N N . GLU A 1 361 ? -33.829 -25.628 -30.022 1.00 31.91 361 GLU A N 1
ATOM 2909 C CA . GLU A 1 361 ? -34.317 -26.960 -29.626 1.00 31.91 361 GLU A CA 1
ATOM 2910 C C . GLU A 1 361 ? -33.338 -27.636 -28.658 1.00 31.91 361 GLU A C 1
ATOM 2912 O O . GLU A 1 361 ? -32.119 -27.527 -28.759 1.00 31.91 361 GLU A O 1
ATOM 2917 N N . ALA A 1 362 ? -33.935 -28.215 -27.625 1.00 34.94 362 ALA A N 1
ATOM 2918 C CA . ALA A 1 362 ? -33.289 -28.811 -26.481 1.00 34.94 362 ALA A CA 1
ATOM 2919 C C . ALA A 1 362 ? -32.555 -30.093 -26.871 1.00 34.94 362 ALA A C 1
ATOM 2921 O O . ALA A 1 362 ? -33.110 -30.898 -27.608 1.00 34.94 362 ALA A O 1
ATOM 2922 N N . ASP A 1 363 ? -31.408 -30.360 -26.242 1.00 34.84 363 ASP A N 1
ATOM 2923 C CA . ASP A 1 363 ? -31.209 -31.718 -25.755 1.00 34.84 363 ASP A CA 1
ATOM 2924 C C . ASP A 1 363 ? -30.328 -31.809 -24.508 1.00 34.84 363 ASP A C 1
ATOM 2926 O O . ASP A 1 363 ? -29.401 -31.032 -24.268 1.00 34.84 363 ASP A O 1
ATOM 2930 N N . ARG A 1 364 ? -30.728 -32.755 -23.667 1.00 35.19 364 ARG A N 1
ATOM 2931 C CA . ARG A 1 364 ? -30.232 -33.049 -22.322 1.00 35.19 364 ARG A CA 1
ATOM 2932 C C . ARG A 1 364 ? -28.846 -33.711 -22.362 1.00 35.19 364 ARG A C 1
ATOM 2934 O O . ARG A 1 364 ? -28.511 -34.391 -23.326 1.00 35.19 364 ARG A O 1
ATOM 2941 N N . PRO A 1 365 ? -28.067 -33.618 -21.268 1.00 44.12 365 PRO A N 1
ATOM 2942 C CA . PRO A 1 365 ? -26.763 -34.261 -21.167 1.00 44.12 365 PRO A CA 1
ATOM 2943 C C . PRO A 1 365 ? -26.893 -35.759 -20.828 1.00 44.12 365 PRO A C 1
ATOM 2945 O O . PRO A 1 365 ? -27.799 -36.138 -20.075 1.00 44.12 365 PRO A O 1
ATOM 2948 N N . PRO A 1 366 ? -25.971 -36.622 -21.293 1.00 46.78 366 PRO A N 1
ATOM 2949 C CA . PRO A 1 366 ? -25.938 -38.010 -20.867 1.00 46.78 366 PRO A CA 1
ATOM 2950 C C . PRO A 1 366 ? -25.395 -38.148 -19.438 1.00 46.78 366 PRO A C 1
ATOM 2952 O O . PRO A 1 366 ? -24.496 -37.438 -18.983 1.00 46.78 366 PRO A O 1
ATOM 2955 N N . GLN A 1 367 ? -25.990 -39.101 -18.729 1.00 36.28 367 GLN A N 1
ATOM 2956 C CA . GLN A 1 367 ? -25.721 -39.457 -17.346 1.00 36.28 367 GLN A CA 1
ATOM 2957 C C . GLN A 1 367 ? -24.352 -40.139 -17.163 1.00 36.28 367 GLN A C 1
ATOM 2959 O O . GLN A 1 367 ? -24.032 -41.123 -17.815 1.00 36.28 367 GLN A O 1
ATOM 2964 N N . ARG A 1 368 ? -23.605 -39.635 -16.176 1.00 33.41 368 ARG A N 1
ATOM 2965 C CA . ARG A 1 368 ? -23.064 -40.359 -15.007 1.00 33.41 368 ARG A CA 1
ATOM 2966 C C . ARG A 1 368 ? -22.471 -41.765 -15.245 1.00 33.41 368 ARG A C 1
ATOM 2968 O O . ARG A 1 368 ? -23.175 -42.765 -15.154 1.00 33.41 368 ARG A O 1
ATOM 2975 N N . ALA A 1 369 ? -21.141 -41.838 -15.312 1.00 33.84 369 ALA A N 1
ATOM 2976 C CA . ALA A 1 369 ? -20.393 -43.007 -14.848 1.00 33.84 369 ALA A CA 1
ATOM 2977 C C . ALA A 1 369 ? -20.101 -42.847 -13.344 1.00 33.84 369 ALA A C 1
ATOM 2979 O O . ALA A 1 369 ? -19.536 -41.843 -12.909 1.00 33.84 369 ALA A O 1
ATOM 2980 N N . GLN A 1 370 ? -20.550 -43.815 -12.546 1.00 39.88 370 GLN A N 1
ATOM 2981 C CA . GLN A 1 370 ? -20.250 -43.932 -11.122 1.00 39.88 370 GLN A CA 1
ATOM 2982 C C . GLN A 1 370 ? -18.845 -44.527 -10.966 1.00 39.88 370 GLN A C 1
ATOM 2984 O O . GLN A 1 370 ? -18.589 -45.625 -11.453 1.00 39.88 370 GLN A O 1
ATOM 2989 N N . ALA A 1 371 ? -17.948 -43.812 -10.289 1.00 34.59 371 ALA A N 1
ATOM 2990 C CA . ALA A 1 371 ? -16.678 -44.349 -9.814 1.00 34.59 371 ALA A CA 1
ATOM 2991 C C . ALA A 1 371 ? -16.728 -44.483 -8.289 1.00 34.59 371 ALA A C 1
ATOM 2993 O O . ALA A 1 371 ? -17.321 -43.658 -7.592 1.00 34.59 371 ALA A O 1
ATOM 2994 N N . ALA A 1 372 ? -16.142 -45.579 -7.825 1.00 36.72 372 ALA A N 1
ATOM 2995 C CA . ALA A 1 372 ? -16.229 -46.136 -6.490 1.00 36.72 372 ALA A CA 1
ATOM 2996 C C . ALA A 1 372 ? -15.783 -45.192 -5.363 1.00 36.72 372 ALA A C 1
ATOM 2998 O O . ALA A 1 372 ? -14.801 -44.460 -5.465 1.00 36.72 372 ALA A O 1
ATOM 2999 N N . THR A 1 373 ? -16.498 -45.308 -4.250 1.00 37.59 373 THR A N 1
ATOM 3000 C CA . THR A 1 373 ? -16.149 -44.861 -2.903 1.00 37.59 373 THR A CA 1
ATOM 3001 C C . THR A 1 373 ? -14.868 -45.551 -2.414 1.00 37.59 373 THR A C 1
ATOM 3003 O O . THR A 1 373 ? -14.835 -46.782 -2.382 1.00 37.59 373 THR A O 1
ATOM 3006 N N . PRO A 1 374 ? -13.848 -44.816 -1.939 1.00 40.22 374 PRO A N 1
ATOM 3007 C CA . PRO A 1 374 ? -12.880 -45.350 -0.995 1.00 40.22 374 PRO A CA 1
ATOM 3008 C C . PRO A 1 374 ? -13.304 -45.047 0.450 1.00 40.22 374 PRO A C 1
ATOM 3010 O O . PRO A 1 374 ? -13.696 -43.930 0.792 1.00 40.22 374 PRO A O 1
ATOM 3013 N N . SER A 1 375 ? -13.224 -46.080 1.287 1.00 43.81 375 SER A N 1
ATOM 3014 C CA . SER A 1 375 ? -13.435 -46.059 2.737 1.00 43.81 375 SER A CA 1
ATOM 3015 C C . SER A 1 375 ? -12.517 -45.058 3.465 1.00 43.81 375 SER A C 1
ATOM 3017 O O . SER A 1 375 ? -11.401 -44.805 3.007 1.00 43.81 375 SER A O 1
ATOM 3019 N N . PRO A 1 376 ? -12.945 -44.513 4.621 1.00 41.69 376 PRO A N 1
ATOM 3020 C CA . PRO A 1 376 ? -12.167 -43.540 5.388 1.00 41.69 376 PRO A CA 1
ATOM 3021 C C . PRO A 1 376 ? -10.962 -44.192 6.093 1.00 41.69 376 PRO A C 1
ATOM 3023 O O . PRO A 1 376 ? -11.114 -45.272 6.670 1.00 41.69 376 PRO A O 1
ATOM 3026 N N . PRO A 1 377 ? -9.777 -43.552 6.112 1.00 41.56 377 PRO A N 1
ATOM 3027 C CA . PRO A 1 377 ? -8.667 -44.007 6.936 1.00 41.56 377 PRO A CA 1
ATOM 3028 C C . PRO A 1 377 ? -8.870 -43.618 8.408 1.00 41.56 377 PRO A C 1
ATOM 3030 O O . PRO A 1 377 ? -9.401 -42.555 8.736 1.00 41.56 377 PRO A O 1
ATOM 3033 N N . SER A 1 378 ? -8.427 -44.523 9.279 1.00 38.22 378 SER A N 1
ATOM 3034 C CA . SER A 1 378 ? -8.512 -44.473 10.734 1.00 38.22 378 SER A CA 1
ATOM 3035 C C . SER A 1 378 ? -8.056 -43.156 11.362 1.00 38.22 378 SER A C 1
ATOM 3037 O O . SER A 1 378 ? -6.981 -42.625 11.087 1.00 38.22 378 SER A O 1
ATOM 3039 N N . ILE A 1 379 ? -8.879 -42.715 12.309 1.00 44.97 379 ILE A N 1
ATOM 3040 C CA . ILE A 1 379 ? -8.591 -41.752 13.370 1.00 44.97 379 ILE A CA 1
ATOM 3041 C C . ILE A 1 379 ? -7.322 -42.184 14.113 1.00 44.97 379 ILE A C 1
ATOM 3043 O O . ILE A 1 379 ? -7.252 -43.317 14.589 1.00 44.97 379 ILE A O 1
ATOM 3047 N N . GLY A 1 380 ? -6.346 -41.284 14.264 1.00 45.72 380 GLY A N 1
ATOM 3048 C CA . GLY A 1 380 ? -5.184 -41.616 15.083 1.00 45.72 380 GLY A CA 1
ATOM 3049 C C . GLY A 1 380 ? -4.025 -40.634 15.179 1.00 45.72 380 GLY A C 1
ATOM 3050 O O . GLY A 1 380 ? -2.943 -41.102 15.487 1.00 45.72 380 GLY A O 1
ATOM 3051 N N . VAL A 1 381 ? -4.179 -39.320 14.969 1.00 47.22 381 VAL A N 1
ATOM 3052 C CA . VAL A 1 381 ? -3.186 -38.348 15.478 1.00 47.22 381 VAL A CA 1
ATOM 3053 C C . VAL A 1 381 ? -3.891 -37.052 15.874 1.00 47.22 381 VAL A C 1
ATOM 3055 O O . VAL A 1 381 ? -4.448 -36.346 15.036 1.00 47.22 381 VAL A O 1
ATOM 3058 N N . ARG A 1 382 ? -3.883 -36.750 17.174 1.00 49.38 382 ARG A N 1
ATOM 3059 C CA . ARG A 1 382 ? -4.362 -35.482 17.736 1.00 49.38 382 ARG A CA 1
ATOM 3060 C C . ARG A 1 382 ? -3.427 -34.360 17.251 1.00 49.38 382 ARG A C 1
ATOM 3062 O O . ARG A 1 382 ? -2.223 -34.474 17.484 1.00 49.38 382 ARG A O 1
ATOM 3069 N N . PRO A 1 383 ? -3.917 -33.300 16.586 1.00 42.72 383 PRO A N 1
ATOM 3070 C CA . PRO A 1 383 ? -3.067 -32.176 16.216 1.00 42.72 383 PRO A CA 1
ATOM 3071 C C . PRO A 1 383 ? -2.537 -31.507 17.490 1.00 42.72 383 PRO A C 1
ATOM 3073 O O . PRO A 1 383 ? -3.317 -31.171 18.384 1.00 42.72 383 PRO A O 1
ATOM 3076 N N . ARG A 1 384 ? -1.207 -31.374 17.586 1.00 54.97 384 ARG A N 1
ATOM 3077 C CA . ARG A 1 384 ? -0.534 -30.682 18.695 1.00 54.97 384 ARG A CA 1
ATOM 3078 C C . ARG A 1 384 ? -1.021 -29.239 18.732 1.00 54.97 384 ARG A C 1
ATOM 3080 O O . ARG A 1 384 ? -0.931 -28.532 17.727 1.00 54.97 384 ARG A O 1
ATOM 3087 N N . ASN A 1 385 ? -1.544 -28.814 19.875 1.00 57.06 385 ASN A N 1
ATOM 3088 C CA . ASN A 1 385 ? -1.942 -27.428 20.061 1.00 57.06 385 ASN A CA 1
ATOM 3089 C C . ASN A 1 385 ? -0.695 -26.578 20.314 1.00 57.06 385 ASN A C 1
ATOM 3091 O O . ASN A 1 385 ? 0.301 -27.050 20.853 1.00 57.06 385 ASN A O 1
ATOM 3095 N N . ILE A 1 386 ? -0.765 -25.291 19.975 1.00 57.22 386 ILE A N 1
ATOM 3096 C CA . ILE A 1 386 ? 0.319 -24.318 20.202 1.00 57.22 386 ILE A CA 1
ATOM 3097 C C . ILE A 1 386 ? 0.794 -24.283 21.669 1.00 57.22 386 ILE A C 1
ATOM 3099 O O . ILE A 1 386 ? 1.959 -24.001 21.929 1.00 57.22 386 ILE A O 1
ATOM 3103 N N . GLY A 1 387 ? -0.079 -24.634 22.621 1.00 61.19 387 GLY A N 1
ATOM 3104 C CA . GLY A 1 387 ? 0.289 -24.794 24.030 1.00 61.19 387 GLY A CA 1
ATOM 3105 C C . GLY A 1 387 ? 1.290 -25.928 24.286 1.00 61.19 387 GLY A C 1
ATOM 3106 O O . GLY A 1 387 ? 2.191 -25.754 25.099 1.00 61.19 387 GLY A O 1
ATOM 3107 N N . ASP A 1 388 ? 1.200 -27.035 23.543 1.00 62.91 388 ASP A N 1
ATOM 3108 C CA . ASP A 1 388 ? 2.088 -28.194 23.703 1.00 62.91 388 ASP A CA 1
ATOM 3109 C C . ASP A 1 388 ? 3.513 -27.870 23.222 1.00 62.91 388 ASP A C 1
ATOM 3111 O O . ASP A 1 388 ? 4.492 -28.319 23.809 1.00 62.91 388 ASP A O 1
ATOM 3115 N N . VAL A 1 389 ? 3.640 -27.027 22.189 1.00 68.50 389 VAL A N 1
ATOM 3116 C CA . VAL A 1 389 ? 4.938 -26.570 21.657 1.00 68.50 389 VAL A CA 1
ATOM 3117 C C . VAL A 1 389 ? 5.623 -25.594 22.620 1.00 68.50 389 VAL A C 1
ATOM 3119 O O . VAL A 1 389 ? 6.842 -25.618 22.769 1.00 68.50 389 VAL A O 1
ATOM 3122 N N . ILE A 1 390 ? 4.848 -24.747 23.304 1.00 72.56 390 ILE A N 1
ATOM 3123 C CA . ILE A 1 390 ? 5.385 -23.761 24.252 1.00 72.56 390 ILE A CA 1
ATOM 3124 C C . ILE A 1 390 ? 5.871 -24.434 25.543 1.00 72.56 390 ILE A C 1
ATOM 3126 O O . ILE A 1 390 ? 6.893 -24.023 26.093 1.00 72.56 390 ILE A O 1
ATOM 3130 N N . GLU A 1 391 ? 5.177 -25.468 26.021 1.00 73.50 391 GLU A N 1
ATOM 3131 C CA . GLU A 1 391 ? 5.617 -26.224 27.200 1.00 73.50 391 GLU A CA 1
ATOM 3132 C C . GLU A 1 391 ? 6.818 -27.138 26.894 1.00 73.50 391 GLU A C 1
ATOM 3134 O O . GLU A 1 391 ? 7.732 -27.231 27.713 1.00 73.50 391 GLU A O 1
ATOM 3139 N N . GLU A 1 392 ? 6.909 -27.708 25.685 1.00 75.31 392 GLU A N 1
ATOM 3140 C CA . GLU A 1 392 ? 8.085 -28.483 25.257 1.00 75.31 392 GLU A CA 1
ATOM 3141 C C . GLU A 1 392 ? 9.352 -27.603 25.155 1.00 75.31 392 GLU A C 1
ATOM 3143 O O . GLU A 1 392 ? 10.435 -28.006 25.583 1.00 75.31 392 GLU A O 1
ATOM 3148 N N . GLU A 1 393 ? 9.223 -26.359 24.680 1.00 78.12 393 GLU A N 1
ATOM 3149 C CA . GLU A 1 393 ? 10.343 -25.409 24.584 1.00 78.12 393 GLU A CA 1
ATOM 3150 C C . GLU A 1 393 ? 10.783 -24.871 25.962 1.00 78.12 393 GLU A C 1
ATOM 3152 O O . GLU A 1 393 ? 11.969 -24.620 26.200 1.00 78.12 393 GLU A O 1
ATOM 3157 N N . LYS A 1 394 ? 9.847 -24.727 26.913 1.00 80.38 394 LYS A N 1
ATOM 3158 C CA . LYS A 1 394 ? 10.173 -24.384 28.308 1.00 80.38 394 LYS A CA 1
ATOM 3159 C C . LYS A 1 394 ? 10.908 -25.514 29.021 1.00 80.38 394 LYS A C 1
ATOM 3161 O O . LYS A 1 394 ? 11.866 -25.227 29.737 1.00 80.38 394 LYS A O 1
ATOM 3166 N N . ALA A 1 395 ? 10.503 -26.766 28.805 1.00 78.12 395 ALA A N 1
ATOM 3167 C CA . ALA A 1 395 ? 11.169 -27.929 29.388 1.00 78.12 395 ALA A CA 1
ATOM 3168 C C . ALA A 1 395 ? 12.629 -28.036 28.912 1.00 78.12 395 ALA A C 1
ATOM 3170 O O . ALA A 1 395 ? 13.538 -28.128 29.736 1.00 78.12 395 ALA A O 1
ATOM 3171 N N . ARG A 1 396 ? 12.879 -27.862 27.605 1.00 79.81 396 ARG A N 1
ATOM 3172 C CA . ARG A 1 396 ? 14.245 -27.864 27.039 1.00 79.81 396 ARG A CA 1
ATOM 3173 C C . ARG A 1 396 ? 15.128 -26.744 27.593 1.00 79.81 396 ARG A C 1
ATOM 3175 O O . ARG A 1 396 ? 16.324 -26.937 27.798 1.00 79.81 396 ARG A O 1
ATOM 3182 N N . ARG A 1 397 ? 14.553 -25.568 27.871 1.00 75.56 397 ARG A N 1
ATOM 3183 C CA . ARG A 1 397 ? 15.283 -24.451 28.496 1.00 75.56 397 ARG A CA 1
ATOM 3184 C C . ARG A 1 397 ? 15.583 -24.675 29.975 1.00 75.56 397 ARG A C 1
ATOM 3186 O O . ARG A 1 397 ? 16.544 -24.091 30.465 1.00 75.56 397 ARG A O 1
ATOM 3193 N N . LEU A 1 398 ? 14.787 -25.479 30.678 1.00 74.25 398 LEU A N 1
ATOM 3194 C CA . LEU A 1 398 ? 15.046 -25.835 32.074 1.00 74.25 398 LEU A CA 1
ATOM 3195 C C . LEU A 1 398 ? 16.148 -26.903 32.184 1.00 74.25 398 LEU A C 1
ATOM 3197 O O . LEU A 1 398 ? 17.022 -26.796 33.043 1.00 74.25 398 LEU A O 1
ATOM 3201 N N . GLU A 1 399 ? 16.162 -27.875 31.269 1.00 73.44 399 GLU A N 1
ATOM 3202 C CA . GLU A 1 399 ? 17.209 -28.905 31.189 1.00 73.44 399 GLU A CA 1
ATOM 3203 C C . GLU A 1 399 ? 18.566 -28.316 30.770 1.00 73.44 399 GLU A C 1
ATOM 3205 O O . GLU A 1 399 ? 19.591 -28.620 31.374 1.00 73.44 399 GLU A O 1
ATOM 3210 N N . ALA A 1 400 ? 18.588 -27.364 29.830 1.00 73.19 400 ALA A N 1
ATOM 3211 C CA . ALA A 1 400 ? 19.821 -26.665 29.451 1.00 73.19 400 ALA A CA 1
ATOM 3212 C C . ALA A 1 400 ? 20.409 -25.788 30.576 1.00 73.19 400 ALA A C 1
ATOM 3214 O O . ALA A 1 400 ? 21.578 -25.414 30.520 1.00 73.19 400 ALA A O 1
ATOM 3215 N N . LYS A 1 401 ? 19.607 -25.447 31.593 1.00 72.12 401 LYS A N 1
ATOM 3216 C CA . LYS A 1 401 ? 20.017 -24.599 32.722 1.00 72.12 401 LYS A CA 1
ATOM 3217 C C . LYS A 1 401 ? 20.467 -25.390 33.950 1.00 72.12 401 LYS A C 1
ATOM 3219 O O . LYS A 1 401 ? 21.027 -24.798 34.859 1.00 72.12 401 LYS A O 1
ATOM 3224 N N . THR A 1 402 ? 20.220 -26.698 33.972 1.00 70.75 402 THR A N 1
ATOM 3225 C CA . THR A 1 402 ? 20.582 -27.599 35.079 1.00 70.75 402 THR A CA 1
ATOM 3226 C C . THR A 1 402 ? 21.814 -28.456 34.778 1.00 70.75 402 THR A C 1
ATOM 3228 O O . THR A 1 402 ? 22.320 -29.113 35.677 1.00 70.75 402 THR A O 1
ATOM 3231 N N . GLY A 1 403 ? 22.336 -28.420 33.545 1.00 60.41 403 GLY A N 1
ATOM 3232 C CA . GLY A 1 403 ? 23.578 -29.098 33.145 1.00 60.41 403 GLY A CA 1
ATOM 3233 C C . GLY A 1 403 ? 24.821 -28.202 33.073 1.00 60.41 403 GLY A C 1
ATOM 3234 O O . GLY A 1 403 ? 25.795 -28.597 32.438 1.00 60.41 403 GLY A O 1
ATOM 3235 N N . ALA A 1 404 ? 24.774 -26.992 33.638 1.00 55.12 404 ALA A N 1
ATOM 3236 C CA . ALA A 1 404 ? 25.859 -26.005 33.570 1.00 55.12 404 ALA A CA 1
ATOM 3237 C C . ALA A 1 404 ? 26.426 -25.592 34.945 1.00 55.12 404 ALA A C 1
ATOM 3239 O O . ALA A 1 404 ? 27.171 -24.614 34.995 1.00 55.12 404 ALA A O 1
ATOM 3240 N N . ASP A 1 405 ? 26.103 -26.337 36.008 1.00 48.28 405 ASP A N 1
ATOM 3241 C CA . ASP A 1 405 ? 26.731 -26.228 37.335 1.00 48.28 405 ASP A CA 1
ATOM 3242 C C . ASP A 1 405 ? 27.553 -27.483 37.658 1.00 48.28 405 ASP A C 1
ATOM 3244 O O . ASP A 1 405 ? 27.030 -28.605 37.443 1.00 48.28 405 ASP A O 1
#

Mean predicted aligned error: 19.88 Å

Solvent-accessible surface area (backbone atoms only — not comparable to full-atom values): 26215 Å² total; per-residue (Å²): 139,83,85,78,80,70,84,71,91,77,62,93,77,58,65,67,58,54,42,45,50,52,48,47,42,38,68,77,65,61,66,71,65,67,40,65,30,41,69,35,94,54,30,62,59,56,50,51,61,51,43,74,79,42,62,81,52,57,65,58,52,57,56,48,44,76,44,26,52,69,64,68,79,78,54,63,84,60,81,40,48,70,65,61,39,60,60,44,49,58,55,49,33,66,77,55,54,30,74,77,87,64,43,80,72,79,63,37,80,52,50,52,61,44,61,34,57,50,45,53,57,46,65,32,93,50,55,40,68,64,47,50,51,50,49,50,48,54,49,53,50,49,53,55,55,58,64,55,48,65,83,50,52,82,31,68,40,92,85,51,8,45,59,48,25,38,52,39,36,58,49,43,54,72,77,44,49,90,83,44,85,86,58,79,83,36,54,38,52,67,54,46,51,52,48,56,74,70,63,76,60,52,76,68,56,48,53,52,52,53,50,52,41,51,52,51,49,54,52,50,53,49,50,52,53,36,47,74,70,76,42,76,94,75,92,75,91,70,55,70,70,55,50,54,52,42,48,53,53,14,63,76,67,77,42,52,59,68,58,47,51,54,49,52,52,52,51,43,71,73,67,47,54,70,64,58,54,58,57,52,60,71,63,63,77,77,79,80,82,92,76,91,80,88,85,82,87,76,86,82,84,78,81,81,78,85,85,74,85,81,79,81,81,78,86,77,86,75,91,74,93,76,82,82,81,82,81,87,75,89,81,91,81,88,81,79,87,81,87,83,83,86,84,92,78,88,85,83,89,82,86,88,87,88,82,86,91,81,91,84,83,88,82,82,82,86,82,81,85,88,76,85,86,80,83,85,81,82,89,84,77,84,81,83,50,75,67,58,58,53,53,54,54,52,51,54,56,51,56,66,65,67,74,77,121

pLDDT: mean 71.3, std 23.34, range [28.19, 97.19]

Radius of gyration: 40.04 Å; Cα contacts (8 Å, |Δi|>4): 186; chains: 1; bounding box: 68×90×142 Å

Secondary structure (DSSP, 8-state):
--------TTSS--HHHHHHHHHHHHHTS-----GGGTTSTTHHHHHHHHHHH-GGGHHHHHHHHHHH---GGGTTT----HHHHHHHHHHHHHHH-TTSS-PSPTT-TT--HHHHHHHHHHH--S-HHHHHHHHHHHHHHHHHHHHGGGGGGGG--TTTHHHHHHHHHHHHHHH-GGGTTTPPPP-SHHHHHHHHHHTT--HHHHHHHHHHHHHHHHHHHHHHHHHHTT---------HHHHHHHHHHHHHHT--HHHHHHHHHHHHHHHTHHHHHHHHHHTTSSSS------PPP-------------PPPP-----------PPPP----------------------------------PPPP----PPPPPPPP--PPPPHHHHHHHHHHHHHHHHHS--

Sequence (405 aa):
MSGRMAWNPQSKQNNRHDIWLWLCLNYHEKVGLDPATCNGTTMRDAIAHFLKRNTHMLKGIKREKDRFMVPDDHLKWIDGGERQYQWLLHKIEDITDLRRSRGLPRGLVHLTGRNHLIAMLDLWHVDIADKADEITRLRKDWLRHKAGDSDFEWFEDKKEGAQRCKCAWEWLKKNRLSLLSLREPISNHQELLMFFDQAEYGPTDQKAIIKEIKQRWSKKQHGERTMAAGKKQVNVELSLTAIDLLDELAKKHDLTRPQVLERLITMESGLGMIEKHFTRHASKDIAAETDSSTPTQPARTQVIIDESPVAYPAPQSQQALEAKPEPSSALVSDSASPFGNHPVSEGVEAQPNASVSSHFEADRPPQRAQAATPSPPSIGVRPRNIGDVIEEEKARRLEAKTGAD